Protein AF-A0A5C6NVA7-F1 (afdb_monomer)

Foldseek 3Di:
DDVVVVVVVVCVVCVPDDPVVVVVVVVVVVVDPDPDDPVVVVVVVVVCLVVDDQLQVNLLVLVVVLLVVVVWDWDDDPFWIWTDDLFKIWIWGADPNNQTPFIWIAGHVRDTATDVPLNVCVNVVVSVVNSVQVVVVCVQLPADDDSVLSVQQVLLLVLLLVLLVLLLDDPPDPDDPVVLQCQQAPNLQRDWDRDHPRDATKTFRHWAQDFQDDRPDIDIKMWGKGKDFAPFWAWTANHHQFDPVQDDPVDSHGDGDPPVPTDTDGGRMFIKGFIVVFAKDQLVLQVVLCVLAVDRAPWDSVAAQQLVVLCVVVPPDDDDDDDQWQDDLQEIEHNVQSPDNLRGITGGRIRTHRDSVSSSVNSFSVLLRVLVSLASCLRRDNNPPDDPNPWHWYWGADGSFKIKIWTQDPVDRWIKIWIWGRPTNQDIFIDIDIDPRPDVVLRVVLRVQCSRNSHPVSSVVVVVVVD

Sequence (467 aa):
MNANLILENLHLKFANKTWNETFNLVRTCTEKPMEWSKPLCSALERLQEVLNASSTDLIRHHLQRMARQQGMDFHISEATCCLTADLFRLEVALLPCGGVENVKLTPHAGFPIHCESLLQLLRAENFSEFSAKLTDLLSQYNIPGDKETKLRLFESLQLLAQDLQCMSSLPRVQLDSEAQIQLINDGLMGCLKAANADHPLTIQFYSVPAPGSNASDLFVQGAQVTIGASDAMHKLQLASALIEPAVTEDQRTPVFLPLSEVPHQSLPGCFLLRLQPPMPLILSFITKISSITGVLPDVDLQGEPLPKVLTSGYAKSHKEDEKDAVFSEGFILPGAAWDVPARRAAVVDHIPFTHPSHVPALLEILRHQSAINALLRSCVAKAAAEYPVSDLYELLPESETSFSVTFQRRDADSLAVLLVNITDSRQISCKLFGAGTQDPSLVEMLSSVLTRSMSVPLTLMALHSQR

pLDDT: mean 78.61, std 15.96, range [32.56, 97.38]

Structure (mmCIF, N/CA/C/O backbone):
data_AF-A0A5C6NVA7-F1
#
_entry.id   AF-A0A5C6NVA7-F1
#
loop_
_atom_site.group_PDB
_atom_site.id
_atom_site.type_symbol
_atom_site.label_atom_id
_atom_site.label_alt_id
_atom_site.label_comp_id
_atom_site.label_asym_id
_atom_site.label_entity_id
_atom_site.label_seq_id
_atom_site.pdbx_PDB_ins_code
_atom_site.Cartn_x
_atom_site.Cartn_y
_atom_site.Cartn_z
_atom_site.occupancy
_atom_site.B_iso_or_equiv
_atom_site.auth_seq_id
_atom_site.auth_comp_id
_atom_site.auth_asym_id
_atom_site.auth_atom_id
_atom_site.pdbx_PDB_model_num
ATOM 1 N N . MET A 1 1 ? 38.399 -49.823 -6.389 1.00 47.78 1 MET A N 1
ATOM 2 C CA . MET A 1 1 ? 39.672 -49.089 -6.578 1.00 47.78 1 MET A CA 1
ATOM 3 C C . MET A 1 1 ? 39.727 -47.980 -5.543 1.00 47.78 1 MET A C 1
ATOM 5 O O . MET A 1 1 ? 38.773 -47.223 -5.456 1.00 47.78 1 MET A O 1
ATOM 9 N N . ASN A 1 2 ? 40.765 -47.948 -4.708 1.00 46.34 2 ASN A N 1
ATOM 10 C CA . ASN A 1 2 ? 40.846 -47.045 -3.556 1.00 46.34 2 ASN A CA 1
ATOM 11 C C . ASN A 1 2 ? 41.250 -45.636 -4.034 1.00 46.34 2 ASN A C 1
ATOM 13 O O . ASN A 1 2 ? 42.342 -45.479 -4.576 1.00 46.34 2 ASN A O 1
ATOM 17 N N . ALA A 1 3 ? 40.386 -44.629 -3.876 1.00 47.59 3 ALA A N 1
ATOM 18 C CA . ALA A 1 3 ? 40.608 -43.275 -4.406 1.00 47.59 3 ALA A CA 1
ATOM 19 C C . ALA A 1 3 ? 41.907 -42.626 -3.884 1.00 47.59 3 ALA A C 1
ATOM 21 O O . ALA A 1 3 ? 42.587 -41.918 -4.624 1.00 47.59 3 ALA A O 1
ATOM 22 N N . ASN A 1 4 ? 42.310 -42.963 -2.656 1.00 58.03 4 ASN A N 1
ATOM 23 C CA . ASN A 1 4 ? 43.550 -42.475 -2.047 1.00 58.03 4 ASN A CA 1
ATOM 24 C C . ASN A 1 4 ? 44.815 -42.987 -2.755 1.00 58.03 4 ASN A C 1
ATOM 26 O O . ASN A 1 4 ? 45.761 -42.228 -2.933 1.00 58.03 4 ASN A O 1
ATOM 30 N N . LEU A 1 5 ? 44.804 -44.226 -3.260 1.00 59.34 5 LEU A N 1
ATOM 31 C CA . LEU A 1 5 ? 45.921 -44.787 -4.035 1.00 59.34 5 LEU A CA 1
ATOM 32 C C . LEU A 1 5 ? 46.068 -44.113 -5.406 1.00 59.34 5 LEU A C 1
ATOM 34 O O . LEU A 1 5 ? 47.167 -44.037 -5.951 1.00 59.34 5 LEU A O 1
ATOM 38 N N . ILE A 1 6 ? 44.965 -43.633 -5.984 1.00 57.22 6 ILE A N 1
ATOM 39 C CA . ILE A 1 6 ? 44.985 -42.897 -7.254 1.00 57.22 6 ILE A CA 1
ATOM 40 C C . ILE A 1 6 ? 45.557 -41.495 -7.024 1.00 57.22 6 ILE A C 1
ATOM 42 O O . ILE A 1 6 ? 46.378 -41.039 -7.818 1.00 57.22 6 ILE A O 1
ATOM 46 N N . LEU A 1 7 ? 45.176 -40.847 -5.919 1.00 53.25 7 LEU A N 1
ATOM 47 C CA . LEU A 1 7 ? 45.691 -39.532 -5.546 1.00 53.25 7 LEU A CA 1
ATOM 48 C C . LEU A 1 7 ? 47.197 -39.571 -5.255 1.00 53.25 7 LEU A C 1
ATOM 50 O O . LEU A 1 7 ? 47.930 -38.757 -5.806 1.00 53.25 7 LEU A O 1
ATOM 54 N N . GLU A 1 8 ? 47.682 -40.541 -4.476 1.00 64.88 8 GLU A N 1
ATOM 55 C CA . GLU A 1 8 ? 49.121 -40.690 -4.199 1.00 64.88 8 GLU A CA 1
ATOM 56 C C . GLU A 1 8 ? 49.936 -40.964 -5.467 1.00 64.88 8 GLU A C 1
ATOM 58 O O . GLU A 1 8 ? 50.988 -40.358 -5.675 1.00 64.88 8 GLU A O 1
ATOM 63 N N . ASN A 1 9 ? 49.427 -41.814 -6.365 1.00 61.16 9 ASN A N 1
ATOM 64 C CA . ASN A 1 9 ? 50.088 -42.076 -7.643 1.00 61.16 9 ASN A CA 1
ATOM 65 C C . ASN A 1 9 ? 50.103 -40.845 -8.559 1.00 61.16 9 ASN A C 1
ATOM 67 O O . ASN A 1 9 ? 51.075 -40.635 -9.284 1.00 61.16 9 ASN A O 1
ATOM 71 N N . LEU A 1 10 ? 49.056 -40.016 -8.529 1.00 55.75 10 LEU A N 1
ATOM 72 C CA . LEU A 1 10 ? 49.042 -38.735 -9.235 1.00 55.75 10 LEU A CA 1
ATOM 73 C C . LEU A 1 10 ? 50.052 -37.765 -8.612 1.00 55.75 10 LEU A C 1
ATOM 75 O O . LEU A 1 10 ? 50.873 -37.210 -9.337 1.00 55.75 10 LEU A O 1
ATOM 79 N N . HIS A 1 11 ? 50.072 -37.621 -7.287 1.00 62.56 11 HIS A N 1
ATOM 80 C CA . HIS A 1 11 ? 51.042 -36.769 -6.597 1.00 62.56 11 HIS A CA 1
ATOM 81 C C . HIS A 1 11 ? 52.486 -37.160 -6.928 1.00 62.56 11 HIS A C 1
ATOM 83 O O . HIS A 1 11 ? 53.274 -36.295 -7.303 1.00 62.56 11 HIS A O 1
ATOM 89 N N . LEU A 1 12 ? 52.818 -38.454 -6.912 1.00 69.25 12 LEU A N 1
ATOM 90 C CA . LEU A 1 12 ? 54.142 -38.948 -7.305 1.00 69.25 12 LEU A CA 1
ATOM 91 C C . LEU A 1 12 ? 54.453 -38.696 -8.788 1.00 69.25 12 LEU A C 1
ATOM 93 O O . LEU A 1 12 ? 55.569 -38.311 -9.131 1.00 69.25 12 LEU A O 1
ATOM 97 N N . LYS A 1 13 ? 53.467 -38.862 -9.678 1.00 65.81 13 LYS A N 1
ATOM 98 C CA . LYS A 1 13 ? 53.629 -38.663 -11.129 1.00 65.81 13 LYS A CA 1
ATOM 99 C C . LYS A 1 13 ? 53.846 -37.197 -11.520 1.00 65.81 13 LYS A C 1
ATOM 101 O O . LYS A 1 13 ? 54.417 -36.929 -12.579 1.00 65.81 13 LYS A O 1
ATOM 106 N N . PHE A 1 14 ? 53.387 -36.258 -10.696 1.00 61.66 14 PHE A N 1
ATOM 107 C CA . PHE A 1 14 ? 53.474 -34.819 -10.955 1.00 61.66 14 PHE A CA 1
ATOM 108 C C . PHE A 1 14 ? 54.453 -34.073 -10.033 1.00 61.66 14 PHE A C 1
ATOM 110 O O . PHE A 1 14 ? 54.711 -32.900 -10.281 1.00 61.66 14 PHE A O 1
ATOM 117 N N . ALA A 1 15 ? 55.062 -34.744 -9.048 1.00 66.31 15 ALA A N 1
ATOM 118 C CA . ALA A 1 15 ? 55.990 -34.141 -8.083 1.00 66.31 15 ALA A CA 1
ATOM 119 C C . ALA A 1 15 ? 57.242 -33.499 -8.712 1.00 66.31 15 ALA A C 1
ATOM 121 O O . ALA A 1 15 ? 57.756 -32.522 -8.178 1.00 66.31 15 ALA A O 1
ATOM 122 N N . ASN A 1 16 ? 57.712 -34.016 -9.853 1.00 62.50 16 ASN A N 1
ATOM 123 C CA . ASN A 1 16 ? 58.945 -33.559 -10.510 1.00 62.50 16 ASN A CA 1
ATOM 124 C C . ASN A 1 16 ? 58.704 -32.711 -11.769 1.00 62.50 16 ASN A C 1
ATOM 126 O O . ASN A 1 16 ? 59.655 -32.430 -12.498 1.00 62.50 16 ASN A O 1
ATOM 130 N N . LYS A 1 17 ? 57.455 -32.330 -12.070 1.00 66.06 17 LYS A N 1
ATOM 131 C CA . LYS A 1 17 ? 57.173 -31.508 -13.254 1.00 66.06 17 LYS A CA 1
ATOM 132 C C . LYS A 1 17 ? 57.401 -30.038 -12.960 1.00 66.06 17 LYS A C 1
ATOM 134 O O . LYS A 1 17 ? 56.947 -29.515 -11.943 1.00 66.06 17 LYS A O 1
ATOM 139 N N . THR A 1 18 ? 58.063 -29.356 -13.886 1.00 64.75 18 THR A N 1
ATOM 140 C CA . THR A 1 18 ? 58.200 -27.902 -13.794 1.00 64.75 18 THR A CA 1
ATOM 141 C C . THR A 1 18 ? 56.847 -27.237 -14.041 1.00 64.75 18 THR A C 1
ATOM 143 O O . THR A 1 18 ? 56.014 -27.743 -14.796 1.00 64.75 18 THR A O 1
ATOM 146 N N . TRP A 1 19 ? 56.610 -26.081 -13.419 1.00 58.75 19 TRP A N 1
ATOM 147 C CA . TRP A 1 19 ? 55.326 -25.377 -13.526 1.00 58.75 19 TRP A CA 1
ATOM 148 C C . TRP A 1 19 ? 54.921 -25.094 -14.985 1.00 58.75 19 TRP A C 1
ATOM 150 O O . TRP A 1 19 ? 53.748 -25.197 -15.333 1.00 58.75 19 TRP A O 1
ATOM 160 N N . ASN A 1 20 ? 55.900 -24.871 -15.868 1.00 60.69 20 ASN A N 1
ATOM 161 C CA . ASN A 1 20 ? 55.691 -24.693 -17.308 1.00 60.69 20 ASN A CA 1
ATOM 162 C C . ASN A 1 20 ? 55.158 -25.948 -18.021 1.00 60.69 20 ASN A C 1
ATOM 164 O O . ASN A 1 20 ? 54.338 -25.838 -18.933 1.00 60.69 20 ASN A O 1
ATOM 168 N N . GLU A 1 21 ? 55.581 -27.146 -17.618 1.00 60.00 21 GLU A N 1
ATOM 169 C CA . GLU A 1 21 ? 55.083 -28.403 -18.191 1.00 60.00 21 GLU A CA 1
ATOM 170 C C . GLU A 1 21 ? 53.658 -28.700 -17.729 1.00 60.00 21 GLU A C 1
ATOM 172 O O . GLU A 1 21 ? 52.840 -29.175 -18.517 1.00 60.00 21 GLU A O 1
ATOM 177 N N . THR A 1 22 ? 53.342 -28.370 -16.475 1.00 59.81 22 THR A N 1
ATOM 178 C CA . THR A 1 22 ? 51.976 -28.428 -15.942 1.00 59.81 22 THR A CA 1
ATOM 179 C C . THR A 1 22 ? 51.067 -27.457 -16.697 1.00 59.81 22 THR A C 1
ATOM 181 O O . THR A 1 22 ? 49.977 -27.841 -17.116 1.00 59.81 22 THR A O 1
ATOM 184 N N . PHE A 1 23 ? 51.548 -26.243 -16.979 1.00 55.28 23 PHE A N 1
ATOM 185 C CA . PHE A 1 23 ? 50.817 -25.235 -17.751 1.00 55.28 23 PHE A CA 1
ATOM 186 C C . PHE A 1 23 ? 50.558 -25.670 -19.203 1.00 55.28 23 PHE A C 1
ATOM 188 O O . PHE A 1 23 ? 49.450 -25.519 -19.715 1.00 55.28 23 PHE A O 1
ATOM 195 N N . ASN A 1 24 ? 51.561 -26.259 -19.865 1.00 59.53 24 ASN A N 1
ATOM 196 C CA . ASN A 1 24 ? 51.410 -26.829 -21.208 1.00 59.53 24 ASN A CA 1
ATOM 197 C C . ASN A 1 24 ? 50.404 -27.989 -21.223 1.00 59.53 24 ASN A C 1
ATOM 199 O O . ASN A 1 24 ? 49.601 -28.091 -22.148 1.00 59.53 24 ASN A O 1
ATOM 203 N N . LEU A 1 25 ? 50.419 -28.848 -20.201 1.00 61.06 25 LEU A N 1
ATOM 204 C CA . LEU A 1 25 ? 49.504 -29.982 -20.100 1.00 61.06 25 LEU A CA 1
ATOM 205 C C . LEU A 1 25 ? 48.051 -29.525 -19.920 1.00 61.06 25 LEU A C 1
ATOM 207 O O . LEU A 1 25 ? 47.173 -30.029 -20.613 1.00 61.06 25 LEU A O 1
ATOM 211 N N . VAL A 1 26 ? 47.814 -28.542 -19.044 1.00 58.31 26 VAL A N 1
ATOM 212 C CA . VAL A 1 26 ? 46.485 -27.943 -18.840 1.00 58.31 26 VAL A CA 1
ATOM 213 C C . VAL A 1 26 ? 45.980 -27.330 -20.144 1.00 58.31 26 VAL A C 1
ATOM 215 O O . VAL A 1 26 ? 44.877 -27.664 -20.565 1.00 58.31 26 VAL A O 1
ATOM 218 N N . ARG A 1 27 ? 46.818 -26.554 -20.847 1.00 58.38 27 ARG A N 1
ATOM 219 C CA . ARG A 1 27 ? 46.472 -25.959 -22.149 1.00 58.38 27 ARG A CA 1
ATOM 220 C C . ARG A 1 27 ? 46.115 -27.010 -23.209 1.00 58.38 27 ARG A C 1
ATOM 222 O O . ARG A 1 27 ? 45.102 -26.895 -23.891 1.00 58.38 27 ARG A O 1
ATOM 229 N N . THR A 1 28 ? 46.909 -28.078 -23.294 1.00 56.03 28 THR A N 1
ATOM 230 C CA . THR A 1 28 ? 46.697 -29.176 -24.257 1.00 56.03 28 THR A CA 1
ATOM 231 C C . THR A 1 28 ? 45.417 -29.965 -23.951 1.00 56.03 28 THR A C 1
ATOM 233 O O . THR A 1 28 ? 44.755 -30.470 -24.857 1.00 56.03 28 THR A O 1
ATOM 236 N N . CYS A 1 29 ? 45.050 -30.081 -22.672 1.00 49.56 29 CYS A N 1
ATOM 237 C CA . CYS A 1 29 ? 43.794 -30.696 -22.253 1.00 49.56 29 CYS A CA 1
ATOM 238 C C . CYS A 1 29 ? 42.587 -29.789 -22.518 1.00 49.56 29 CYS A C 1
ATOM 240 O O . CYS A 1 29 ? 41.531 -30.316 -22.851 1.00 49.56 29 CYS A O 1
ATOM 242 N N . THR A 1 30 ? 42.739 -28.463 -22.422 1.00 50.25 30 THR A N 1
ATOM 243 C CA . THR A 1 30 ? 41.658 -27.498 -22.678 1.00 50.25 30 THR A CA 1
ATOM 244 C C . THR A 1 30 ? 41.345 -27.264 -24.156 1.00 50.25 30 THR A C 1
ATOM 246 O O . THR A 1 30 ? 40.259 -26.799 -24.476 1.00 50.25 30 THR A O 1
ATOM 249 N N . GLU A 1 31 ? 42.263 -27.600 -25.065 1.00 46.69 31 GLU A N 1
ATOM 250 C CA . GLU A 1 31 ? 42.070 -27.444 -26.517 1.00 46.69 31 GLU A CA 1
ATOM 251 C C . GLU A 1 31 ? 41.311 -28.616 -27.174 1.00 46.69 31 GLU A C 1
ATOM 253 O O . GLU A 1 31 ? 40.887 -28.510 -28.325 1.00 46.69 31 GLU A O 1
ATOM 258 N N . LYS A 1 32 ? 41.099 -29.739 -26.469 1.00 48.47 32 LYS A N 1
ATOM 259 C CA . LYS A 1 32 ? 40.285 -30.859 -26.974 1.00 48.47 32 LYS A CA 1
ATOM 260 C C . LYS A 1 32 ? 38.851 -30.764 -26.441 1.00 48.47 32 LYS A C 1
ATOM 262 O O . LYS A 1 32 ? 38.684 -30.682 -25.226 1.00 48.47 32 LYS A O 1
ATOM 267 N N . PRO A 1 33 ? 37.814 -30.862 -27.298 1.00 43.47 33 PRO A N 1
ATOM 268 C CA . PRO A 1 33 ? 36.428 -30.863 -26.853 1.00 43.47 33 PRO A CA 1
ATOM 269 C C . PRO A 1 33 ? 36.127 -32.231 -26.239 1.00 43.47 33 PRO A C 1
ATOM 271 O O . PRO A 1 33 ? 35.751 -33.181 -26.922 1.00 43.47 33 PRO A O 1
ATOM 274 N N . MET A 1 34 ? 36.379 -32.355 -24.944 1.00 50.22 34 MET A N 1
ATOM 275 C CA . MET A 1 34 ? 35.975 -33.506 -24.154 1.00 50.22 34 MET A CA 1
ATOM 276 C C . MET A 1 34 ? 34.780 -33.068 -23.313 1.00 50.22 34 MET A C 1
ATOM 278 O O . MET A 1 34 ? 34.826 -32.003 -22.703 1.00 50.22 34 MET A O 1
ATOM 282 N N . GLU A 1 35 ? 33.702 -33.853 -23.310 1.00 50.56 35 GLU A N 1
ATOM 283 C CA . GLU A 1 35 ? 32.522 -33.580 -22.484 1.00 50.56 35 GLU A CA 1
ATOM 284 C C . GLU A 1 35 ? 32.908 -33.637 -21.002 1.00 50.56 35 GLU A C 1
ATOM 286 O O . GLU A 1 35 ? 32.957 -34.697 -20.375 1.00 50.56 35 GLU A O 1
ATOM 291 N N . TRP A 1 36 ? 33.256 -32.483 -20.442 1.00 52.84 36 TRP A N 1
ATOM 292 C CA . TRP A 1 36 ? 33.545 -32.346 -19.026 1.00 52.84 36 TRP A CA 1
ATOM 293 C C . TRP A 1 36 ? 32.249 -32.280 -18.222 1.00 52.84 36 TRP A C 1
ATOM 295 O O . TRP A 1 36 ? 31.204 -31.818 -18.683 1.00 52.84 36 TRP A O 1
ATOM 305 N N . SER A 1 37 ? 32.318 -32.734 -16.973 1.00 57.94 37 SER A N 1
ATOM 306 C CA . SER A 1 37 ? 31.208 -32.601 -16.039 1.00 57.94 37 SER A CA 1
ATOM 307 C C . SER A 1 37 ? 30.966 -31.119 -15.701 1.00 57.94 37 SER A C 1
ATOM 309 O O . SER A 1 37 ? 31.908 -30.349 -15.511 1.00 57.94 37 SER A O 1
ATOM 311 N N . LYS A 1 38 ? 29.689 -30.724 -15.558 1.00 58.94 38 LYS A N 1
ATOM 312 C CA . LYS A 1 38 ? 29.253 -29.347 -15.224 1.00 58.94 38 LYS A CA 1
ATOM 313 C C . LYS A 1 38 ? 30.052 -28.645 -14.099 1.00 58.94 38 LYS A C 1
ATOM 315 O O . LYS A 1 38 ? 30.342 -27.461 -14.260 1.00 58.94 38 LYS A O 1
ATOM 320 N N . PRO A 1 39 ? 30.438 -29.306 -12.985 1.00 52.47 39 PRO A N 1
ATOM 321 C CA . PRO A 1 39 ? 31.202 -28.637 -11.933 1.00 52.47 39 PRO A CA 1
ATOM 322 C C . PRO A 1 39 ? 32.655 -28.337 -12.327 1.00 52.47 39 PRO A C 1
ATOM 324 O O . PRO A 1 39 ? 33.222 -27.362 -11.843 1.00 52.47 39 PRO A O 1
ATOM 327 N N . LEU A 1 40 ? 33.257 -29.137 -13.214 1.00 51.94 40 LEU A N 1
ATOM 328 C CA . LEU A 1 40 ? 34.623 -28.912 -13.683 1.00 51.94 40 LEU A CA 1
ATOM 329 C C . LEU A 1 40 ? 34.679 -27.761 -14.695 1.00 51.94 40 LEU A C 1
ATOM 331 O O . LEU A 1 40 ? 35.593 -26.946 -14.615 1.00 51.94 40 LEU A O 1
ATOM 335 N N . CYS A 1 41 ? 33.675 -27.642 -15.575 1.00 57.16 41 CYS A N 1
ATOM 336 C CA . CYS A 1 41 ? 33.515 -26.464 -16.436 1.00 57.16 41 CYS A CA 1
ATOM 337 C C . CYS A 1 41 ? 33.412 -25.189 -15.595 1.00 57.16 41 CYS A C 1
ATOM 339 O O . CYS A 1 41 ? 34.191 -24.268 -15.797 1.00 57.16 41 CYS A O 1
ATOM 341 N N . SER A 1 42 ? 32.552 -25.190 -14.571 1.00 54.16 42 SER A N 1
ATOM 342 C CA . SER A 1 42 ? 32.398 -24.047 -13.662 1.00 54.16 42 SER A CA 1
ATOM 343 C C . SER A 1 42 ? 33.689 -23.699 -12.905 1.00 54.16 42 SER A C 1
ATOM 345 O O . SER A 1 42 ? 33.991 -22.526 -12.692 1.00 54.16 42 SER A O 1
ATOM 347 N N . ALA A 1 43 ? 34.478 -24.700 -12.505 1.00 60.19 43 ALA A N 1
ATOM 348 C CA . ALA A 1 43 ? 35.755 -24.478 -11.829 1.00 60.19 43 ALA A CA 1
ATOM 349 C C . ALA A 1 43 ? 36.843 -23.931 -12.772 1.00 60.19 43 ALA A C 1
ATOM 351 O O . ALA A 1 43 ? 37.627 -23.075 -12.363 1.00 60.19 43 ALA A O 1
ATOM 352 N N . LEU A 1 44 ? 36.887 -24.403 -14.022 1.00 54.50 44 LEU A N 1
ATOM 353 C CA . LEU A 1 44 ? 37.820 -23.924 -15.046 1.00 54.50 44 LEU A CA 1
ATOM 354 C C . LEU A 1 44 ? 37.459 -22.519 -15.534 1.00 54.50 44 LEU A C 1
ATOM 356 O O . LEU A 1 44 ? 38.354 -21.694 -15.674 1.00 54.50 44 LEU A O 1
ATOM 360 N N . GLU A 1 45 ? 36.170 -22.223 -15.696 1.00 55.16 45 GLU A N 1
ATOM 361 C CA . GLU A 1 45 ? 35.662 -20.877 -15.984 1.00 55.16 45 GLU A CA 1
ATOM 362 C C . GLU A 1 45 ? 36.081 -19.895 -14.883 1.00 55.16 45 GLU A C 1
ATOM 364 O O . GLU A 1 45 ? 36.669 -18.860 -15.185 1.00 55.16 45 GLU A O 1
ATOM 369 N N . ARG A 1 46 ? 35.919 -20.266 -13.604 1.00 59.69 46 ARG A N 1
ATOM 370 C CA . ARG A 1 46 ? 36.387 -19.458 -12.459 1.00 59.69 46 ARG A CA 1
ATOM 371 C C . ARG A 1 46 ? 37.900 -19.249 -12.435 1.00 59.69 46 ARG A C 1
ATOM 373 O O . ARG A 1 46 ? 38.373 -18.202 -12.008 1.00 59.69 46 ARG A O 1
ATOM 380 N N . LEU A 1 47 ? 38.679 -20.244 -12.851 1.00 54.53 47 LEU A N 1
ATOM 381 C CA . LEU A 1 47 ? 40.138 -20.125 -12.929 1.00 54.53 47 LEU A CA 1
ATOM 382 C C . LEU A 1 47 ? 40.572 -19.239 -14.100 1.00 54.53 47 LEU A C 1
ATOM 384 O O . LEU A 1 47 ? 41.500 -18.449 -13.959 1.00 54.53 47 LEU A O 1
ATOM 388 N N . GLN A 1 48 ? 39.883 -19.337 -15.235 1.00 55.03 48 GLN A N 1
ATOM 389 C CA . GLN A 1 48 ? 40.128 -18.508 -16.411 1.00 55.03 48 GLN A CA 1
ATOM 390 C C . GLN A 1 48 ? 39.698 -17.045 -16.177 1.00 55.03 48 GLN A C 1
ATOM 392 O O . GLN A 1 48 ? 40.388 -16.141 -16.644 1.00 55.03 48 GLN A O 1
ATOM 397 N N . GLU A 1 49 ? 38.645 -16.809 -15.381 1.00 51.81 49 GLU A N 1
ATOM 398 C CA . GLU A 1 49 ? 38.227 -15.492 -14.862 1.00 51.81 49 GLU A CA 1
ATOM 399 C C . GLU A 1 49 ? 39.328 -14.818 -14.024 1.00 51.81 49 GLU A C 1
ATOM 401 O O . GLU A 1 49 ? 39.603 -13.635 -14.207 1.00 51.81 49 GLU A O 1
ATOM 406 N N . VAL A 1 50 ? 39.993 -15.572 -13.141 1.00 53.66 50 VAL A N 1
ATOM 407 C CA . VAL A 1 50 ? 41.070 -15.052 -12.276 1.00 53.66 50 VAL A CA 1
ATOM 408 C C . VAL A 1 50 ? 42.358 -14.769 -13.059 1.00 53.66 50 VAL A C 1
ATOM 410 O O . VAL A 1 50 ? 43.147 -13.917 -12.660 1.00 53.66 50 VAL A O 1
ATOM 413 N N . LEU A 1 51 ? 42.589 -15.484 -14.164 1.00 49.66 51 LEU A N 1
ATOM 414 C CA . LEU A 1 51 ? 43.866 -15.459 -14.881 1.00 49.66 51 LEU A CA 1
ATOM 415 C C . LEU A 1 51 ? 43.931 -14.468 -16.056 1.00 49.66 51 LEU A C 1
ATOM 417 O O . LEU A 1 51 ? 45.038 -14.060 -16.395 1.00 49.66 51 LEU A O 1
ATOM 421 N N . ASN A 1 52 ? 42.805 -14.079 -16.677 1.00 49.62 52 ASN A N 1
ATOM 422 C CA . ASN A 1 52 ? 42.828 -13.370 -17.972 1.00 49.62 52 ASN A CA 1
ATOM 423 C C . ASN A 1 52 ? 42.166 -11.981 -18.042 1.00 49.62 52 ASN A C 1
ATOM 425 O O . ASN A 1 52 ? 42.269 -11.349 -19.092 1.00 49.62 52 ASN A O 1
ATOM 429 N N . ALA A 1 53 ? 41.479 -11.474 -17.020 1.00 46.66 53 ALA A N 1
ATOM 430 C CA . ALA A 1 53 ? 40.677 -10.263 -17.211 1.00 46.66 53 ALA A CA 1
ATOM 431 C C . ALA A 1 53 ? 41.437 -8.970 -16.864 1.00 46.66 53 ALA A C 1
ATOM 433 O O . ALA A 1 53 ? 41.831 -8.741 -15.722 1.00 46.66 53 ALA A O 1
ATOM 434 N N . SER A 1 54 ? 41.546 -8.061 -17.838 1.00 56.72 54 SER A N 1
ATOM 435 C CA . SER A 1 54 ? 41.516 -6.6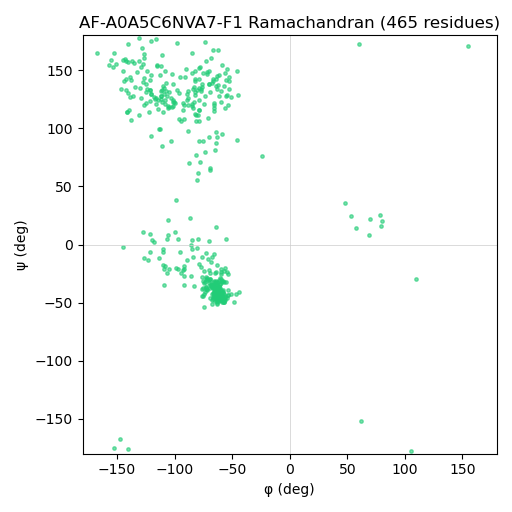32 -17.516 1.00 56.72 54 SER A CA 1
ATOM 436 C C . SER A 1 54 ? 40.207 -6.345 -16.759 1.00 56.72 54 SER A C 1
ATOM 438 O O . SER A 1 54 ? 39.194 -6.992 -17.042 1.00 56.72 54 SER A O 1
ATOM 440 N N . SER A 1 55 ? 40.158 -5.399 -15.812 1.00 62.88 55 SER A N 1
ATOM 441 C CA . SER A 1 55 ? 38.910 -5.173 -15.054 1.00 62.88 55 SER A CA 1
ATOM 442 C C . SER A 1 55 ? 37.723 -4.783 -15.959 1.00 62.88 55 SER A C 1
ATOM 444 O O . SER A 1 55 ? 36.576 -5.063 -15.612 1.00 62.88 55 SER A O 1
ATOM 446 N N . THR A 1 56 ? 37.976 -4.269 -17.178 1.00 68.88 56 THR A N 1
ATOM 447 C CA . THR A 1 56 ? 36.926 -4.064 -18.198 1.00 68.88 56 THR A CA 1
ATOM 448 C C . THR A 1 56 ? 36.259 -5.361 -18.656 1.00 68.88 56 THR A C 1
ATOM 450 O O . THR A 1 56 ? 35.035 -5.403 -18.782 1.00 68.88 56 THR A O 1
ATOM 453 N N . ASP A 1 57 ? 37.028 -6.424 -18.900 1.00 73.62 57 ASP A N 1
ATOM 454 C CA . ASP A 1 57 ? 36.506 -7.687 -19.434 1.00 73.62 57 ASP A CA 1
ATOM 455 C C . ASP A 1 57 ? 35.721 -8.461 -18.376 1.00 73.62 57 ASP A C 1
ATOM 457 O O . ASP A 1 57 ? 34.705 -9.084 -18.690 1.00 73.62 57 ASP A O 1
ATOM 461 N N . LEU A 1 58 ? 36.127 -8.334 -17.108 1.00 77.88 58 LEU A N 1
ATOM 462 C CA . LEU A 1 58 ? 35.388 -8.871 -15.968 1.00 77.88 58 LEU A CA 1
ATOM 463 C C . LEU A 1 58 ? 34.008 -8.208 -15.853 1.00 77.88 58 LEU A C 1
ATOM 465 O O . LEU A 1 58 ? 32.991 -8.903 -15.846 1.00 77.88 58 LEU A O 1
ATOM 469 N N . ILE A 1 59 ? 33.943 -6.870 -15.857 1.00 81.44 59 ILE A N 1
ATOM 470 C CA . ILE A 1 59 ? 32.667 -6.137 -15.785 1.00 81.44 59 ILE A CA 1
ATOM 471 C C . ILE A 1 59 ? 31.774 -6.479 -16.986 1.00 81.44 59 ILE A C 1
ATOM 473 O O . ILE A 1 59 ? 30.588 -6.761 -16.803 1.00 81.44 59 ILE A O 1
ATOM 477 N N . ARG A 1 60 ? 32.327 -6.522 -18.208 1.00 86.19 60 ARG A N 1
ATOM 478 C CA . ARG A 1 60 ? 31.593 -6.936 -19.419 1.00 86.19 60 ARG A CA 1
ATOM 479 C C . ARG A 1 60 ? 30.988 -8.329 -19.268 1.00 86.19 60 ARG A C 1
ATOM 481 O O . ARG A 1 60 ? 29.806 -8.504 -19.560 1.00 86.19 60 ARG A O 1
ATOM 488 N N . HIS A 1 61 ? 31.770 -9.299 -18.795 1.00 84.38 61 HIS A N 1
ATOM 489 C CA . HIS A 1 61 ? 31.309 -10.672 -18.608 1.00 84.38 61 HIS A CA 1
ATOM 490 C C . HIS A 1 61 ? 30.202 -10.764 -17.549 1.00 84.38 61 HIS A C 1
ATOM 492 O O . HIS A 1 61 ? 29.164 -11.382 -17.794 1.00 84.38 61 HIS A O 1
ATOM 498 N N . HIS A 1 62 ? 30.370 -10.093 -16.406 1.00 85.12 62 HIS A N 1
ATOM 499 C CA . HIS A 1 62 ? 29.346 -10.046 -15.363 1.00 85.12 62 HIS A CA 1
ATOM 500 C C . HIS A 1 62 ? 28.046 -9.409 -15.865 1.00 85.12 62 HIS A C 1
ATOM 502 O O . HIS A 1 62 ? 26.976 -9.985 -15.665 1.00 85.12 62 HIS A O 1
ATOM 508 N N . LEU A 1 63 ? 28.124 -8.270 -16.561 1.00 87.19 63 LEU A N 1
ATOM 509 C CA . LEU A 1 63 ? 26.959 -7.608 -17.154 1.00 87.19 63 LEU A CA 1
ATOM 510 C C . LEU A 1 63 ? 26.271 -8.495 -18.199 1.00 87.19 63 LEU A C 1
ATOM 512 O O . LEU A 1 63 ? 25.050 -8.632 -18.166 1.00 87.19 63 LEU A O 1
ATOM 516 N N . GLN A 1 64 ? 27.038 -9.157 -19.072 1.00 88.81 64 GLN A N 1
ATOM 517 C CA . GLN A 1 64 ? 26.496 -10.092 -20.059 1.00 88.81 64 GLN A CA 1
ATOM 518 C C . GLN A 1 64 ? 25.774 -11.265 -19.393 1.00 88.81 64 GLN A C 1
ATOM 520 O O . GLN A 1 64 ? 24.698 -11.672 -19.834 1.00 88.81 64 GLN A O 1
ATOM 525 N N . ARG A 1 65 ? 26.364 -11.818 -18.329 1.00 85.25 65 ARG A N 1
ATOM 526 C CA . ARG A 1 65 ? 25.777 -12.922 -17.570 1.00 85.25 65 ARG A CA 1
ATOM 527 C C . ARG A 1 65 ? 24.470 -12.499 -16.909 1.00 85.25 65 ARG A C 1
ATOM 529 O O . ARG A 1 65 ? 23.490 -13.226 -17.025 1.00 85.25 65 ARG A O 1
ATOM 536 N N . MET A 1 66 ? 24.444 -11.328 -16.273 1.00 86.31 66 MET A N 1
ATOM 537 C CA . MET A 1 66 ? 23.238 -10.785 -15.640 1.00 86.31 66 MET A CA 1
ATOM 538 C C . MET A 1 66 ? 22.141 -10.501 -16.670 1.00 86.31 66 MET A C 1
ATOM 540 O O . MET A 1 66 ? 21.009 -10.927 -16.469 1.00 86.31 66 MET A O 1
ATOM 544 N N . ALA A 1 67 ? 22.478 -9.880 -17.805 1.00 87.50 67 ALA A N 1
ATOM 545 C CA . ALA A 1 67 ? 21.528 -9.636 -18.887 1.00 87.50 67 ALA A CA 1
ATOM 546 C C . ALA A 1 67 ? 20.887 -10.943 -19.379 1.00 87.50 67 ALA A C 1
ATOM 548 O O . ALA A 1 67 ? 19.666 -11.053 -19.421 1.00 87.50 67 ALA A O 1
ATOM 549 N N . ARG A 1 68 ? 21.697 -11.982 -19.637 1.00 86.75 68 ARG A N 1
ATOM 550 C CA . ARG A 1 68 ? 21.199 -13.308 -20.044 1.00 86.75 68 ARG A CA 1
ATOM 551 C C . ARG A 1 68 ? 20.314 -13.966 -18.986 1.00 86.75 68 ARG A C 1
ATOM 553 O O . ARG A 1 68 ? 19.301 -14.557 -19.338 1.00 86.75 68 ARG A O 1
ATOM 560 N N . GLN A 1 69 ? 20.693 -13.884 -17.710 1.00 85.00 69 GLN A N 1
ATOM 561 C CA . GLN A 1 69 ? 19.906 -14.446 -16.605 1.00 85.00 69 GLN A CA 1
ATOM 562 C C . GLN A 1 69 ? 18.536 -13.776 -16.466 1.00 85.00 69 GLN A C 1
ATOM 564 O O . GLN A 1 69 ? 17.575 -14.438 -16.092 1.00 85.00 69 GLN A O 1
ATOM 569 N N . GLN A 1 70 ? 18.458 -12.487 -16.789 1.00 83.38 70 GLN A N 1
ATOM 570 C CA . GLN A 1 70 ? 17.253 -11.666 -16.678 1.00 83.38 70 GLN A CA 1
ATOM 571 C C . GLN A 1 70 ? 16.477 -11.546 -18.003 1.00 83.38 70 GLN A C 1
ATOM 573 O O . GLN A 1 70 ? 15.503 -10.804 -18.077 1.00 83.38 70 GLN A O 1
ATOM 578 N N . GLY A 1 71 ? 16.904 -12.247 -19.062 1.00 83.62 71 GLY A N 1
ATOM 579 C CA . GLY A 1 71 ? 16.249 -12.212 -20.374 1.00 83.62 71 GLY A CA 1
ATOM 580 C C . GLY A 1 71 ? 16.394 -10.887 -21.137 1.00 83.62 71 GLY A C 1
ATOM 581 O O . GLY A 1 71 ? 15.576 -10.603 -22.003 1.00 83.62 71 GLY A O 1
ATOM 582 N N . MET A 1 72 ? 17.407 -10.076 -20.820 1.00 88.88 72 MET A N 1
ATOM 583 C CA . MET A 1 72 ? 17.707 -8.814 -21.503 1.00 88.88 72 MET A CA 1
ATOM 584 C C . MET A 1 72 ? 18.672 -9.018 -22.674 1.00 88.88 72 MET A C 1
ATOM 586 O O . MET A 1 72 ? 19.576 -9.860 -22.622 1.00 88.88 72 MET A O 1
ATOM 590 N N . ASP A 1 73 ? 18.558 -8.155 -23.679 1.00 87.50 73 ASP A N 1
ATOM 591 C CA . ASP A 1 73 ? 19.529 -8.083 -24.765 1.00 87.50 73 ASP A CA 1
ATOM 592 C C . ASP A 1 73 ? 20.799 -7.363 -24.303 1.00 87.50 73 ASP A C 1
ATOM 594 O O . ASP A 1 73 ? 20.745 -6.341 -23.613 1.00 87.50 73 ASP A O 1
ATOM 598 N N . PHE A 1 74 ? 21.961 -7.885 -24.699 1.00 89.88 74 PHE A N 1
ATOM 599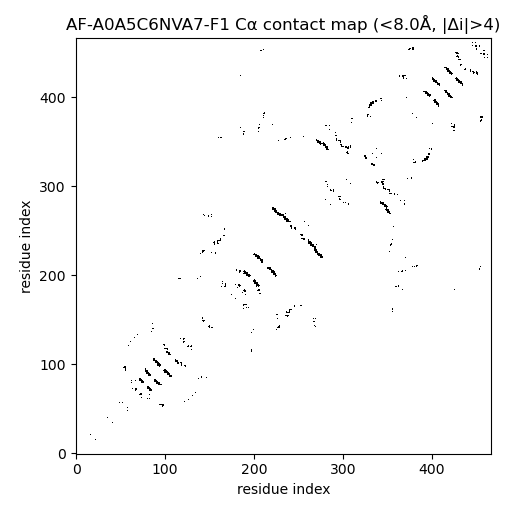 C CA . PHE A 1 74 ? 23.257 -7.321 -24.333 1.00 89.88 74 PHE A CA 1
ATOM 600 C C . PHE A 1 74 ? 24.071 -6.947 -25.566 1.00 89.88 74 PHE A C 1
ATOM 602 O O . PHE A 1 74 ? 24.388 -7.800 -26.398 1.00 89.88 74 PHE A O 1
ATOM 609 N N . HIS A 1 75 ? 24.468 -5.678 -25.643 1.00 89.88 75 HIS A N 1
ATOM 610 C CA . HIS A 1 75 ? 25.310 -5.151 -26.711 1.00 89.88 75 HIS A CA 1
ATOM 611 C C . HIS A 1 75 ? 26.596 -4.562 -26.136 1.00 89.88 75 HIS A C 1
ATOM 613 O O . HIS A 1 75 ? 26.565 -3.785 -25.183 1.00 89.88 75 HIS A O 1
ATOM 619 N N . ILE A 1 76 ? 27.731 -4.917 -26.736 1.00 85.62 76 ILE A N 1
ATOM 620 C CA . ILE A 1 76 ? 29.055 -4.415 -26.357 1.00 85.62 76 ILE A CA 1
ATOM 621 C C . ILE A 1 76 ? 29.563 -3.520 -27.484 1.00 85.62 76 ILE A C 1
ATOM 623 O O . ILE A 1 76 ? 29.512 -3.898 -28.652 1.00 85.62 76 ILE A O 1
ATOM 627 N N . SER A 1 77 ? 30.064 -2.346 -27.126 1.00 83.62 77 SER A N 1
ATOM 628 C CA . SER A 1 77 ? 30.877 -1.466 -27.970 1.00 83.62 77 SER A CA 1
ATOM 629 C C . SER A 1 77 ? 32.244 -1.251 -27.309 1.00 83.62 77 SER A C 1
ATOM 631 O O . SER A 1 77 ? 32.471 -1.717 -26.192 1.00 83.62 77 SER A O 1
ATOM 633 N N . GLU A 1 78 ? 33.171 -0.554 -27.976 1.00 75.06 78 GLU A N 1
ATOM 634 C CA . GLU A 1 78 ? 34.560 -0.415 -27.495 1.00 75.06 78 GLU A CA 1
ATOM 635 C C . GLU A 1 78 ? 34.651 0.118 -26.050 1.00 75.06 78 GLU A C 1
ATOM 637 O O . GLU A 1 78 ? 35.369 -0.452 -25.225 1.00 75.06 78 GLU A O 1
ATOM 642 N N . ALA A 1 79 ? 33.857 1.140 -25.714 1.00 80.25 79 ALA A N 1
ATOM 643 C CA . ALA A 1 79 ? 33.848 1.776 -24.391 1.00 80.25 79 ALA A CA 1
ATOM 644 C C . ALA A 1 79 ? 32.507 1.668 -23.639 1.00 80.25 79 ALA A C 1
ATOM 646 O O . ALA A 1 79 ? 32.375 2.221 -22.549 1.00 80.25 79 ALA A O 1
ATOM 647 N N . THR A 1 80 ? 31.4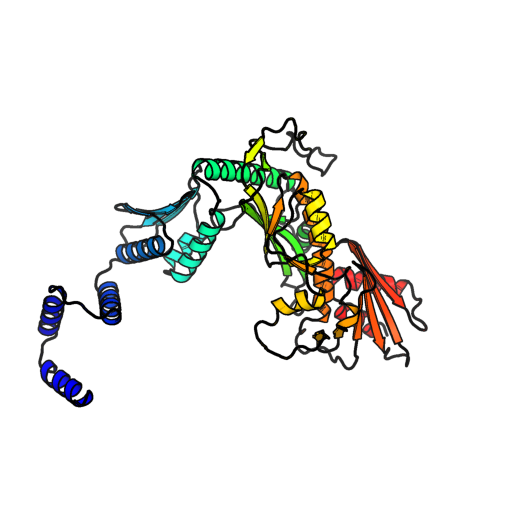95 0.986 -24.188 1.00 86.56 80 THR A N 1
ATOM 648 C CA . THR A 1 80 ? 30.150 0.950 -23.588 1.00 86.56 80 THR A CA 1
ATOM 649 C C . THR A 1 80 ? 29.507 -0.434 -23.632 1.00 86.56 80 THR A C 1
ATOM 651 O O . THR A 1 80 ? 29.645 -1.182 -24.600 1.00 86.56 80 THR A O 1
ATOM 654 N N . CYS A 1 81 ? 28.762 -0.764 -22.579 1.00 89.06 81 CYS A N 1
ATOM 655 C CA . CYS A 1 81 ? 27.933 -1.963 -22.473 1.00 89.06 81 CYS A CA 1
ATOM 656 C C . CYS A 1 81 ? 26.471 -1.541 -22.343 1.00 89.06 81 CYS A C 1
ATOM 658 O O . CYS A 1 81 ? 26.137 -0.777 -21.443 1.00 89.06 81 CYS A O 1
ATOM 660 N N . CYS A 1 82 ? 25.596 -2.045 -23.208 1.00 89.31 82 CYS A N 1
ATOM 661 C CA . CYS A 1 82 ? 24.175 -1.716 -23.191 1.00 89.31 82 CYS A CA 1
ATOM 662 C C . CYS A 1 82 ? 23.350 -2.954 -22.836 1.00 89.31 82 CYS A C 1
ATOM 664 O O . CYS A 1 82 ? 23.447 -3.972 -23.522 1.00 89.31 82 CYS A O 1
ATOM 666 N N . LEU A 1 83 ? 22.520 -2.852 -21.799 1.00 91.81 83 LEU A N 1
ATOM 667 C CA . LEU A 1 83 ? 21.492 -3.831 -21.457 1.00 91.81 83 LEU A CA 1
ATOM 668 C C . LEU A 1 83 ? 20.150 -3.260 -21.918 1.00 91.81 83 LEU A C 1
ATOM 670 O O . LEU A 1 83 ? 19.748 -2.189 -21.464 1.00 91.81 83 LEU A O 1
ATOM 674 N N . THR A 1 84 ? 19.470 -3.943 -22.831 1.00 88.06 84 THR A N 1
ATOM 675 C CA . THR A 1 84 ? 18.194 -3.481 -23.392 1.00 88.06 84 THR A CA 1
ATOM 676 C C . THR A 1 84 ? 17.064 -4.389 -22.921 1.00 88.06 84 THR A C 1
ATOM 678 O O . THR A 1 84 ? 17.147 -5.609 -23.045 1.00 88.06 84 THR A O 1
ATOM 681 N N . ALA A 1 85 ? 16.023 -3.773 -22.370 1.00 87.31 85 ALA A N 1
ATOM 682 C CA . ALA A 1 85 ? 14.734 -4.384 -22.076 1.00 87.31 85 ALA A CA 1
ATOM 683 C C . ALA A 1 85 ? 13.640 -3.704 -22.917 1.00 87.31 85 ALA A C 1
ATOM 685 O O . ALA A 1 85 ? 13.899 -2.732 -23.628 1.00 87.31 85 ALA A O 1
ATOM 686 N N . ASP A 1 86 ? 12.407 -4.194 -22.810 1.00 82.44 86 ASP A N 1
ATOM 687 C CA . ASP A 1 86 ? 11.272 -3.746 -23.627 1.00 82.44 86 ASP A CA 1
ATOM 688 C C . ASP A 1 86 ? 11.039 -2.227 -23.603 1.00 82.44 86 ASP A C 1
ATOM 690 O O . ASP A 1 86 ? 10.773 -1.619 -24.641 1.00 82.44 86 ASP A O 1
ATOM 694 N N . LEU A 1 87 ? 11.124 -1.615 -22.418 1.00 84.50 87 LEU A N 1
ATOM 695 C CA . LEU A 1 87 ? 10.758 -0.212 -22.191 1.00 84.50 87 LEU A CA 1
ATOM 696 C C . LEU A 1 87 ? 11.907 0.660 -21.681 1.00 84.50 87 LEU A C 1
ATOM 698 O O . LEU A 1 87 ? 11.693 1.838 -21.405 1.00 84.50 87 LEU A O 1
ATOM 702 N N . PHE A 1 88 ? 13.123 0.124 -21.563 1.00 87.00 88 PHE A N 1
ATOM 703 C CA . PHE A 1 88 ? 14.293 0.921 -21.205 1.00 87.00 88 PHE A CA 1
ATOM 704 C C . PHE A 1 88 ? 15.598 0.298 -21.702 1.00 87.00 88 PHE A C 1
ATOM 706 O O . PHE A 1 88 ? 15.709 -0.910 -21.919 1.00 87.00 88 PHE A O 1
ATOM 713 N N . ARG A 1 89 ? 16.624 1.140 -21.819 1.00 88.94 89 ARG A N 1
ATOM 714 C CA . ARG A 1 89 ? 18.011 0.741 -22.057 1.00 88.94 89 ARG A CA 1
ATOM 715 C C . ARG A 1 89 ? 18.894 1.260 -20.932 1.00 88.94 89 ARG A C 1
ATOM 717 O O . ARG A 1 89 ? 18.818 2.433 -20.586 1.00 88.94 89 ARG A O 1
ATOM 724 N N . LEU A 1 90 ? 19.757 0.403 -20.405 1.00 89.50 90 LEU A N 1
ATOM 725 C CA . LEU A 1 90 ? 20.804 0.762 -19.458 1.00 89.50 90 LEU A CA 1
ATOM 726 C C . LEU A 1 90 ? 22.157 0.771 -20.178 1.00 89.50 90 LEU A C 1
ATOM 728 O O . LEU A 1 90 ? 22.595 -0.260 -20.681 1.00 89.50 90 LEU A O 1
ATOM 732 N N . GLU A 1 91 ? 22.821 1.919 -20.226 1.00 90.88 91 GLU A N 1
ATOM 733 C CA . GLU A 1 91 ? 24.126 2.114 -20.857 1.00 90.88 91 GLU A CA 1
ATOM 734 C C . GLU A 1 91 ? 25.203 2.312 -19.784 1.00 90.88 91 GLU A C 1
ATOM 736 O O . GLU A 1 91 ? 25.135 3.237 -18.977 1.00 90.88 91 GLU A O 1
ATOM 741 N N . VAL A 1 92 ? 26.212 1.446 -19.778 1.00 90.75 92 VAL A N 1
ATOM 742 C CA . VAL A 1 92 ? 27.347 1.474 -18.850 1.00 90.75 92 VAL A CA 1
ATOM 743 C C . VAL A 1 92 ? 28.595 1.880 -19.626 1.00 90.75 92 VAL A C 1
ATOM 745 O O . VAL A 1 92 ? 29.050 1.137 -20.494 1.00 90.75 92 VAL A O 1
ATOM 748 N N . ALA A 1 93 ? 29.148 3.051 -19.322 1.00 89.12 93 ALA A N 1
ATOM 749 C CA . ALA A 1 93 ? 30.396 3.536 -19.902 1.00 89.12 93 ALA A CA 1
ATOM 750 C C . ALA A 1 93 ? 31.593 3.066 -19.065 1.00 89.12 93 ALA A C 1
ATOM 752 O O . ALA A 1 93 ? 31.607 3.222 -17.841 1.00 89.12 93 ALA A O 1
ATOM 753 N N . LEU A 1 94 ? 32.592 2.482 -19.724 1.00 86.94 94 LEU A N 1
ATOM 754 C CA . LEU A 1 94 ? 33.798 1.932 -19.111 1.00 86.94 94 LEU A CA 1
ATOM 755 C C . LEU A 1 94 ? 35.011 2.795 -19.466 1.00 86.94 94 LEU A C 1
ATOM 757 O O . LEU A 1 94 ? 35.207 3.167 -20.622 1.00 86.94 94 LEU A O 1
ATOM 761 N N . LEU A 1 95 ? 35.860 3.060 -18.476 1.00 82.94 95 LEU A N 1
ATOM 762 C CA . LEU A 1 95 ? 37.143 3.722 -18.685 1.00 82.94 95 LEU A CA 1
ATOM 763 C C . LEU A 1 95 ? 38.172 2.732 -19.259 1.00 82.94 95 LEU A C 1
ATOM 765 O O . LEU A 1 95 ? 38.131 1.547 -18.921 1.00 82.94 95 LEU A O 1
ATOM 769 N N . PRO A 1 96 ? 39.179 3.201 -20.020 1.00 70.50 96 PRO A N 1
ATOM 770 C CA . PRO A 1 96 ? 40.276 2.356 -20.506 1.00 70.50 96 PRO A CA 1
ATOM 771 C C . PRO A 1 96 ? 41.090 1.681 -19.390 1.00 70.50 96 PRO A C 1
ATOM 773 O O . PRO A 1 96 ? 41.701 0.641 -19.611 1.00 70.50 96 PRO A O 1
ATOM 776 N N . CYS A 1 97 ? 41.089 2.256 -18.181 1.00 65.44 97 CYS A N 1
ATOM 777 C CA . CYS A 1 97 ? 41.708 1.677 -16.983 1.00 65.44 97 CYS A CA 1
ATOM 778 C C . CYS A 1 97 ? 40.840 0.612 -16.288 1.00 65.44 97 CYS A C 1
ATOM 780 O O . CYS A 1 97 ? 41.266 0.033 -15.295 1.00 65.44 97 CYS A O 1
ATOM 782 N N . GLY A 1 98 ? 39.628 0.379 -16.798 1.00 65.56 98 GLY A N 1
ATOM 783 C CA . GLY A 1 98 ? 38.689 -0.634 -16.344 1.00 65.56 98 GLY A CA 1
ATOM 784 C C . GLY A 1 98 ? 37.867 -0.324 -15.103 1.00 65.56 98 GLY A C 1
ATOM 785 O O . GLY A 1 98 ? 37.289 -1.234 -14.516 1.00 65.56 98 GLY A O 1
ATOM 786 N N . GLY A 1 99 ? 37.748 0.955 -14.754 1.00 76.25 99 GLY A N 1
ATOM 787 C CA . GLY A 1 99 ? 36.667 1.445 -13.898 1.00 76.25 99 GLY A CA 1
ATOM 788 C C . GLY A 1 99 ? 35.392 1.763 -14.688 1.00 76.25 99 GLY A C 1
ATOM 789 O O . GLY A 1 99 ? 35.423 1.917 -15.910 1.00 76.25 99 GLY A O 1
ATOM 790 N N . VAL A 1 100 ? 34.269 1.915 -13.982 1.00 84.31 100 VAL A N 1
ATOM 791 C CA . VAL A 1 100 ? 33.007 2.397 -14.570 1.00 84.31 100 VAL A CA 1
ATOM 792 C C . VAL A 1 100 ? 32.950 3.923 -14.505 1.00 84.31 100 VAL A C 1
ATOM 794 O O . VAL A 1 100 ? 33.004 4.521 -13.423 1.00 84.31 100 VAL A O 1
ATOM 797 N N . GLU A 1 101 ? 32.838 4.554 -15.672 1.00 85.31 101 GLU A N 1
ATOM 798 C CA . GLU A 1 101 ? 32.730 6.005 -15.814 1.00 85.31 101 GLU A CA 1
ATOM 799 C C . GLU A 1 101 ? 31.338 6.478 -15.400 1.00 85.31 101 GLU A C 1
ATOM 801 O O . GLU A 1 101 ? 31.212 7.346 -14.536 1.00 85.31 101 GLU A O 1
ATOM 806 N N . ASN A 1 102 ? 30.296 5.890 -15.997 1.00 86.88 102 ASN A N 1
ATOM 807 C CA . ASN A 1 102 ? 28.916 6.324 -15.820 1.00 86.88 102 ASN A CA 1
ATOM 808 C C . ASN A 1 102 ? 27.919 5.200 -16.136 1.00 86.88 102 ASN A C 1
ATOM 810 O O . ASN A 1 102 ? 28.210 4.317 -16.942 1.00 86.88 102 ASN A O 1
ATOM 814 N N . VAL A 1 103 ? 26.730 5.276 -15.541 1.00 88.62 103 VAL A N 1
ATOM 815 C CA . VAL A 1 103 ? 25.579 4.422 -15.846 1.00 88.62 103 VAL A CA 1
ATOM 816 C C . VAL A 1 103 ? 24.391 5.319 -16.184 1.00 88.62 103 VAL A C 1
ATOM 818 O O . VAL A 1 103 ? 23.989 6.158 -15.377 1.00 88.62 103 VAL A O 1
ATOM 821 N N . LYS A 1 104 ? 23.830 5.148 -17.382 1.00 89.31 104 LYS A N 1
ATOM 822 C CA . LYS A 1 104 ? 22.685 5.914 -17.881 1.00 89.31 104 LYS A CA 1
ATOM 823 C C . LYS A 1 104 ? 21.502 4.993 -18.139 1.00 89.31 104 LYS A C 1
ATOM 825 O O . LYS A 1 104 ? 21.629 4.022 -18.877 1.00 89.31 104 LYS A O 1
ATOM 830 N N . LEU A 1 105 ? 20.350 5.318 -17.572 1.00 86.88 105 LEU A N 1
ATOM 831 C CA . LEU A 1 105 ? 19.075 4.681 -17.866 1.00 86.88 105 LEU A CA 1
ATOM 832 C C . LEU A 1 105 ? 18.285 5.554 -18.835 1.00 86.88 105 LEU A C 1
ATOM 834 O O . LEU A 1 105 ? 17.958 6.694 -18.523 1.00 86.88 105 LEU A O 1
ATOM 838 N N . THR A 1 106 ? 17.933 5.003 -19.985 1.00 85.25 106 THR A N 1
ATOM 839 C CA . THR A 1 106 ? 17.105 5.661 -20.993 1.00 85.25 106 THR A CA 1
ATOM 840 C C . THR A 1 106 ? 15.776 4.914 -21.085 1.00 85.25 106 THR A C 1
ATOM 842 O O . THR A 1 106 ? 15.724 3.859 -21.726 1.00 85.25 106 THR A O 1
ATOM 845 N N . PRO A 1 107 ? 14.700 5.413 -20.447 1.00 82.44 107 PRO A N 1
ATOM 846 C CA . PRO A 1 107 ? 13.351 4.915 -20.691 1.00 82.44 107 PRO A CA 1
ATOM 847 C C . PRO A 1 107 ? 12.979 5.083 -22.168 1.00 82.44 107 PRO A C 1
ATOM 849 O O . PRO A 1 107 ? 13.510 5.958 -22.857 1.00 82.44 107 PRO A O 1
ATOM 852 N N . HIS A 1 108 ? 12.063 4.262 -22.671 1.00 74.88 108 HIS A N 1
ATOM 853 C CA . HIS A 1 108 ? 11.626 4.335 -24.060 1.00 74.88 108 HIS A CA 1
ATOM 854 C C . HIS A 1 108 ? 11.115 5.746 -24.394 1.00 74.88 108 HIS A C 1
ATOM 856 O O . HIS A 1 108 ? 10.264 6.282 -23.689 1.00 74.88 108 HIS A O 1
ATOM 862 N N . ALA A 1 109 ? 11.649 6.336 -25.471 1.00 64.44 109 ALA A N 1
ATOM 863 C CA . ALA A 1 109 ? 11.382 7.715 -25.908 1.00 64.44 109 ALA A CA 1
ATOM 864 C C . ALA A 1 109 ? 11.692 8.818 -24.865 1.00 64.44 109 ALA A C 1
ATOM 866 O O . ALA A 1 109 ? 11.289 9.965 -25.045 1.00 64.44 109 ALA A O 1
ATOM 867 N N . GLY A 1 110 ? 12.425 8.492 -23.796 1.00 68.94 110 GLY A N 1
ATOM 868 C CA . GLY A 1 110 ? 12.862 9.427 -22.765 1.00 68.94 110 GLY A CA 1
ATOM 869 C C . GLY A 1 110 ? 14.294 9.927 -22.963 1.00 68.94 110 GLY A C 1
ATOM 870 O O . GLY A 1 110 ? 15.042 9.455 -23.821 1.00 68.94 110 GLY A O 1
ATOM 871 N N . PHE A 1 111 ? 14.689 10.882 -22.123 1.00 73.69 111 PHE A N 1
ATOM 872 C CA . PHE A 1 111 ? 16.078 11.328 -22.035 1.00 73.69 111 PHE A CA 1
ATOM 873 C C . PHE A 1 111 ? 16.898 10.384 -21.142 1.00 73.69 111 PHE A C 1
ATOM 875 O O . PHE A 1 111 ? 16.349 9.835 -20.185 1.00 73.69 111 PHE A O 1
ATOM 882 N N . PRO A 1 112 ? 18.207 10.212 -21.407 1.00 79.88 112 PRO A N 1
ATOM 883 C CA . PRO A 1 112 ? 19.087 9.443 -20.534 1.00 79.88 112 PRO A CA 1
ATOM 884 C C . PRO A 1 112 ? 19.174 10.071 -19.137 1.00 79.88 112 PRO A C 1
ATOM 886 O O . PRO A 1 112 ? 19.500 11.250 -18.994 1.00 79.88 112 PRO A O 1
ATOM 889 N N . ILE A 1 113 ? 18.924 9.265 -18.110 1.00 84.44 113 ILE A N 1
ATOM 890 C CA . ILE A 1 113 ? 18.985 9.633 -16.694 1.00 84.44 113 ILE A CA 1
ATOM 891 C C . ILE A 1 113 ? 20.218 8.973 -16.082 1.00 84.44 113 ILE A C 1
ATOM 893 O O . ILE A 1 113 ? 20.445 7.780 -16.265 1.00 84.44 113 ILE A O 1
ATOM 897 N N . HIS A 1 114 ? 21.020 9.730 -15.341 1.00 84.94 114 HIS A N 1
ATOM 898 C CA . HIS A 1 114 ? 22.169 9.176 -14.626 1.00 84.94 114 HIS A CA 1
ATOM 899 C C . HIS A 1 114 ? 21.723 8.364 -13.401 1.00 84.94 114 HIS A C 1
ATOM 901 O O . HIS A 1 114 ? 20.984 8.873 -12.558 1.00 84.94 114 HIS A O 1
ATOM 907 N N . CYS A 1 115 ? 22.195 7.120 -13.296 1.00 83.75 115 CYS A N 1
ATOM 908 C CA . CYS A 1 115 ? 21.920 6.219 -12.174 1.00 83.75 115 CYS A CA 1
ATOM 909 C C . CYS A 1 115 ? 23.137 6.145 -11.250 1.00 83.75 115 CYS A C 1
ATOM 911 O O . CYS A 1 115 ? 24.001 5.280 -11.419 1.00 83.75 115 CYS A O 1
ATOM 913 N N . GLU A 1 116 ? 23.209 7.035 -10.261 1.00 85.19 116 GLU A N 1
ATOM 914 C CA . GLU A 1 116 ? 24.331 7.037 -9.316 1.00 85.19 116 GLU A CA 1
ATOM 915 C C . GLU A 1 116 ? 24.359 5.780 -8.446 1.00 85.19 116 GLU A C 1
ATOM 917 O O . GLU A 1 116 ? 25.434 5.241 -8.182 1.00 85.19 116 GLU A O 1
ATOM 922 N N . SER A 1 117 ? 23.200 5.240 -8.053 1.00 85.25 117 SER A N 1
ATOM 923 C CA . SER A 1 117 ? 23.202 4.050 -7.201 1.00 85.25 117 SER A CA 1
ATOM 924 C C . SER A 1 117 ? 23.750 2.815 -7.926 1.00 85.25 117 SER A C 1
ATOM 926 O O . SER A 1 117 ? 24.573 2.088 -7.374 1.00 85.25 117 SER A O 1
ATOM 928 N N . LEU A 1 118 ? 23.377 2.611 -9.194 1.00 86.75 118 LEU A N 1
ATOM 929 C CA . LEU A 1 118 ? 23.917 1.527 -10.021 1.00 86.75 118 LEU A CA 1
ATOM 930 C C . LEU A 1 118 ? 25.403 1.740 -10.343 1.00 86.75 118 LEU A C 1
ATOM 932 O O . LEU A 1 118 ? 26.172 0.777 -10.356 1.00 86.75 118 LEU A O 1
ATOM 936 N N . LEU A 1 119 ? 25.822 2.992 -10.555 1.00 87.69 119 LEU A N 1
ATOM 937 C CA . LEU A 1 119 ? 27.225 3.346 -10.769 1.00 87.69 119 LEU A CA 1
ATOM 938 C C . LEU A 1 119 ? 28.089 3.003 -9.550 1.00 87.69 119 LEU A C 1
ATOM 940 O O . LEU A 1 119 ? 29.149 2.394 -9.703 1.00 87.69 119 LEU A O 1
ATOM 944 N N . GLN A 1 120 ? 27.634 3.352 -8.345 1.00 88.12 120 GLN A N 1
ATOM 945 C CA . GLN A 1 120 ? 28.341 3.044 -7.101 1.00 88.12 120 GLN A CA 1
ATOM 946 C C . GLN A 1 120 ? 28.482 1.537 -6.876 1.00 88.12 120 GLN A C 1
ATOM 948 O O . GLN A 1 120 ? 29.566 1.084 -6.517 1.00 88.12 120 GLN A O 1
ATOM 953 N N . LEU A 1 121 ? 27.436 0.752 -7.154 1.00 87.38 121 LEU A N 1
ATOM 954 C CA . LEU A 1 121 ? 27.488 -0.706 -7.011 1.00 87.38 121 LEU A CA 1
ATOM 955 C C . LEU A 1 121 ? 28.485 -1.356 -7.970 1.00 87.38 121 LEU A C 1
ATOM 957 O O . LEU A 1 121 ? 29.230 -2.243 -7.559 1.00 87.38 121 LEU A O 1
ATOM 961 N N . LEU A 1 122 ? 28.547 -0.892 -9.222 1.00 86.88 122 LEU A N 1
ATOM 962 C CA . LEU A 1 122 ? 29.535 -1.396 -10.176 1.00 86.88 122 LEU A CA 1
ATOM 963 C C . LEU A 1 122 ? 30.963 -0.965 -9.819 1.00 86.88 122 LEU A C 1
ATOM 965 O O . LEU A 1 122 ? 31.883 -1.763 -9.960 1.00 86.88 122 LEU A O 1
ATOM 969 N N . ARG A 1 123 ? 31.160 0.265 -9.322 1.00 86.69 123 ARG A N 1
ATOM 970 C CA . ARG A 1 123 ? 32.472 0.733 -8.832 1.00 86.69 123 ARG A CA 1
ATOM 971 C C . ARG A 1 123 ? 32.943 -0.019 -7.587 1.00 86.69 123 ARG A C 1
ATOM 973 O O . ARG A 1 123 ? 34.143 -0.177 -7.406 1.00 86.69 123 ARG A O 1
ATOM 980 N N . ALA A 1 124 ? 32.012 -0.468 -6.751 1.00 85.50 124 ALA A N 1
ATOM 981 C CA . ALA A 1 124 ? 32.283 -1.293 -5.578 1.00 85.50 124 ALA A CA 1
ATOM 982 C C . ALA A 1 124 ? 32.379 -2.799 -5.898 1.00 85.50 124 ALA A C 1
ATOM 984 O O . ALA A 1 124 ? 32.487 -3.598 -4.972 1.00 85.50 124 ALA A O 1
ATOM 985 N N . GLU A 1 125 ? 32.285 -3.193 -7.176 1.00 83.62 125 GLU A N 1
ATOM 986 C CA . GLU A 1 125 ? 32.252 -4.593 -7.633 1.00 83.62 125 GLU A CA 1
ATOM 987 C C . GLU A 1 125 ? 31.162 -5.447 -6.945 1.00 83.62 125 GLU A C 1
ATOM 989 O O . GLU A 1 125 ? 31.225 -6.678 -6.894 1.00 83.62 125 GLU A O 1
ATOM 994 N N . ASN A 1 126 ? 30.099 -4.804 -6.447 1.00 86.44 126 ASN A N 1
ATOM 995 C CA . ASN A 1 126 ? 28.982 -5.462 -5.778 1.00 86.44 126 ASN A CA 1
ATOM 996 C C . ASN A 1 126 ? 27.919 -5.899 -6.800 1.00 86.44 126 ASN A C 1
ATOM 998 O O . ASN A 1 126 ? 26.812 -5.360 -6.884 1.00 86.44 126 ASN A O 1
ATOM 1002 N N . PHE A 1 127 ? 28.268 -6.907 -7.601 1.00 85.44 127 PHE A N 1
ATOM 1003 C CA . PHE A 1 127 ? 27.393 -7.433 -8.654 1.00 85.44 127 PHE A CA 1
ATOM 1004 C C . PHE A 1 127 ? 26.114 -8.092 -8.117 1.00 85.44 127 PHE A C 1
ATOM 1006 O O . PHE A 1 127 ? 25.115 -8.153 -8.830 1.00 85.44 127 PHE A O 1
ATOM 1013 N N . SER A 1 128 ? 26.124 -8.580 -6.871 1.00 85.00 128 SER A N 1
ATOM 1014 C CA . SER A 1 128 ? 24.950 -9.209 -6.255 1.00 85.00 128 SER A CA 1
ATOM 1015 C C . SER A 1 128 ? 23.843 -8.188 -6.010 1.00 85.00 128 SER A C 1
ATOM 1017 O O . SER A 1 128 ? 22.705 -8.389 -6.433 1.00 85.00 128 SER A O 1
ATOM 1019 N N . GLU A 1 129 ? 24.176 -7.072 -5.361 1.00 86.56 129 GLU A N 1
ATOM 1020 C CA . GLU A 1 129 ? 23.217 -5.998 -5.106 1.00 86.56 129 GLU A CA 1
ATOM 1021 C C . GLU A 1 129 ? 22.834 -5.276 -6.403 1.00 86.56 129 GLU A C 1
ATOM 1023 O O . GLU A 1 129 ? 21.667 -4.942 -6.598 1.00 86.56 129 GLU A O 1
ATOM 1028 N N . PHE A 1 130 ? 23.776 -5.125 -7.343 1.00 88.88 130 PHE A N 1
ATOM 1029 C CA . PHE A 1 130 ? 23.467 -4.605 -8.676 1.00 88.88 130 PHE A CA 1
ATOM 1030 C C . PHE A 1 130 ? 22.423 -5.471 -9.392 1.00 88.88 130 PHE A C 1
ATOM 1032 O O . PHE A 1 130 ? 21.460 -4.941 -9.941 1.00 88.88 130 PHE A O 1
ATOM 1039 N N . SER A 1 131 ? 22.573 -6.800 -9.358 1.00 86.38 131 SER A N 1
ATOM 1040 C CA . SER A 1 131 ? 21.598 -7.720 -9.953 1.00 86.38 131 SER A CA 1
ATOM 1041 C C . SER A 1 131 ? 20.229 -7.619 -9.279 1.00 86.38 131 SER A C 1
ATOM 1043 O O . SER A 1 131 ? 19.211 -7.705 -9.967 1.00 86.38 131 SER A O 1
ATOM 1045 N N . ALA A 1 132 ? 20.181 -7.435 -7.955 1.00 87.00 132 ALA A N 1
ATOM 1046 C CA . ALA A 1 132 ? 18.927 -7.229 -7.234 1.00 87.00 132 ALA A CA 1
ATOM 1047 C C . ALA A 1 132 ? 18.240 -5.931 -7.688 1.00 87.00 132 ALA A C 1
ATOM 1049 O O . ALA A 1 132 ? 17.102 -5.976 -8.147 1.00 87.00 132 ALA A O 1
ATOM 1050 N N . LYS A 1 133 ? 18.970 -4.807 -7.714 1.00 86.19 133 LYS A N 1
ATOM 1051 C CA . LYS A 1 133 ? 18.437 -3.525 -8.201 1.00 86.19 133 LYS A CA 1
ATOM 1052 C C . LYS A 1 133 ? 18.011 -3.562 -9.667 1.00 86.19 133 LYS A C 1
ATOM 1054 O O . LYS A 1 133 ? 17.015 -2.945 -10.030 1.00 86.19 133 LYS A O 1
ATOM 1059 N N . LEU A 1 134 ? 18.741 -4.282 -10.518 1.00 87.25 134 LEU A N 1
ATOM 1060 C CA . LEU A 1 134 ? 18.356 -4.474 -11.916 1.00 87.25 134 LEU A CA 1
ATOM 1061 C C . LEU A 1 134 ? 17.052 -5.276 -12.029 1.00 87.25 134 LEU A C 1
ATOM 1063 O O . LEU A 1 134 ? 16.218 -4.963 -12.874 1.00 87.25 134 LEU A O 1
ATOM 1067 N N . THR A 1 135 ? 16.857 -6.272 -11.161 1.00 86.75 135 THR A N 1
ATOM 1068 C CA . THR A 1 135 ? 15.599 -7.034 -11.073 1.00 86.75 135 THR A CA 1
ATOM 1069 C C . THR A 1 135 ? 14.448 -6.128 -10.635 1.00 86.75 135 THR A C 1
ATOM 1071 O O . THR A 1 135 ? 13.380 -6.149 -11.247 1.00 86.75 135 THR A O 1
ATOM 1074 N N . ASP A 1 136 ? 14.677 -5.275 -9.633 1.00 84.38 136 ASP A N 1
ATOM 1075 C CA . ASP A 1 136 ? 13.687 -4.292 -9.187 1.00 84.38 136 ASP A CA 1
ATOM 1076 C C . ASP A 1 136 ? 13.331 -3.324 -10.318 1.00 84.38 136 ASP A C 1
ATOM 1078 O O . ASP A 1 136 ? 12.151 -3.065 -10.557 1.00 84.38 136 ASP A O 1
ATOM 1082 N N . LEU A 1 137 ? 14.327 -2.843 -11.066 1.00 84.44 137 LEU A N 1
ATOM 1083 C CA . LEU A 1 137 ? 14.124 -1.980 -12.226 1.00 84.44 137 LEU A CA 1
ATOM 1084 C C . LEU A 1 137 ? 13.310 -2.687 -13.318 1.00 84.44 137 LEU A C 1
ATOM 1086 O O . LEU A 1 137 ? 12.338 -2.125 -13.812 1.00 84.44 137 LEU A O 1
ATOM 1090 N N . LEU A 1 138 ? 13.633 -3.937 -13.656 1.00 85.56 138 LEU A N 1
ATOM 1091 C CA . LEU A 1 138 ? 12.846 -4.730 -14.606 1.00 85.56 138 LEU A CA 1
ATOM 1092 C C . LEU A 1 138 ? 11.390 -4.874 -14.154 1.00 85.56 138 LEU A C 1
ATOM 1094 O O . LEU A 1 138 ? 10.484 -4.716 -14.968 1.00 85.56 138 LEU A O 1
ATOM 1098 N N . SER A 1 139 ? 11.157 -5.092 -12.857 1.00 83.69 139 SER A N 1
ATOM 1099 C CA . SER A 1 139 ? 9.801 -5.177 -12.309 1.00 83.69 139 SER A CA 1
ATOM 1100 C C . SER A 1 139 ? 9.018 -3.863 -12.445 1.00 83.69 139 SER A C 1
ATOM 1102 O O . SER A 1 139 ? 7.814 -3.900 -12.681 1.00 83.69 139 SER A O 1
ATOM 1104 N N . GLN A 1 140 ? 9.689 -2.704 -12.364 1.00 79.00 140 GLN A N 1
ATOM 1105 C CA . GLN A 1 140 ? 9.059 -1.384 -12.517 1.00 79.00 140 GLN A CA 1
ATOM 1106 C C . GLN A 1 140 ? 8.565 -1.127 -13.944 1.00 79.00 140 GLN A C 1
ATOM 1108 O O . GLN A 1 140 ? 7.545 -0.467 -14.131 1.00 79.00 140 GLN A O 1
ATOM 1113 N N . TYR A 1 141 ? 9.278 -1.650 -14.942 1.00 80.06 141 TYR A N 1
ATOM 1114 C CA . TYR A 1 141 ? 8.944 -1.504 -16.360 1.00 80.06 141 TYR A CA 1
ATOM 1115 C C . TYR A 1 141 ? 8.238 -2.740 -16.937 1.00 80.06 141 TYR A C 1
ATOM 1117 O O . TYR A 1 141 ? 8.064 -2.837 -18.153 1.00 80.06 141 TYR A O 1
ATOM 1125 N N . ASN A 1 142 ? 7.810 -3.683 -16.093 1.00 83.00 142 ASN A N 1
ATOM 1126 C CA . ASN A 1 142 ? 7.083 -4.874 -16.524 1.00 83.00 142 ASN A CA 1
ATOM 1127 C C . ASN A 1 142 ? 5.608 -4.547 -16.810 1.00 83.00 142 ASN A C 1
ATOM 1129 O O . ASN A 1 142 ? 4.706 -4.912 -16.057 1.00 83.00 142 ASN A O 1
ATOM 1133 N N . ILE A 1 143 ? 5.372 -3.814 -17.896 1.00 84.62 143 ILE A N 1
ATOM 1134 C CA . ILE A 1 143 ? 4.031 -3.438 -18.343 1.00 84.62 143 ILE A CA 1
ATOM 1135 C C . ILE A 1 143 ? 3.438 -4.589 -19.168 1.00 84.62 143 ILE A C 1
ATOM 1137 O O . ILE A 1 143 ? 4.116 -5.121 -20.047 1.00 84.62 143 ILE A O 1
ATOM 1141 N N . PRO A 1 144 ? 2.185 -4.995 -18.931 1.00 81.50 144 PRO A N 1
ATOM 1142 C CA . PRO A 1 144 ? 1.534 -6.053 -19.700 1.00 81.50 144 PRO A CA 1
ATOM 1143 C C . PRO A 1 144 ? 1.156 -5.598 -21.118 1.00 81.50 144 PRO A C 1
ATOM 1145 O O . PRO A 1 144 ? 0.954 -4.414 -21.381 1.00 81.50 144 PRO A O 1
ATOM 1148 N N . GLY A 1 145 ? 0.991 -6.564 -22.024 1.00 84.50 145 GLY A N 1
ATOM 1149 C CA . GLY A 1 145 ? 0.475 -6.335 -23.377 1.00 84.50 145 GLY A CA 1
ATOM 1150 C C . GLY A 1 145 ? 1.529 -6.399 -24.482 1.00 84.50 145 GLY A C 1
ATOM 1151 O O . GLY A 1 145 ? 2.704 -6.703 -24.254 1.00 84.50 145 GLY A O 1
ATOM 1152 N N . ASP A 1 146 ? 1.080 -6.151 -25.711 1.00 86.94 146 ASP A N 1
ATOM 1153 C CA . ASP A 1 146 ? 1.953 -6.042 -26.877 1.00 86.94 146 ASP A CA 1
ATOM 1154 C C . ASP A 1 146 ? 2.742 -4.721 -26.872 1.00 86.94 146 ASP A C 1
ATOM 1156 O O . ASP A 1 146 ? 2.560 -3.860 -26.010 1.00 86.94 146 ASP A O 1
ATOM 1160 N N . LYS A 1 147 ? 3.666 -4.558 -27.825 1.00 85.88 147 LYS A N 1
ATOM 1161 C CA . LYS A 1 147 ? 4.564 -3.394 -27.857 1.00 85.88 147 LYS A CA 1
ATOM 1162 C C . LYS A 1 147 ? 3.799 -2.068 -27.913 1.00 85.88 147 LYS A C 1
ATOM 1164 O O . LYS A 1 147 ? 4.189 -1.126 -27.234 1.00 85.88 147 LYS A O 1
ATOM 1169 N N . GLU A 1 148 ? 2.731 -1.984 -28.702 1.00 87.94 148 GLU A N 1
ATOM 1170 C CA . GLU A 1 148 ? 1.943 -0.755 -28.829 1.00 87.94 148 GLU A CA 1
ATOM 1171 C C . GLU A 1 148 ? 1.177 -0.443 -27.537 1.00 87.94 148 GLU A C 1
ATOM 1173 O O . GLU A 1 148 ? 1.253 0.679 -27.032 1.00 87.94 148 GLU A O 1
ATOM 1178 N N . THR A 1 149 ? 0.520 -1.445 -26.946 1.00 88.75 149 THR A N 1
ATOM 1179 C CA . THR A 1 149 ? -0.201 -1.296 -25.676 1.00 88.75 149 THR A CA 1
ATOM 1180 C C . THR A 1 149 ? 0.742 -0.886 -24.549 1.00 88.75 149 THR A C 1
ATOM 1182 O O . THR A 1 149 ? 0.432 0.044 -23.806 1.00 88.75 149 THR A O 1
ATOM 1185 N N . LYS A 1 150 ? 1.923 -1.513 -24.457 1.00 89.44 150 LYS A N 1
ATOM 1186 C CA . LYS A 1 150 ? 2.960 -1.175 -23.469 1.00 89.44 150 LYS A CA 1
ATOM 1187 C C . LYS A 1 150 ? 3.366 0.296 -23.539 1.00 89.44 150 LYS A C 1
ATOM 1189 O O . LYS A 1 150 ? 3.475 0.945 -22.502 1.00 89.44 150 LYS A O 1
ATOM 1194 N N . LEU A 1 151 ? 3.556 0.830 -24.748 1.00 87.50 151 LEU A N 1
ATOM 1195 C CA . LEU A 1 151 ? 3.923 2.234 -24.946 1.00 87.50 151 LEU A CA 1
ATOM 1196 C C . LEU A 1 151 ? 2.811 3.184 -24.503 1.00 87.50 151 LEU A C 1
ATOM 1198 O O . LEU A 1 151 ? 3.085 4.131 -23.772 1.00 87.50 151 LEU A O 1
ATOM 1202 N N . ARG A 1 152 ? 1.557 2.899 -24.866 1.00 89.12 152 ARG A N 1
ATOM 1203 C CA . ARG A 1 152 ? 0.403 3.714 -24.451 1.00 89.12 152 ARG A CA 1
ATOM 1204 C C . ARG A 1 152 ? 0.185 3.705 -22.942 1.00 89.12 152 ARG A C 1
ATOM 1206 O O . ARG A 1 152 ? -0.053 4.749 -22.341 1.00 89.12 152 ARG A O 1
ATOM 1213 N N . LEU A 1 153 ? 0.307 2.533 -22.326 1.00 90.81 153 LEU A N 1
ATOM 1214 C CA . LEU A 1 153 ? 0.246 2.359 -20.876 1.00 90.81 153 LEU A CA 1
ATOM 1215 C C . LEU A 1 153 ? 1.366 3.140 -20.169 1.00 90.81 153 LEU A C 1
ATOM 1217 O O . LEU A 1 153 ? 1.114 3.803 -19.163 1.00 90.81 153 LEU A O 1
ATOM 1221 N N . PHE A 1 154 ? 2.581 3.124 -20.723 1.00 88.69 154 PHE A N 1
ATOM 1222 C CA . PHE A 1 154 ? 3.708 3.887 -20.193 1.00 88.69 154 PHE A CA 1
ATOM 1223 C C . PHE A 1 154 ? 3.518 5.407 -20.324 1.00 88.69 154 PHE A C 1
ATOM 1225 O O . PHE A 1 154 ? 3.730 6.125 -19.348 1.00 88.69 154 PHE A O 1
ATOM 1232 N N . GLU A 1 155 ? 3.069 5.899 -21.484 1.00 89.00 155 GLU A N 1
ATOM 1233 C CA . GLU A 1 155 ? 2.732 7.318 -21.706 1.00 89.00 155 GLU A CA 1
ATOM 1234 C C . GLU A 1 155 ? 1.683 7.799 -20.690 1.00 89.00 155 GLU A C 1
ATOM 1236 O O . GLU A 1 155 ? 1.848 8.839 -20.051 1.00 89.00 155 GLU A O 1
ATOM 1241 N N . SER A 1 156 ? 0.634 7.001 -20.477 1.00 91.25 156 SER A N 1
ATOM 1242 C CA . SER A 1 156 ? -0.418 7.311 -19.508 1.00 91.25 156 SER A CA 1
ATOM 1243 C C . SER A 1 156 ? 0.108 7.361 -18.067 1.00 91.25 156 SER A C 1
ATOM 1245 O O . SER A 1 156 ? -0.236 8.270 -17.311 1.00 91.25 156 SER A O 1
ATOM 1247 N N . LEU A 1 157 ? 1.003 6.438 -17.692 1.00 90.94 157 LEU A N 1
ATOM 1248 C CA . LEU A 1 157 ? 1.654 6.430 -16.378 1.00 90.94 157 LEU A CA 1
ATOM 1249 C C . LEU A 1 157 ? 2.542 7.667 -16.160 1.00 90.94 157 LEU A C 1
ATOM 1251 O O . LEU A 1 157 ? 2.575 8.207 -15.053 1.00 90.94 157 LEU A O 1
ATOM 1255 N N . GLN A 1 158 ? 3.244 8.142 -17.194 1.00 88.25 158 GLN A N 1
ATOM 1256 C CA . GLN A 1 158 ? 4.043 9.369 -17.114 1.00 88.25 158 GLN A CA 1
ATOM 1257 C C . GLN A 1 158 ? 3.172 10.608 -16.890 1.00 88.25 158 GLN A C 1
ATOM 1259 O O . GLN A 1 158 ? 3.513 11.450 -16.059 1.00 88.25 158 GLN A O 1
ATOM 1264 N N . LEU A 1 159 ? 2.037 10.703 -17.588 1.00 89.50 159 LEU A N 1
ATOM 1265 C CA . LEU A 1 159 ? 1.071 11.783 -17.382 1.00 89.50 159 LEU A CA 1
ATOM 1266 C C . LEU A 1 159 ? 0.482 11.735 -15.972 1.00 89.50 159 LEU A C 1
ATOM 1268 O O . LEU A 1 159 ? 0.415 12.760 -15.300 1.00 89.50 159 LEU A O 1
ATOM 1272 N N . LEU A 1 160 ? 0.129 10.540 -15.489 1.00 91.31 160 LEU A N 1
ATOM 1273 C CA . LEU A 1 160 ? -0.348 10.368 -14.121 1.00 91.31 160 LEU A CA 1
ATOM 1274 C C . LEU A 1 160 ? 0.704 10.849 -13.116 1.00 91.31 160 LEU A C 1
ATOM 1276 O O . LEU A 1 160 ? 0.379 11.551 -12.165 1.00 91.31 160 LEU A O 1
ATOM 1280 N N . ALA A 1 161 ? 1.973 10.491 -13.321 1.00 89.38 161 ALA A N 1
ATOM 1281 C CA . ALA A 1 161 ? 3.055 10.923 -12.448 1.00 89.38 161 ALA A CA 1
ATOM 1282 C C . ALA A 1 161 ? 3.172 12.453 -12.378 1.00 89.38 161 ALA A C 1
ATOM 1284 O O . ALA A 1 161 ? 3.400 12.989 -11.294 1.00 89.38 161 ALA A O 1
ATOM 1285 N N . GLN A 1 162 ? 2.994 13.147 -13.505 1.00 87.19 162 GLN A N 1
ATOM 1286 C CA . GLN A 1 162 ? 2.981 14.611 -13.562 1.00 87.19 162 GLN A CA 1
ATOM 1287 C C . GLN A 1 162 ? 1.775 15.187 -12.815 1.00 87.19 162 GLN A C 1
ATOM 1289 O O . GLN A 1 162 ? 1.952 16.059 -11.967 1.00 87.19 162 GLN A O 1
ATOM 1294 N N . ASP A 1 163 ? 0.577 14.644 -13.041 1.00 88.56 163 ASP A N 1
ATOM 1295 C CA . ASP A 1 163 ? -0.636 15.101 -12.360 1.00 88.56 163 ASP A CA 1
ATOM 1296 C C . ASP A 1 163 ? -0.523 14.928 -10.841 1.00 88.56 163 ASP A C 1
ATOM 1298 O O . ASP A 1 163 ? -0.795 15.856 -10.080 1.00 88.56 163 ASP A O 1
ATOM 1302 N N . LEU A 1 164 ? -0.028 13.778 -10.374 1.00 88.94 164 LEU A N 1
ATOM 1303 C CA . LEU A 1 164 ? 0.201 13.538 -8.947 1.00 88.94 164 LEU A CA 1
ATOM 1304 C C . LEU A 1 164 ? 1.251 14.498 -8.366 1.00 88.94 164 LEU A C 1
ATOM 1306 O O . LEU A 1 164 ? 1.100 14.952 -7.230 1.00 88.94 164 LEU A O 1
ATOM 1310 N N . GLN A 1 165 ? 2.293 14.840 -9.130 1.00 86.12 165 GLN A N 1
ATOM 1311 C CA . GLN A 1 165 ? 3.283 15.839 -8.718 1.00 86.12 165 GLN A CA 1
ATOM 1312 C C . GLN A 1 165 ? 2.662 17.229 -8.583 1.00 86.12 165 GLN A C 1
ATOM 1314 O O . GLN A 1 165 ? 2.887 17.885 -7.564 1.00 86.12 165 GLN A O 1
ATOM 1319 N N . CYS A 1 166 ? 1.835 17.647 -9.538 1.00 83.44 166 CYS A N 1
ATOM 1320 C CA . CYS A 1 166 ? 1.081 18.895 -9.456 1.00 83.44 166 CYS A CA 1
ATOM 1321 C C . CYS A 1 166 ? 0.132 18.904 -8.249 1.00 83.44 166 CYS A C 1
ATOM 1323 O O . CYS A 1 166 ? 0.124 19.863 -7.485 1.00 83.44 166 CYS A O 1
ATOM 1325 N N . MET A 1 167 ? -0.592 17.808 -8.002 1.00 82.25 167 MET A N 1
ATOM 1326 C CA . MET A 1 167 ? -1.478 17.658 -6.838 1.00 82.25 167 MET A CA 1
ATOM 1327 C C . MET A 1 167 ? -0.726 17.672 -5.499 1.00 82.25 167 MET A C 1
ATOM 1329 O O . MET A 1 167 ? -1.312 17.971 -4.460 1.00 82.25 167 MET A O 1
ATOM 1333 N N . SER A 1 168 ? 0.566 17.338 -5.504 1.00 79.62 168 SER A N 1
ATOM 1334 C CA . SER A 1 168 ? 1.409 17.315 -4.307 1.00 79.62 168 SER A CA 1
ATOM 1335 C C . SER A 1 168 ? 2.034 18.668 -3.945 1.00 79.62 168 SER A C 1
ATOM 1337 O O . SER A 1 168 ? 2.767 18.727 -2.959 1.00 79.62 168 SER A O 1
ATOM 1339 N N . SER A 1 169 ? 1.795 19.738 -4.722 1.00 65.00 169 SER A N 1
ATOM 1340 C CA . SER A 1 169 ? 2.553 20.993 -4.648 1.00 65.00 169 SER A CA 1
ATOM 1341 C C . SER A 1 169 ? 2.404 21.731 -3.307 1.00 65.00 169 SER A C 1
ATOM 1343 O O . SER A 1 169 ? 1.598 22.647 -3.146 1.00 65.00 169 SER A O 1
ATOM 1345 N N . LEU A 1 170 ? 3.256 21.364 -2.355 1.00 52.12 170 LEU A N 1
ATOM 1346 C CA . LEU A 1 170 ? 3.737 22.222 -1.283 1.00 52.12 170 LEU A CA 1
ATOM 1347 C C . LEU A 1 170 ? 5.158 22.690 -1.640 1.00 52.12 170 LEU A C 1
ATOM 1349 O O . LEU A 1 170 ? 5.914 21.934 -2.264 1.00 52.12 170 LEU A O 1
ATOM 1353 N N . PRO A 1 171 ? 5.556 23.918 -1.262 1.00 46.41 171 PRO A N 1
ATOM 1354 C CA . PRO A 1 171 ? 6.931 24.372 -1.422 1.00 46.41 171 PRO A CA 1
ATOM 1355 C C . PRO A 1 171 ? 7.885 23.379 -0.748 1.00 46.41 171 PRO A C 1
ATOM 1357 O O . PRO A 1 171 ? 7.691 23.034 0.418 1.00 46.41 171 PRO A O 1
ATOM 1360 N N . ARG A 1 172 ? 8.919 22.927 -1.474 1.00 46.97 172 ARG A N 1
ATOM 1361 C CA . ARG A 1 172 ? 9.998 22.068 -0.952 1.00 46.97 172 ARG A CA 1
ATOM 1362 C C . ARG A 1 172 ? 10.884 22.853 0.021 1.00 46.97 172 ARG A C 1
ATOM 1364 O O . ARG A 1 172 ? 12.042 23.138 -0.267 1.00 46.97 172 ARG A O 1
ATOM 1371 N N . VAL A 1 173 ? 10.329 23.249 1.157 1.00 44.78 173 VAL A N 1
ATOM 1372 C CA . VAL A 1 173 ? 11.115 23.662 2.317 1.00 44.78 173 VAL A CA 1
ATOM 1373 C C . VAL A 1 173 ? 11.674 22.381 2.939 1.00 44.78 173 VAL A C 1
ATOM 1375 O O . VAL A 1 173 ? 11.055 21.322 2.844 1.00 44.78 173 VAL A O 1
ATOM 1378 N N . GLN A 1 174 ? 12.866 22.433 3.527 1.00 53.19 174 GLN A N 1
ATOM 1379 C CA . GLN A 1 174 ? 13.318 21.351 4.400 1.00 53.19 174 GLN A CA 1
ATOM 1380 C C . GLN A 1 174 ? 12.365 21.320 5.599 1.00 53.19 174 GLN A C 1
ATOM 1382 O O . GLN A 1 174 ? 12.485 22.150 6.497 1.00 53.19 174 GLN A O 1
ATOM 1387 N N . LEU A 1 175 ? 11.359 20.442 5.556 1.00 60.78 175 LEU A N 1
ATOM 1388 C CA . LEU A 1 175 ? 10.481 20.216 6.696 1.00 60.78 175 LEU A CA 1
ATOM 1389 C C . LEU A 1 175 ? 11.310 19.556 7.800 1.00 60.78 175 LEU A C 1
ATOM 1391 O O . LEU A 1 175 ? 12.134 18.678 7.532 1.00 60.78 175 LEU A O 1
ATOM 1395 N N . ASP A 1 176 ? 11.091 19.991 9.035 1.00 71.44 176 ASP A N 1
ATOM 1396 C CA . ASP A 1 176 ? 11.533 19.229 10.194 1.00 71.44 176 ASP A CA 1
ATOM 1397 C C . ASP A 1 176 ? 10.820 17.859 10.240 1.00 71.44 176 ASP A C 1
ATOM 1399 O O . ASP A 1 176 ? 9.861 17.591 9.504 1.00 71.44 176 ASP A O 1
ATOM 1403 N N . SER A 1 177 ? 11.310 16.951 11.088 1.00 70.69 177 SER A N 1
ATOM 1404 C CA . SER A 1 177 ? 10.767 15.590 11.179 1.00 70.69 177 SER A CA 1
ATOM 1405 C C . SER A 1 177 ? 9.277 15.565 11.546 1.00 70.69 177 SER A C 1
ATOM 1407 O O . SER A 1 177 ? 8.552 14.676 11.106 1.00 70.69 177 SER A O 1
ATOM 1409 N N . GLU A 1 178 ? 8.804 16.535 12.331 1.00 74.81 178 GLU A N 1
ATOM 1410 C CA . GLU A 1 178 ? 7.412 16.604 12.784 1.00 74.81 178 GLU A CA 1
ATOM 1411 C C . GLU A 1 178 ? 6.480 17.081 11.666 1.00 74.81 178 GLU A C 1
ATOM 1413 O O . GLU A 1 178 ? 5.457 16.447 11.393 1.00 74.81 178 GLU A O 1
ATOM 1418 N N . ALA A 1 179 ? 6.874 18.119 10.932 1.00 76.94 179 ALA A N 1
ATOM 1419 C CA . ALA A 1 179 ? 6.146 18.594 9.770 1.00 76.94 179 ALA A CA 1
ATOM 1420 C C . ALA A 1 179 ? 6.145 17.539 8.650 1.00 76.94 179 ALA A C 1
ATOM 1422 O O . ALA A 1 179 ? 5.155 17.419 7.929 1.00 76.94 179 ALA A O 1
ATOM 1423 N N . GLN A 1 180 ? 7.199 16.723 8.509 1.00 81.62 180 GLN A N 1
ATOM 1424 C CA . GLN A 1 180 ? 7.194 15.596 7.570 1.00 81.62 180 GLN A CA 1
ATOM 1425 C C . GLN A 1 180 ? 6.153 14.529 7.948 1.00 81.62 180 GLN A C 1
ATOM 1427 O O . GLN A 1 180 ? 5.460 14.019 7.065 1.00 81.62 180 GLN A O 1
ATOM 1432 N N . ILE A 1 181 ? 6.009 14.199 9.236 1.00 83.50 181 ILE A N 1
ATOM 1433 C CA . ILE A 1 181 ? 4.979 13.257 9.707 1.00 83.50 181 ILE A CA 1
ATOM 1434 C C . ILE A 1 181 ? 3.581 13.832 9.457 1.00 83.50 181 ILE A C 1
ATOM 1436 O O . ILE A 1 181 ? 2.721 13.125 8.930 1.00 83.50 181 ILE A O 1
ATOM 1440 N N . GLN A 1 182 ? 3.372 15.118 9.754 1.00 84.44 182 GLN A N 1
ATOM 1441 C CA . GLN A 1 182 ? 2.116 15.811 9.449 1.00 84.44 182 GLN A CA 1
ATOM 1442 C C . GLN A 1 182 ? 1.830 15.809 7.943 1.00 84.44 182 GLN A C 1
ATOM 1444 O O . GLN A 1 182 ? 0.721 15.504 7.523 1.00 84.44 182 GLN A O 1
ATOM 1449 N N . LEU A 1 183 ? 2.829 16.056 7.093 1.00 87.19 183 LEU A N 1
ATOM 1450 C CA . LEU A 1 183 ? 2.659 15.986 5.641 1.00 87.19 183 LEU A CA 1
ATOM 1451 C C . LEU A 1 183 ? 2.225 14.587 5.183 1.00 87.19 183 LEU A C 1
ATOM 1453 O O . LEU A 1 183 ? 1.320 14.463 4.358 1.00 87.19 183 LEU A O 1
ATOM 1457 N N . ILE A 1 184 ? 2.855 13.540 5.717 1.00 90.69 184 ILE A N 1
ATOM 1458 C CA . ILE A 1 184 ? 2.526 12.150 5.388 1.00 90.69 184 ILE A CA 1
ATOM 1459 C C . ILE A 1 184 ? 1.090 11.815 5.816 1.00 90.69 184 ILE A C 1
ATOM 1461 O O . ILE A 1 184 ? 0.333 11.281 5.003 1.00 90.69 184 ILE A O 1
ATOM 1465 N N . ASN A 1 185 ? 0.709 12.149 7.051 1.00 89.44 185 ASN A N 1
ATOM 1466 C CA . ASN A 1 185 ? -0.564 11.739 7.651 1.00 89.44 185 ASN A CA 1
ATOM 1467 C C . ASN A 1 185 ? -1.746 12.636 7.258 1.00 89.44 185 ASN A C 1
ATOM 1469 O O . ASN A 1 185 ? -2.850 12.131 7.067 1.00 89.44 185 ASN A O 1
ATOM 1473 N N . ASP A 1 186 ? -1.520 13.941 7.104 1.00 85.50 186 ASP A N 1
ATOM 1474 C CA . ASP A 1 186 ? -2.582 14.933 6.915 1.00 85.50 186 ASP A CA 1
ATOM 1475 C C . ASP A 1 186 ? -2.645 15.518 5.505 1.00 85.50 186 ASP A C 1
ATOM 1477 O O . ASP A 1 186 ? -3.693 16.040 5.102 1.00 85.50 186 ASP A O 1
ATOM 1481 N N . GLY A 1 187 ? -1.544 15.439 4.752 1.00 86.94 187 GLY A N 1
ATOM 1482 C CA . GLY A 1 187 ? -1.454 15.978 3.400 1.00 86.94 187 GLY A CA 1
ATOM 1483 C C . GLY A 1 187 ? -2.401 15.269 2.435 1.00 86.94 187 GLY A C 1
ATOM 1484 O O . GLY A 1 187 ? -2.546 14.048 2.480 1.00 86.94 187 GLY A O 1
ATOM 1485 N N . LEU A 1 188 ? -3.003 16.019 1.508 1.00 86.12 188 LEU A N 1
ATOM 1486 C CA . LEU A 1 188 ? -3.949 15.485 0.517 1.00 86.12 188 LEU A CA 1
ATOM 1487 C C . LEU A 1 188 ? -3.388 14.265 -0.234 1.00 86.12 188 LEU A C 1
ATOM 1489 O O . LEU A 1 188 ? -4.079 13.268 -0.409 1.00 86.12 188 LEU A O 1
ATOM 1493 N N . MET A 1 189 ? -2.114 14.350 -0.622 1.00 86.50 189 MET A N 1
ATOM 1494 C CA . MET A 1 189 ? -1.384 13.309 -1.350 1.00 86.50 189 MET A CA 1
ATOM 1495 C C . MET A 1 189 ? -0.355 12.575 -0.489 1.00 86.50 189 MET A C 1
ATOM 1497 O O . MET A 1 189 ? 0.410 11.773 -1.012 1.00 86.50 189 MET A O 1
ATOM 1501 N N . GLY A 1 190 ? -0.291 12.867 0.812 1.00 88.00 190 GLY A N 1
ATOM 1502 C CA . GLY A 1 190 ? 0.840 12.464 1.644 1.00 88.00 190 GLY A CA 1
ATOM 1503 C C . GLY A 1 190 ? 2.156 13.088 1.159 1.00 88.00 190 GLY A C 1
ATOM 1504 O O . GLY A 1 190 ? 2.168 14.160 0.550 1.00 88.00 190 GLY A O 1
ATOM 1505 N N . CYS A 1 191 ? 3.274 12.406 1.408 1.00 88.94 191 CYS A N 1
ATOM 1506 C CA . CYS A 1 191 ? 4.585 12.798 0.896 1.00 88.94 191 CYS A CA 1
ATOM 1507 C C . CYS A 1 191 ? 4.905 12.030 -0.394 1.00 88.94 191 CYS A C 1
ATOM 1509 O O . CYS A 1 191 ? 5.179 10.826 -0.369 1.00 88.94 191 CYS A O 1
ATOM 1511 N N . LEU A 1 192 ? 4.874 12.738 -1.526 1.00 89.50 192 LEU A N 1
ATOM 1512 C CA . LEU A 1 192 ? 5.220 12.185 -2.831 1.00 89.50 192 LEU A CA 1
ATOM 1513 C C . LEU A 1 192 ? 6.736 12.234 -3.055 1.00 89.50 192 LEU A C 1
ATOM 1515 O O . LEU A 1 192 ? 7.343 13.302 -3.154 1.00 89.50 192 LEU A O 1
ATOM 1519 N N . LYS A 1 193 ? 7.347 11.063 -3.212 1.00 86.69 193 LYS A N 1
ATOM 1520 C CA . LYS A 1 193 ? 8.729 10.914 -3.665 1.00 86.69 193 LYS A CA 1
ATOM 1521 C C . LYS A 1 193 ? 8.726 10.761 -5.178 1.00 86.69 193 LYS A C 1
ATOM 1523 O O . LYS A 1 193 ? 8.293 9.733 -5.699 1.00 86.69 193 LYS A O 1
ATOM 1528 N N . ALA A 1 194 ? 9.175 11.811 -5.866 1.00 77.75 194 ALA A N 1
ATOM 1529 C CA . ALA A 1 194 ? 9.274 11.830 -7.321 1.00 77.75 194 ALA A CA 1
ATOM 1530 C C . ALA A 1 194 ? 10.109 10.648 -7.831 1.00 77.75 194 ALA A C 1
ATOM 1532 O O . ALA A 1 194 ? 11.125 10.300 -7.226 1.00 77.75 194 ALA A O 1
ATOM 1533 N N . ALA A 1 195 ? 9.683 10.071 -8.956 1.00 74.56 195 ALA A N 1
ATOM 1534 C CA . ALA A 1 195 ? 10.446 9.026 -9.618 1.00 74.56 195 ALA A CA 1
ATOM 1535 C C . ALA A 1 195 ? 11.829 9.559 -10.010 1.00 74.56 195 ALA A C 1
ATOM 1537 O O . ALA A 1 195 ? 11.952 10.638 -10.595 1.00 74.56 195 ALA A O 1
ATOM 1538 N N . ASN A 1 196 ? 12.866 8.793 -9.697 1.00 68.44 196 ASN A N 1
ATOM 1539 C CA . ASN A 1 196 ? 14.209 9.001 -10.213 1.00 68.44 196 ASN A CA 1
ATOM 1540 C C . ASN A 1 196 ? 14.755 7.674 -10.754 1.00 68.44 196 ASN A C 1
ATOM 1542 O O . ASN A 1 196 ? 14.087 6.646 -10.698 1.00 68.44 196 ASN A O 1
ATOM 1546 N N . ALA A 1 197 ? 15.968 7.706 -11.300 1.00 60.75 197 ALA A N 1
ATOM 1547 C CA . ALA A 1 197 ? 16.614 6.539 -11.898 1.00 60.75 197 ALA A CA 1
ATOM 1548 C C . ALA A 1 197 ? 16.708 5.321 -10.954 1.00 60.75 197 ALA A C 1
ATOM 1550 O O . ALA A 1 197 ? 16.820 4.193 -11.423 1.00 60.75 197 ALA A O 1
ATOM 1551 N N . ASP A 1 198 ? 16.671 5.563 -9.641 1.00 60.69 198 ASP A N 1
ATOM 1552 C CA . ASP A 1 198 ? 16.904 4.567 -8.600 1.00 60.69 198 ASP A CA 1
ATOM 1553 C C . ASP A 1 198 ? 15.632 4.213 -7.807 1.00 60.69 198 ASP A C 1
ATOM 1555 O O . ASP A 1 198 ? 15.602 3.186 -7.132 1.00 60.69 198 ASP A O 1
ATOM 1559 N N . HIS A 1 199 ? 14.589 5.048 -7.865 1.00 68.81 199 HIS A N 1
ATOM 1560 C CA . HIS A 1 199 ? 13.375 4.910 -7.066 1.00 68.81 199 HIS A CA 1
ATOM 1561 C C . HIS A 1 199 ? 12.128 5.217 -7.902 1.00 68.81 199 HIS A C 1
ATOM 1563 O O . HIS A 1 199 ? 12.018 6.309 -8.469 1.00 68.81 199 HIS A O 1
ATOM 1569 N N . PRO A 1 200 ? 11.149 4.303 -7.932 1.00 79.75 200 PRO A N 1
ATOM 1570 C CA . PRO A 1 200 ? 9.876 4.543 -8.592 1.00 79.75 200 PRO A CA 1
ATOM 1571 C C . PRO A 1 200 ? 9.056 5.606 -7.850 1.00 79.75 200 PRO A C 1
ATOM 1573 O O . PRO A 1 200 ? 9.264 5.865 -6.660 1.00 79.75 200 PRO A O 1
ATOM 1576 N N . LEU A 1 201 ? 8.078 6.196 -8.546 1.00 88.94 201 LEU A N 1
ATOM 1577 C CA . LEU A 1 201 ? 7.150 7.156 -7.949 1.00 88.94 201 LEU A CA 1
ATOM 1578 C C . LEU A 1 201 ? 6.455 6.518 -6.741 1.00 88.94 201 LEU A C 1
ATOM 1580 O O . LEU A 1 201 ? 5.745 5.523 -6.887 1.00 88.94 201 LEU A O 1
ATOM 1584 N N . THR A 1 202 ? 6.666 7.087 -5.557 1.00 92.06 202 THR A N 1
ATOM 1585 C CA . THR A 1 202 ? 6.188 6.501 -4.299 1.00 92.06 202 THR A CA 1
ATOM 1586 C C . THR A 1 202 ? 5.454 7.540 -3.470 1.00 92.06 202 THR A C 1
ATOM 1588 O O . THR A 1 202 ? 5.936 8.655 -3.285 1.00 92.06 202 THR A O 1
ATOM 1591 N N . ILE A 1 203 ? 4.301 7.160 -2.934 1.00 94.50 203 ILE A N 1
ATOM 1592 C CA . ILE A 1 203 ? 3.476 7.965 -2.041 1.00 94.50 203 ILE A CA 1
ATOM 1593 C C . ILE A 1 203 ? 3.632 7.421 -0.625 1.00 94.50 203 ILE A C 1
ATOM 1595 O O . ILE A 1 203 ? 3.257 6.283 -0.364 1.00 94.50 203 ILE A O 1
ATOM 1599 N N . GLN A 1 204 ? 4.159 8.216 0.301 1.00 94.25 204 GLN A N 1
ATOM 1600 C CA . GLN A 1 204 ? 4.116 7.898 1.729 1.00 94.25 204 GLN A CA 1
ATOM 1601 C C . GLN A 1 204 ? 2.868 8.535 2.327 1.00 94.25 204 GLN A C 1
ATOM 1603 O O . GLN A 1 204 ? 2.719 9.755 2.264 1.00 94.25 204 GLN A O 1
ATOM 1608 N N . PHE A 1 205 ? 1.979 7.726 2.897 1.00 94.56 205 PHE A N 1
ATOM 1609 C CA . PHE A 1 205 ? 0.656 8.202 3.312 1.00 94.56 205 PHE A CA 1
ATOM 1610 C C . PHE A 1 205 ? 0.339 7.971 4.784 1.00 94.56 205 PHE A C 1
ATOM 1612 O O . PHE A 1 205 ? -0.622 8.550 5.274 1.00 94.56 205 PHE A O 1
ATOM 1619 N N . TYR A 1 206 ? 1.104 7.149 5.498 1.00 94.56 206 TYR A N 1
ATOM 1620 C CA . TYR A 1 206 ? 0.911 6.982 6.932 1.00 94.56 206 TYR A CA 1
ATOM 1621 C C . TYR A 1 206 ? 2.243 6.737 7.636 1.00 94.56 206 TYR A C 1
ATOM 1623 O O . TYR A 1 206 ? 3.050 5.934 7.173 1.00 94.56 206 TYR A O 1
ATOM 1631 N N . SER A 1 207 ? 2.484 7.432 8.743 1.00 91.19 207 SER A N 1
ATOM 1632 C CA . SER A 1 207 ? 3.708 7.344 9.531 1.00 91.19 207 SER A CA 1
ATOM 1633 C C . SER A 1 207 ? 3.404 7.435 11.019 1.00 91.19 207 SER A C 1
ATOM 1635 O O . SER A 1 207 ? 2.699 8.342 11.463 1.00 91.19 207 SER A O 1
ATOM 1637 N N . VAL A 1 208 ? 3.994 6.528 11.794 1.00 84.62 208 VAL A N 1
ATOM 1638 C CA . VAL A 1 208 ? 3.947 6.526 13.263 1.00 84.62 208 VAL A CA 1
ATOM 1639 C C . VAL A 1 208 ? 5.324 6.202 13.842 1.00 84.62 208 VAL A C 1
ATOM 1641 O O . VAL A 1 208 ? 6.134 5.572 13.152 1.00 84.62 208 VAL A O 1
ATOM 1644 N N . PRO A 1 209 ? 5.605 6.589 15.099 1.00 69.81 209 PRO A N 1
ATOM 1645 C CA . PRO A 1 209 ? 6.778 6.097 15.816 1.00 69.81 209 PRO A CA 1
ATOM 1646 C C . PRO A 1 209 ? 6.820 4.564 15.786 1.00 69.81 209 PRO A C 1
ATOM 1648 O O . PRO A 1 209 ? 5.793 3.911 15.994 1.00 69.81 209 PRO A O 1
ATOM 1651 N N . ALA A 1 210 ? 7.978 3.974 15.487 1.00 61.38 210 ALA A N 1
ATOM 1652 C CA . ALA A 1 210 ? 8.104 2.524 15.427 1.00 61.38 210 ALA A CA 1
ATOM 1653 C C . ALA A 1 210 ? 7.863 1.899 16.819 1.00 61.38 210 ALA A C 1
ATOM 1655 O O . ALA A 1 210 ? 8.378 2.402 17.822 1.00 61.38 210 ALA A O 1
ATOM 1656 N N . PRO A 1 211 ? 7.101 0.793 16.910 1.00 51.38 211 PRO A N 1
ATOM 1657 C CA . PRO A 1 211 ? 6.843 0.135 18.184 1.00 51.38 211 PRO A CA 1
ATOM 1658 C C . PRO A 1 211 ? 8.143 -0.445 18.765 1.00 51.38 211 PRO A C 1
ATOM 1660 O O . PRO A 1 211 ? 8.766 -1.306 18.149 1.00 51.38 211 PRO A O 1
ATOM 1663 N N . GLY A 1 212 ? 8.536 0.010 19.960 1.00 50.69 212 GLY A N 1
ATOM 1664 C CA . GLY A 1 212 ? 9.661 -0.552 20.720 1.00 50.69 212 GLY A CA 1
ATOM 1665 C C . GLY A 1 212 ? 11.069 -0.118 20.283 1.00 50.69 212 GLY A C 1
ATOM 1666 O O . GLY A 1 212 ? 12.027 -0.775 20.682 1.00 50.69 212 GLY A O 1
ATOM 1667 N N . SER A 1 213 ? 11.217 0.952 19.491 1.00 45.97 213 SER A N 1
ATOM 1668 C CA . SER A 1 213 ? 12.525 1.552 19.167 1.00 45.97 213 SER A CA 1
ATOM 1669 C C . SER A 1 213 ? 12.692 2.932 19.815 1.00 45.97 213 SER A C 1
ATOM 1671 O O . SER A 1 213 ? 11.719 3.563 20.235 1.00 45.97 213 SER A O 1
ATOM 1673 N N . ASN A 1 214 ? 13.937 3.414 19.885 1.00 42.34 214 ASN A N 1
ATOM 1674 C CA . ASN A 1 214 ? 14.231 4.805 20.228 1.00 42.34 214 ASN A CA 1
ATOM 1675 C C . ASN A 1 214 ? 13.455 5.737 19.281 1.00 42.34 214 ASN A C 1
ATOM 1677 O O . ASN A 1 214 ? 13.224 5.387 18.126 1.00 42.34 214 ASN A O 1
ATOM 1681 N N . ALA A 1 215 ? 13.099 6.937 19.749 1.00 48.12 215 ALA A N 1
ATOM 1682 C CA . ALA A 1 215 ? 12.217 7.912 19.085 1.00 48.12 215 ALA A CA 1
ATOM 1683 C C . ALA A 1 215 ? 12.603 8.361 17.646 1.00 48.12 215 ALA A C 1
ATOM 1685 O O . ALA A 1 215 ? 11.951 9.241 17.090 1.00 48.12 215 ALA A O 1
ATOM 1686 N N . SER A 1 216 ? 13.646 7.781 17.048 1.00 48.47 216 SER A N 1
ATOM 1687 C CA . SER A 1 216 ? 14.175 8.088 15.717 1.00 48.47 216 SER A CA 1
ATOM 1688 C C . SER A 1 216 ? 13.714 7.126 14.612 1.00 48.47 216 SER A C 1
ATOM 1690 O O . SER A 1 216 ? 13.781 7.507 13.445 1.00 48.47 216 SER A O 1
ATOM 1692 N N . ASP A 1 217 ? 13.248 5.912 14.936 1.00 62.59 217 ASP A N 1
ATOM 1693 C CA . ASP A 1 217 ? 12.752 4.971 13.921 1.00 62.59 217 ASP A CA 1
ATOM 1694 C C . ASP A 1 217 ? 11.253 5.181 13.679 1.00 62.59 217 ASP A C 1
ATOM 1696 O O . ASP A 1 217 ? 10.436 5.122 14.600 1.00 62.59 217 ASP A O 1
ATOM 1700 N N . LEU A 1 218 ? 10.880 5.416 12.421 1.00 72.00 218 LEU A N 1
ATOM 1701 C CA . LEU A 1 218 ? 9.496 5.621 11.994 1.00 72.00 218 LEU A CA 1
ATOM 1702 C C . LEU A 1 218 ? 9.015 4.416 11.188 1.00 72.00 218 LEU A C 1
ATOM 1704 O O . LEU A 1 218 ? 9.656 4.010 10.216 1.00 72.00 218 LEU A O 1
ATOM 1708 N N . PHE A 1 219 ? 7.849 3.877 11.545 1.00 82.00 219 PHE A N 1
ATOM 1709 C CA . PHE A 1 219 ? 7.125 2.983 10.651 1.00 82.00 219 PHE A CA 1
ATOM 1710 C C . PHE A 1 219 ? 6.399 3.836 9.613 1.00 82.00 219 PHE A C 1
ATOM 1712 O O . PHE A 1 219 ? 5.493 4.592 9.966 1.00 82.00 219 PHE A O 1
ATOM 1719 N N . VAL A 1 220 ? 6.782 3.701 8.343 1.00 88.31 220 VAL A N 1
ATOM 1720 C CA . VAL A 1 220 ? 6.167 4.433 7.233 1.00 88.31 220 VAL A CA 1
ATOM 1721 C C . VAL A 1 220 ? 5.492 3.457 6.282 1.00 88.31 220 VAL A C 1
ATOM 1723 O O . VAL A 1 220 ? 6.144 2.595 5.698 1.00 88.31 220 VAL A O 1
ATOM 1726 N N . GLN A 1 221 ? 4.192 3.639 6.094 1.00 93.00 221 GLN A N 1
ATOM 1727 C CA . GLN A 1 221 ? 3.415 2.965 5.071 1.00 93.00 221 GLN A CA 1
ATOM 1728 C C . GLN A 1 221 ? 3.461 3.791 3.781 1.00 93.00 221 GLN A C 1
ATOM 1730 O O . GLN A 1 221 ? 3.144 4.990 3.767 1.00 93.00 221 GLN A O 1
ATOM 1735 N N . GLY A 1 222 ? 3.862 3.141 2.690 1.00 94.19 222 GLY A N 1
ATOM 1736 C CA . GLY A 1 222 ? 3.917 3.749 1.369 1.00 94.19 222 GLY A CA 1
ATOM 1737 C C . GLY A 1 222 ? 3.192 2.937 0.304 1.00 94.19 222 GLY A C 1
ATOM 1738 O O . GLY A 1 222 ? 2.806 1.789 0.518 1.00 94.19 222 GLY A O 1
ATOM 1739 N N . ALA A 1 223 ? 3.011 3.554 -0.857 1.00 94.94 223 ALA A N 1
ATOM 1740 C CA . ALA A 1 223 ? 2.517 2.915 -2.061 1.00 94.94 223 ALA A CA 1
ATOM 1741 C C . ALA A 1 223 ? 3.344 3.356 -3.268 1.00 94.94 223 ALA A C 1
ATOM 1743 O O . ALA A 1 223 ? 3.506 4.551 -3.519 1.00 94.94 223 ALA A O 1
ATOM 1744 N N . GLN A 1 224 ? 3.843 2.396 -4.033 1.00 93.12 224 GLN A N 1
ATOM 1745 C CA . GLN A 1 224 ? 4.470 2.651 -5.320 1.00 93.12 224 GLN A CA 1
ATOM 1746 C C . GLN A 1 224 ? 3.388 2.778 -6.397 1.00 93.12 224 GLN A C 1
ATOM 1748 O O . GLN A 1 224 ? 2.509 1.921 -6.503 1.00 93.12 224 GLN A O 1
ATOM 1753 N N . VAL A 1 225 ? 3.464 3.822 -7.220 1.00 93.12 225 VAL A N 1
ATOM 1754 C CA . VAL A 1 225 ? 2.558 4.016 -8.357 1.00 93.12 225 VAL A CA 1
ATOM 1755 C C . VAL A 1 225 ? 3.105 3.246 -9.555 1.00 93.12 225 VAL A C 1
ATOM 1757 O O . VAL A 1 225 ? 4.221 3.498 -10.012 1.00 93.12 225 VAL A O 1
ATOM 1760 N N . THR A 1 226 ? 2.329 2.286 -10.046 1.00 92.00 226 THR A N 1
ATOM 1761 C CA . THR A 1 226 ? 2.695 1.402 -11.164 1.00 92.00 226 THR A CA 1
ATOM 1762 C C . THR A 1 226 ? 1.493 1.166 -12.075 1.00 92.00 226 THR A C 1
ATOM 1764 O O . THR A 1 226 ? 0.433 1.765 -11.878 1.00 92.00 226 THR A O 1
ATOM 1767 N N . ILE A 1 227 ? 1.647 0.312 -13.085 1.00 91.38 227 ILE A N 1
ATOM 1768 C CA . ILE A 1 227 ? 0.557 -0.091 -13.970 1.00 91.38 227 ILE A CA 1
ATOM 1769 C C . ILE A 1 227 ? 0.476 -1.615 -14.035 1.00 91.38 227 ILE A C 1
ATOM 1771 O O . ILE A 1 227 ? 1.502 -2.294 -14.046 1.00 91.38 227 ILE A O 1
ATOM 1775 N N . GLY A 1 228 ? -0.744 -2.144 -14.036 1.00 88.50 228 GLY A N 1
ATOM 1776 C CA . GLY A 1 228 ? -1.026 -3.575 -14.005 1.00 88.50 228 GLY A CA 1
ATOM 1777 C C . GLY A 1 228 ? -1.953 -4.016 -15.125 1.00 88.50 228 GLY A C 1
ATOM 1778 O O . GLY A 1 228 ? -2.628 -3.198 -15.756 1.00 88.50 228 GLY A O 1
ATOM 1779 N N . ALA A 1 229 ? -1.982 -5.327 -15.359 1.00 87.31 229 ALA A N 1
ATOM 1780 C CA . ALA A 1 229 ? -2.876 -5.930 -16.341 1.00 87.31 229 ALA A CA 1
ATOM 1781 C C . ALA A 1 229 ? -4.306 -5.886 -15.821 1.00 87.31 229 ALA A C 1
ATOM 1783 O O . ALA A 1 229 ? -4.535 -5.963 -14.614 1.00 87.31 229 ALA A O 1
ATOM 1784 N N . SER A 1 230 ? -5.268 -5.773 -16.729 1.00 86.81 230 SER A N 1
ATOM 1785 C CA . SER A 1 230 ? -6.668 -5.947 -16.377 1.00 86.81 230 SER A CA 1
ATOM 1786 C C . SER A 1 230 ? -7.384 -6.753 -17.446 1.00 86.81 230 SER A C 1
ATOM 1788 O O . SER A 1 230 ? -7.159 -6.551 -18.637 1.00 86.81 230 SER A O 1
ATOM 1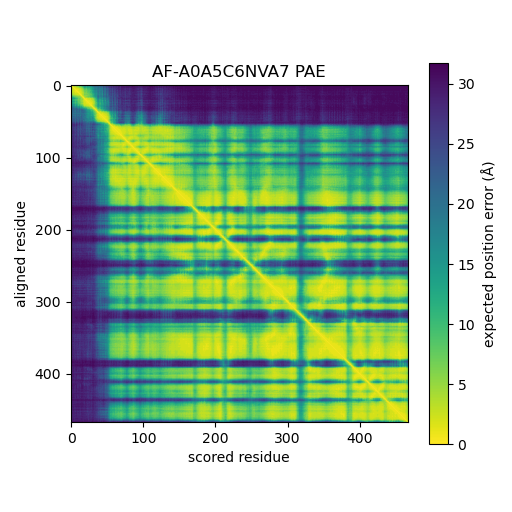790 N N . ASP A 1 231 ? -8.286 -7.626 -17.004 1.00 82.88 231 ASP A N 1
ATOM 1791 C CA . ASP A 1 231 ? -9.176 -8.387 -17.884 1.00 82.88 231 ASP A CA 1
ATOM 1792 C C . ASP A 1 231 ? -10.254 -7.500 -18.535 1.00 82.88 231 ASP A C 1
ATOM 1794 O O . ASP A 1 231 ? -10.934 -7.914 -19.474 1.00 82.88 231 ASP A O 1
ATOM 1798 N N . ALA A 1 232 ? -10.413 -6.266 -18.044 1.00 86.19 232 ALA A N 1
ATOM 1799 C CA . ALA A 1 232 ? -11.332 -5.268 -18.571 1.00 86.19 232 ALA A CA 1
ATOM 1800 C C . ALA A 1 232 ? -10.584 -4.091 -19.216 1.00 86.19 232 ALA A C 1
ATOM 1802 O O . ALA A 1 232 ? -9.460 -3.750 -18.847 1.00 86.19 232 ALA A O 1
ATOM 1803 N N . MET A 1 233 ? -11.251 -3.437 -20.168 1.00 89.25 233 MET A N 1
ATOM 1804 C CA . MET A 1 233 ? -10.754 -2.211 -20.787 1.00 89.25 233 MET A CA 1
ATOM 1805 C C . MET A 1 233 ? -11.104 -1.007 -19.914 1.00 89.25 233 MET A C 1
ATOM 1807 O O . MET A 1 233 ? -12.284 -0.742 -19.672 1.00 89.25 233 MET A O 1
ATOM 1811 N N . HIS A 1 234 ? -10.094 -0.243 -19.502 1.00 90.12 234 HIS A N 1
ATOM 1812 C CA . HIS A 1 234 ? -10.266 0.954 -18.678 1.00 90.12 234 HIS A CA 1
ATOM 1813 C C . HIS A 1 234 ? -9.907 2.212 -19.447 1.00 90.12 234 HIS A C 1
ATOM 1815 O O . HIS A 1 234 ? -8.991 2.218 -20.268 1.00 90.12 234 HIS A O 1
ATOM 1821 N N . LYS A 1 235 ? -10.627 3.298 -19.163 1.00 89.56 235 LYS A N 1
ATOM 1822 C CA . LYS A 1 235 ? -10.336 4.617 -19.726 1.00 89.56 235 LYS A CA 1
ATOM 1823 C C . LYS A 1 235 ? -9.172 5.243 -18.967 1.00 89.56 235 LYS A C 1
ATOM 1825 O O . LYS A 1 235 ? -9.361 5.689 -17.840 1.00 89.56 235 LYS A O 1
ATOM 1830 N N . LEU A 1 236 ? -8.001 5.279 -19.593 1.00 90.69 236 LEU A N 1
ATOM 1831 C CA . LEU A 1 236 ? -6.796 5.899 -19.046 1.00 90.69 236 LEU A CA 1
ATOM 1832 C C . LEU A 1 236 ? -6.471 7.196 -19.788 1.00 90.69 236 LEU A C 1
ATOM 1834 O O . LEU A 1 236 ? -6.782 7.342 -20.973 1.00 90.69 236 LEU A O 1
ATOM 1838 N N . GLN A 1 237 ? -5.865 8.144 -19.080 1.00 88.50 237 GLN A N 1
ATOM 1839 C CA . GLN A 1 237 ? -5.598 9.484 -19.595 1.00 88.50 237 GLN A CA 1
ATOM 1840 C C . GLN A 1 237 ? -4.516 9.490 -20.687 1.00 88.50 237 GLN A C 1
ATOM 1842 O O . GLN A 1 237 ? -3.495 8.810 -20.568 1.00 88.50 237 GLN A O 1
ATOM 1847 N N . LEU A 1 238 ? -4.741 10.276 -21.740 1.00 86.12 238 LEU A N 1
ATOM 1848 C CA . LEU A 1 238 ? -3.786 10.569 -22.819 1.00 86.12 238 LEU A CA 1
ATOM 1849 C C . LEU A 1 238 ? -3.275 12.020 -22.784 1.00 86.12 238 LEU A C 1
ATOM 1851 O O . LEU A 1 238 ? -2.396 12.384 -23.561 1.00 86.12 238 LEU A O 1
ATOM 1855 N N . ALA A 1 239 ? -3.828 12.846 -21.899 1.00 85.12 239 ALA A N 1
ATOM 1856 C CA . ALA A 1 239 ? -3.329 14.170 -21.551 1.00 85.12 239 ALA A CA 1
ATOM 1857 C C . ALA A 1 239 ? -3.479 14.379 -20.035 1.00 85.12 239 ALA A C 1
ATOM 1859 O O . ALA A 1 239 ? -4.073 13.536 -19.361 1.00 85.12 239 ALA A O 1
ATOM 1860 N N . SER A 1 240 ? -2.941 15.478 -19.501 1.00 84.00 240 SER A N 1
ATOM 1861 C CA . SER A 1 240 ? -3.147 15.839 -18.092 1.00 84.00 240 SER A CA 1
ATOM 1862 C C . SER A 1 240 ? -4.642 15.964 -17.779 1.00 84.00 240 SER A C 1
ATOM 1864 O O . SER A 1 240 ? -5.405 16.539 -18.560 1.00 84.00 240 SER A O 1
ATOM 1866 N N . ALA A 1 241 ? -5.058 15.416 -16.636 1.00 81.88 241 ALA A N 1
ATOM 1867 C CA . ALA A 1 241 ? -6.432 15.520 -16.152 1.00 81.88 241 ALA A CA 1
ATOM 1868 C C . ALA A 1 241 ? -6.701 16.819 -15.363 1.00 81.88 241 ALA A C 1
ATOM 1870 O O . ALA A 1 241 ? -7.833 17.051 -14.933 1.00 81.88 241 ALA A O 1
ATOM 1871 N N . LEU A 1 242 ? -5.681 17.655 -15.143 1.00 80.56 242 LEU A N 1
ATOM 1872 C CA . LEU A 1 242 ? -5.759 18.876 -14.339 1.00 80.56 242 LEU A CA 1
ATOM 1873 C C . LEU A 1 242 ? -6.008 20.116 -15.211 1.00 80.56 242 LEU A C 1
ATOM 1875 O O . LEU A 1 242 ? -5.479 20.231 -16.314 1.00 80.56 242 LEU A O 1
ATOM 1879 N N . ILE A 1 243 ? -6.790 21.072 -14.698 1.00 71.44 243 ILE A N 1
ATOM 1880 C CA . ILE A 1 243 ? -6.940 22.403 -15.309 1.00 71.44 243 ILE A CA 1
ATOM 1881 C C . ILE A 1 243 ? -5.763 23.278 -14.872 1.00 71.44 243 ILE A C 1
ATOM 1883 O O . ILE A 1 243 ? -5.514 23.401 -13.678 1.00 71.44 243 ILE A O 1
ATOM 1887 N N . GLU A 1 244 ? -5.057 23.927 -15.801 1.00 62.50 244 GLU A N 1
ATOM 1888 C CA . GLU A 1 244 ? -4.048 24.933 -15.444 1.00 62.50 244 GLU A CA 1
ATOM 1889 C C . GLU A 1 244 ? -4.695 26.299 -15.117 1.00 62.50 244 GLU A C 1
ATOM 1891 O O . GLU A 1 244 ? -5.508 26.786 -15.908 1.00 62.50 244 GLU A O 1
ATOM 1896 N N . PRO A 1 245 ? -4.317 26.971 -14.007 1.00 57.38 245 PRO A N 1
ATOM 1897 C CA . PRO A 1 245 ? -3.413 26.509 -12.952 1.00 57.38 245 PRO A CA 1
ATOM 1898 C C . PRO A 1 245 ? -4.105 25.516 -12.000 1.00 57.38 245 PRO A C 1
ATOM 1900 O O . PRO A 1 245 ? -5.197 25.778 -11.503 1.00 57.38 245 PRO A O 1
ATOM 1903 N N . ALA A 1 246 ? -3.428 24.401 -11.699 1.00 53.12 246 ALA A N 1
ATOM 1904 C CA . ALA A 1 246 ? -3.982 23.268 -10.941 1.00 53.12 246 ALA A CA 1
ATOM 1905 C C . ALA A 1 246 ? -4.324 23.573 -9.468 1.00 53.12 246 ALA A C 1
ATOM 1907 O O . ALA A 1 246 ? -4.917 22.731 -8.791 1.00 53.12 246 ALA A O 1
ATOM 1908 N N . VAL A 1 247 ? -3.947 24.756 -8.969 1.00 52.75 247 VAL A N 1
ATOM 1909 C CA . VAL A 1 247 ? -4.154 25.212 -7.591 1.00 52.75 247 VAL A CA 1
ATOM 1910 C C . VAL A 1 247 ? -4.504 26.702 -7.622 1.00 52.75 247 VAL A C 1
ATOM 1912 O O . VAL A 1 247 ? -3.675 27.530 -7.998 1.00 52.75 247 VAL A O 1
ATOM 1915 N N . THR A 1 248 ? -5.726 27.063 -7.239 1.00 50.22 248 THR A N 1
ATOM 1916 C CA . THR A 1 248 ? -6.091 28.451 -6.916 1.00 50.22 248 THR A CA 1
ATOM 1917 C C . THR A 1 248 ? -5.665 28.762 -5.478 1.00 50.22 248 THR A C 1
ATOM 1919 O O . THR A 1 248 ? -5.771 27.898 -4.609 1.00 50.22 248 THR A O 1
ATOM 1922 N N . GLU A 1 249 ? -5.189 29.986 -5.205 1.00 49.84 249 GLU A N 1
ATOM 1923 C CA . GLU A 1 249 ? -4.669 30.388 -3.876 1.00 49.84 249 GLU A CA 1
ATOM 1924 C C . GLU A 1 249 ? -5.649 30.122 -2.715 1.00 49.84 249 GLU A C 1
ATOM 1926 O O . GLU A 1 249 ? -5.215 29.873 -1.592 1.00 49.84 249 GLU A O 1
ATOM 1931 N N . ASP A 1 250 ? -6.955 30.082 -2.997 1.00 48.41 250 ASP A N 1
ATOM 1932 C CA . ASP A 1 250 ? -8.014 29.890 -2.002 1.00 48.41 250 ASP A CA 1
ATOM 1933 C C . ASP A 1 250 ? -8.496 28.432 -1.840 1.00 48.41 250 ASP A C 1
ATOM 1935 O O . ASP A 1 250 ? -9.292 28.145 -0.943 1.00 48.41 250 ASP A O 1
ATOM 1939 N N . GLN A 1 251 ? -8.037 27.480 -2.668 1.00 47.53 251 GLN A N 1
ATOM 1940 C CA . GLN A 1 251 ? -8.485 26.080 -2.615 1.00 47.53 251 GLN A CA 1
ATOM 1941 C C . GLN A 1 251 ? -7.312 25.102 -2.785 1.00 47.53 251 GLN A C 1
ATOM 1943 O O . GLN A 1 251 ? -6.818 24.864 -3.881 1.00 47.53 251 GLN A O 1
ATOM 1948 N N . ARG A 1 252 ? -6.918 24.434 -1.691 1.00 56.12 252 ARG A N 1
ATOM 1949 C CA . ARG A 1 252 ? -5.965 23.295 -1.664 1.00 56.12 252 ARG A CA 1
ATOM 1950 C C . ARG A 1 252 ? -6.457 22.037 -2.411 1.00 56.12 252 ARG A C 1
ATOM 1952 O O . ARG A 1 252 ? -5.941 20.946 -2.180 1.00 56.12 252 ARG A O 1
ATOM 1959 N N . THR A 1 253 ? -7.481 22.148 -3.250 1.00 60.44 253 THR A N 1
ATOM 1960 C CA . THR A 1 253 ? -8.104 21.028 -3.957 1.00 60.44 253 THR A CA 1
ATOM 1961 C C . THR A 1 253 ? -7.799 21.124 -5.449 1.00 60.44 253 THR A C 1
ATOM 1963 O O . THR A 1 253 ? -8.156 22.133 -6.056 1.00 60.44 253 THR A O 1
ATOM 1966 N N . PRO A 1 254 ? -7.181 20.096 -6.054 1.00 67.38 254 PRO A N 1
ATOM 1967 C CA . PRO A 1 254 ? -6.923 20.084 -7.485 1.00 67.38 254 PRO A CA 1
ATOM 1968 C C . PRO A 1 254 ? -8.239 20.098 -8.262 1.00 67.38 254 PRO A C 1
ATOM 1970 O O . PRO A 1 254 ? -9.164 19.343 -7.948 1.00 67.38 254 PRO A O 1
ATOM 1973 N N . VAL A 1 255 ? -8.319 20.953 -9.281 1.00 72.00 255 VAL A N 1
ATOM 1974 C CA . VAL A 1 255 ? -9.480 21.026 -10.172 1.00 72.00 255 VAL A CA 1
ATOM 1975 C C . VAL A 1 255 ? -9.228 20.129 -11.379 1.00 72.00 255 VAL A C 1
ATOM 1977 O O . VAL A 1 255 ? -8.311 20.365 -12.167 1.00 72.00 255 VAL A O 1
ATOM 1980 N N . PHE A 1 256 ? -10.049 19.090 -11.513 1.00 76.69 256 PHE A N 1
ATOM 1981 C CA . PHE A 1 256 ? -9.984 18.157 -12.633 1.00 76.69 256 PHE A CA 1
ATOM 1982 C C . PHE A 1 256 ? -10.883 18.612 -13.778 1.00 76.69 256 PHE A C 1
ATOM 1984 O O . PHE A 1 256 ? -11.992 19.107 -13.553 1.00 76.69 256 PHE A O 1
ATOM 1991 N N . LEU A 1 257 ? -10.428 18.379 -15.006 1.00 71.44 257 LEU A N 1
ATOM 1992 C CA . LEU A 1 257 ? -11.296 18.438 -16.174 1.00 71.44 257 LEU A CA 1
ATOM 1993 C C . LEU A 1 257 ? -12.382 17.353 -16.063 1.00 71.44 257 LEU A C 1
ATOM 1995 O O . LEU A 1 257 ? -12.111 16.250 -15.572 1.00 71.44 257 LEU A O 1
ATOM 1999 N N . PRO A 1 258 ? -13.613 17.615 -16.532 1.00 69.19 258 PRO A N 1
ATOM 2000 C CA . PRO A 1 258 ? -14.621 16.574 -16.666 1.00 69.19 258 PRO A CA 1
ATOM 2001 C C . PRO A 1 258 ? -14.077 15.387 -17.474 1.00 69.19 258 PRO A C 1
ATOM 2003 O O . PRO A 1 258 ? -13.420 15.571 -18.497 1.00 69.19 258 PRO A O 1
ATOM 2006 N N . LEU A 1 259 ? -14.415 14.155 -17.076 1.00 62.38 259 LEU A N 1
ATOM 2007 C CA . LEU A 1 259 ? -13.988 12.926 -17.774 1.00 62.38 259 LEU A CA 1
ATOM 2008 C C . LEU A 1 259 ? -14.382 12.891 -19.268 1.00 62.38 259 LEU A C 1
ATOM 2010 O O . LEU A 1 259 ? -13.812 12.123 -20.041 1.00 62.38 259 LEU A O 1
ATOM 2014 N N . SER A 1 260 ? -15.369 13.695 -19.681 1.00 62.66 260 SER A N 1
ATOM 2015 C CA . SER A 1 260 ? -15.772 13.873 -21.083 1.00 62.66 260 SER A CA 1
ATOM 2016 C C . SER A 1 260 ? -14.802 14.724 -21.905 1.00 62.66 260 SER A C 1
ATOM 2018 O O . SER A 1 260 ? -14.805 14.617 -23.128 1.00 62.66 260 SER A O 1
ATOM 2020 N N . GLU A 1 261 ? -14.009 15.570 -21.252 1.00 65.38 261 GLU A N 1
ATOM 2021 C CA . GLU A 1 261 ? -13.129 16.564 -21.876 1.00 65.38 261 GLU A CA 1
ATOM 2022 C C . GLU A 1 261 ? -11.653 16.153 -21.830 1.00 65.38 261 GLU A C 1
ATOM 2024 O O . GLU A 1 261 ? -10.874 16.616 -22.660 1.00 65.38 261 GLU A O 1
ATOM 2029 N N . VAL A 1 262 ? -11.270 15.243 -20.925 1.00 72.62 262 VAL A N 1
ATOM 2030 C CA . VAL A 1 262 ? -9.920 14.662 -20.895 1.00 72.62 262 VAL A CA 1
ATOM 2031 C C . VAL A 1 262 ? -9.771 13.650 -22.037 1.00 72.62 262 VAL A C 1
ATOM 2033 O O . VAL A 1 262 ? -10.508 12.653 -22.072 1.00 72.62 262 VAL A O 1
ATOM 2036 N N . PRO A 1 263 ? -8.804 13.842 -22.956 1.00 79.25 263 PRO A N 1
ATOM 2037 C CA . PRO A 1 263 ? -8.423 12.816 -23.915 1.00 79.25 263 PRO A CA 1
ATOM 2038 C C . PRO A 1 263 ? -8.086 11.518 -23.178 1.00 79.25 263 PRO A C 1
ATOM 2040 O O . PRO A 1 263 ? -7.187 11.489 -22.340 1.00 79.25 263 PRO A O 1
ATOM 2043 N N . HIS A 1 264 ? -8.808 10.442 -23.479 1.00 84.94 264 HIS A N 1
ATOM 2044 C CA . HIS A 1 264 ? -8.625 9.138 -22.849 1.00 84.94 264 HIS A CA 1
ATOM 2045 C C . HIS A 1 264 ? -8.629 8.022 -23.889 1.00 84.94 264 HIS A C 1
ATOM 2047 O O . HIS A 1 264 ? -9.230 8.146 -24.958 1.00 84.94 264 HIS A O 1
ATOM 2053 N N . GLN A 1 265 ? -7.999 6.902 -23.551 1.00 87.38 265 GLN A N 1
ATOM 2054 C CA . GLN A 1 265 ? -8.004 5.688 -24.358 1.00 87.38 265 GLN A CA 1
ATOM 2055 C C . GLN A 1 265 ? -8.461 4.502 -23.522 1.00 87.38 265 GLN A C 1
ATOM 2057 O O . GLN A 1 265 ? -8.148 4.406 -22.341 1.00 87.38 265 GLN A O 1
ATOM 2062 N N . SER A 1 266 ? -9.213 3.594 -24.145 1.00 90.56 266 SER A N 1
ATOM 2063 C CA . SER A 1 266 ? -9.568 2.314 -23.531 1.00 90.56 266 SER A CA 1
ATOM 2064 C C . SER A 1 266 ? -8.405 1.336 -23.701 1.00 90.56 266 SER A C 1
ATOM 2066 O O . SER A 1 266 ? -8.112 0.942 -24.830 1.00 90.56 266 SER A O 1
ATOM 2068 N N . LEU A 1 267 ? -7.732 0.985 -22.604 1.00 89.88 267 LEU A N 1
ATOM 2069 C CA . LEU A 1 267 ? -6.553 0.112 -22.577 1.00 89.88 267 LEU A CA 1
ATOM 2070 C C . LEU A 1 267 ? -6.785 -1.092 -21.637 1.00 89.88 267 LEU A C 1
ATOM 2072 O O . LEU A 1 267 ? -7.497 -0.943 -20.641 1.00 89.88 267 LEU A O 1
ATOM 2076 N N . PRO A 1 268 ? -6.188 -2.270 -21.911 1.00 90.31 268 PRO A N 1
ATOM 2077 C CA . PRO A 1 268 ? -6.328 -3.485 -21.095 1.00 90.31 268 PRO A CA 1
ATOM 2078 C C . PRO A 1 268 ? -5.402 -3.450 -19.864 1.00 90.31 268 PRO A C 1
ATOM 2080 O O . PRO A 1 268 ? -4.543 -4.310 -19.660 1.00 90.31 268 PRO A O 1
ATOM 2083 N N . GLY A 1 269 ? -5.525 -2.396 -19.061 1.00 91.06 269 GLY A N 1
ATOM 2084 C CA . GLY A 1 269 ? -4.698 -2.165 -17.883 1.00 91.06 269 GLY A CA 1
ATOM 2085 C C . GLY A 1 269 ? -5.262 -1.063 -16.997 1.00 91.06 269 GLY A C 1
ATOM 2086 O O . GLY A 1 269 ? -6.133 -0.300 -17.408 1.00 91.06 269 GLY A O 1
ATOM 2087 N N . CYS A 1 270 ? -4.773 -0.988 -15.765 1.00 93.25 270 CYS A N 1
ATOM 2088 C CA . CYS A 1 270 ? -5.136 0.060 -14.814 1.00 93.25 270 CYS A CA 1
ATOM 2089 C C . CYS A 1 270 ? -3.924 0.460 -13.973 1.00 93.25 270 CYS A C 1
ATOM 2091 O O . CYS A 1 270 ? -2.943 -0.284 -13.878 1.00 93.25 270 CYS A O 1
ATOM 2093 N N . PHE A 1 271 ? -3.974 1.646 -13.376 1.00 94.75 271 PHE A N 1
ATOM 2094 C CA . PHE A 1 271 ? -2.942 2.076 -12.446 1.00 94.75 271 PHE A CA 1
ATOM 2095 C C . PHE A 1 271 ? -3.064 1.300 -11.140 1.00 94.75 271 PHE A C 1
ATOM 2097 O O . PHE A 1 271 ? -4.165 0.970 -10.703 1.00 94.75 271 PHE A O 1
ATOM 2104 N N . LEU A 1 272 ? -1.933 1.029 -10.501 1.00 95.00 272 LEU A N 1
ATOM 2105 C CA . LEU A 1 272 ? -1.864 0.292 -9.250 1.00 95.00 272 LEU A CA 1
ATOM 2106 C C . LEU A 1 272 ? -1.115 1.109 -8.198 1.00 95.00 272 LEU A C 1
ATOM 2108 O O . LEU A 1 272 ? 0.000 1.576 -8.440 1.00 95.00 272 LEU A O 1
ATOM 2112 N N . LEU A 1 273 ? -1.704 1.226 -7.008 1.00 95.75 273 LEU A N 1
ATOM 2113 C CA . LEU A 1 273 ? -0.992 1.587 -5.784 1.00 95.75 273 LEU A CA 1
ATOM 2114 C C . LEU A 1 273 ? -0.473 0.300 -5.144 1.00 95.75 273 LEU A C 1
ATOM 2116 O O . LEU A 1 273 ? -1.222 -0.390 -4.454 1.00 95.75 273 LEU A O 1
ATOM 2120 N N . ARG A 1 274 ? 0.796 -0.032 -5.380 1.00 94.25 274 ARG A N 1
ATOM 2121 C CA . ARG A 1 274 ? 1.449 -1.201 -4.785 1.00 94.25 274 ARG A CA 1
ATOM 2122 C C . ARG A 1 274 ? 1.912 -0.872 -3.368 1.00 94.25 274 ARG A C 1
ATOM 2124 O O . ARG A 1 274 ? 2.870 -0.121 -3.189 1.00 94.25 274 ARG A O 1
ATOM 2131 N N . LEU A 1 275 ? 1.208 -1.400 -2.375 1.00 94.75 275 LEU A N 1
ATOM 2132 C CA . LEU A 1 275 ? 1.407 -1.134 -0.956 1.00 94.75 275 LEU A CA 1
ATOM 2133 C C . LEU A 1 275 ? 2.720 -1.747 -0.464 1.00 94.75 275 LEU A C 1
ATOM 2135 O O . LEU A 1 275 ? 3.017 -2.916 -0.697 1.00 94.75 275 LEU A O 1
ATOM 2139 N N . GLN A 1 276 ? 3.510 -0.941 0.238 1.00 90.56 276 GLN A N 1
ATOM 2140 C CA . GLN A 1 276 ? 4.809 -1.330 0.770 1.00 90.56 276 GLN A CA 1
ATOM 2141 C C . GLN A 1 276 ? 4.896 -0.939 2.254 1.00 90.56 276 GLN A C 1
ATOM 2143 O O . GLN A 1 276 ? 4.946 0.258 2.562 1.00 90.56 276 GLN A O 1
ATOM 2148 N N . PRO A 1 277 ? 4.920 -1.925 3.177 1.00 90.94 277 PRO A N 1
ATOM 2149 C CA . PRO A 1 277 ? 4.660 -3.360 2.953 1.00 90.94 277 PRO A CA 1
ATOM 2150 C C . PRO A 1 277 ? 3.191 -3.650 2.562 1.00 90.94 277 PRO A C 1
ATOM 2152 O O . PRO A 1 277 ? 2.338 -2.779 2.753 1.00 90.94 277 PRO A O 1
ATOM 2155 N N . PRO A 1 278 ? 2.857 -4.869 2.085 1.00 92.62 278 PRO A N 1
ATOM 2156 C CA . PRO A 1 278 ? 1.469 -5.294 1.908 1.00 92.62 278 PRO A CA 1
ATOM 2157 C C . PRO A 1 278 ? 0.655 -5.104 3.187 1.00 92.62 278 PRO A C 1
ATOM 2159 O O . PRO A 1 278 ? 1.155 -5.277 4.304 1.00 92.62 278 PRO A O 1
ATOM 2162 N N . MET A 1 279 ? -0.610 -4.731 3.031 1.00 92.44 279 MET A N 1
ATOM 2163 C CA . MET A 1 279 ? -1.393 -4.175 4.125 1.00 92.44 279 MET A CA 1
ATOM 2164 C C . MET A 1 279 ? -2.642 -5.011 4.420 1.00 92.44 279 MET A C 1
ATOM 2166 O O . MET A 1 279 ? -3.421 -5.272 3.508 1.00 92.44 279 MET A O 1
ATOM 2170 N N . PRO A 1 280 ? -2.894 -5.388 5.686 1.00 94.19 280 PRO A N 1
ATOM 2171 C CA . PRO A 1 280 ? -4.180 -5.941 6.097 1.00 94.19 280 PRO A CA 1
ATOM 2172 C C . PRO A 1 280 ? -5.285 -4.885 5.981 1.00 94.19 280 PRO A C 1
ATOM 2174 O O . PRO A 1 280 ? -5.190 -3.829 6.612 1.00 94.19 280 PRO A O 1
ATOM 2177 N N . LEU A 1 281 ? -6.322 -5.170 5.197 1.00 95.44 281 LEU A N 1
ATOM 2178 C CA . LEU A 1 281 ? -7.499 -4.320 5.015 1.00 95.44 281 LEU A CA 1
ATOM 2179 C C . LEU A 1 281 ? -8.775 -5.086 5.351 1.00 95.44 281 LEU A C 1
ATOM 2181 O O . LEU A 1 281 ? -8.960 -6.217 4.903 1.00 95.44 281 LEU A O 1
ATOM 2185 N N . ILE A 1 282 ? -9.666 -4.457 6.119 1.00 95.31 282 ILE A N 1
ATOM 2186 C CA . ILE A 1 282 ? -10.996 -4.997 6.417 1.00 95.31 282 ILE A CA 1
ATOM 2187 C C . ILE A 1 282 ? -11.821 -5.031 5.119 1.00 95.31 282 ILE A C 1
ATOM 2189 O O . ILE A 1 282 ? -11.759 -4.107 4.305 1.00 95.31 282 ILE A O 1
ATOM 2193 N N . LEU A 1 283 ? -12.618 -6.085 4.915 1.00 94.81 283 LEU A N 1
ATOM 2194 C CA . LEU A 1 283 ? -13.347 -6.318 3.656 1.00 94.81 283 LEU A CA 1
ATOM 2195 C C . LEU A 1 283 ? -14.315 -5.179 3.277 1.00 94.81 283 LEU A C 1
ATOM 2197 O O . LEU A 1 283 ? -14.500 -4.864 2.099 1.00 94.81 283 LEU A O 1
ATOM 2201 N N . SER A 1 284 ? -14.914 -4.507 4.257 1.00 94.56 284 SER A N 1
ATOM 2202 C CA . SER A 1 284 ? -15.750 -3.321 4.033 1.00 94.56 284 SER A CA 1
ATOM 2203 C C . SER A 1 284 ? -14.959 -2.145 3.451 1.00 94.56 284 SER A C 1
ATOM 2205 O O . SER A 1 284 ? -15.480 -1.412 2.612 1.00 94.56 284 SER A O 1
ATOM 2207 N N . PHE A 1 285 ? -13.689 -1.974 3.827 1.00 95.81 285 PHE A N 1
ATOM 2208 C CA . PHE A 1 285 ? -12.811 -0.946 3.260 1.00 95.81 285 PHE A CA 1
ATOM 2209 C C . PHE A 1 285 ? -12.393 -1.308 1.836 1.00 95.81 285 PHE A C 1
ATOM 2211 O O . PHE A 1 285 ? -12.365 -0.432 0.976 1.00 95.81 285 PHE A O 1
ATOM 2218 N N . ILE A 1 286 ? -12.170 -2.594 1.556 1.00 95.12 286 ILE A N 1
ATOM 2219 C CA . ILE A 1 286 ? -11.952 -3.100 0.190 1.00 95.12 286 ILE A CA 1
ATOM 2220 C C . ILE A 1 286 ? -13.177 -2.801 -0.687 1.00 95.12 286 ILE A C 1
ATOM 2222 O O . ILE A 1 286 ? -13.043 -2.327 -1.813 1.00 95.12 286 ILE A O 1
ATOM 2226 N N . THR A 1 287 ? -14.381 -2.979 -0.139 1.00 94.69 287 THR A N 1
ATOM 2227 C CA . THR A 1 287 ? -15.637 -2.642 -0.828 1.00 94.69 287 THR A CA 1
ATOM 2228 C C . THR A 1 287 ? -15.754 -1.134 -1.088 1.00 94.69 287 THR A C 1
ATOM 2230 O O . THR A 1 287 ? -16.103 -0.726 -2.196 1.00 94.69 287 THR A O 1
ATOM 2233 N N . LYS A 1 288 ? -15.403 -0.285 -0.107 1.00 95.56 288 LYS A N 1
ATOM 2234 C CA . LYS A 1 288 ? -15.348 1.181 -0.280 1.00 95.56 288 LYS A CA 1
ATOM 2235 C C . LYS A 1 288 ? -14.342 1.581 -1.364 1.00 95.56 288 LYS A C 1
ATOM 2237 O O . LYS A 1 288 ? -14.684 2.377 -2.234 1.00 95.56 288 LYS A O 1
ATOM 2242 N N . ILE A 1 289 ? -13.149 0.985 -1.369 1.00 96.19 289 ILE A N 1
ATOM 2243 C CA . ILE A 1 289 ? -12.132 1.182 -2.414 1.00 96.19 289 ILE A CA 1
ATOM 2244 C C . ILE A 1 289 ? -12.707 0.828 -3.790 1.00 96.19 289 ILE A C 1
ATOM 2246 O O . ILE A 1 289 ? -12.656 1.656 -4.695 1.00 96.19 289 ILE A O 1
ATOM 2250 N N . SER A 1 290 ? -13.340 -0.341 -3.927 1.00 93.88 290 SER A N 1
ATOM 2251 C CA . SER A 1 290 ? -13.961 -0.765 -5.187 1.00 93.88 290 SER A CA 1
ATOM 2252 C C . SER A 1 290 ? -15.068 0.185 -5.654 1.00 93.88 290 SER A C 1
ATOM 2254 O O . SER A 1 290 ? -15.223 0.380 -6.857 1.00 93.88 290 SER A O 1
ATOM 2256 N N . SER A 1 291 ? -15.819 0.797 -4.732 1.00 95.44 291 SER A N 1
ATOM 2257 C CA . SER A 1 291 ? -16.847 1.788 -5.076 1.00 95.44 291 SER A CA 1
ATOM 2258 C C . SER A 1 291 ? -16.266 3.108 -5.595 1.00 95.44 291 SER A C 1
ATOM 2260 O O . SER A 1 291 ? -16.884 3.750 -6.439 1.00 95.44 291 SER A O 1
ATOM 2262 N N . ILE A 1 292 ? -15.071 3.491 -5.127 1.00 94.75 292 ILE A N 1
ATOM 2263 C CA . ILE A 1 292 ? -14.363 4.697 -5.578 1.00 94.75 292 ILE A CA 1
ATOM 2264 C C . ILE A 1 292 ? -13.751 4.467 -6.959 1.00 94.75 292 ILE A C 1
ATOM 2266 O O . ILE A 1 292 ? -13.822 5.336 -7.820 1.00 94.75 292 ILE A O 1
ATOM 2270 N N . THR A 1 293 ? -13.121 3.312 -7.167 1.00 92.75 293 THR A N 1
ATOM 2271 C CA . THR A 1 293 ? -12.297 3.065 -8.358 1.00 92.75 293 THR A CA 1
ATOM 2272 C C . THR A 1 293 ? -13.075 2.431 -9.502 1.00 92.75 293 THR A C 1
ATOM 2274 O O . THR A 1 293 ? -12.630 2.503 -10.646 1.00 92.75 293 THR A O 1
ATOM 2277 N N . GLY A 1 294 ? -14.205 1.784 -9.202 1.00 88.69 294 GLY A N 1
ATOM 2278 C CA . GLY A 1 294 ? -14.929 0.933 -10.144 1.00 88.69 294 GLY A CA 1
ATOM 2279 C C . GLY A 1 294 ? -14.188 -0.364 -10.491 1.00 88.69 294 GLY A C 1
ATOM 2280 O O . GLY A 1 294 ? -14.626 -1.083 -11.386 1.00 88.69 294 GLY A O 1
ATOM 2281 N N . VAL A 1 295 ? -13.078 -0.670 -9.805 1.00 88.44 295 VAL A N 1
ATOM 2282 C CA . VAL A 1 295 ? -12.242 -1.854 -10.044 1.00 88.44 295 VAL A CA 1
ATOM 2283 C C . VAL A 1 295 ? -12.013 -2.580 -8.723 1.00 88.44 295 VAL A C 1
ATOM 2285 O O . VAL A 1 295 ? -11.570 -1.982 -7.741 1.00 88.44 295 VAL A O 1
ATOM 2288 N N . LEU A 1 296 ? -12.321 -3.874 -8.694 1.00 86.50 296 LEU A N 1
ATOM 2289 C CA . LEU A 1 296 ? -12.118 -4.702 -7.511 1.00 86.50 296 LEU A CA 1
ATOM 2290 C C . LEU A 1 296 ? -10.623 -5.057 -7.371 1.00 86.50 296 LEU A C 1
ATOM 2292 O O . LEU A 1 296 ? -10.026 -5.489 -8.359 1.00 86.50 296 LEU A O 1
ATOM 2296 N N . PRO A 1 297 ? -10.009 -4.897 -6.184 1.00 86.62 297 PRO A N 1
ATOM 2297 C CA . PRO A 1 297 ? -8.675 -5.436 -5.918 1.00 86.62 297 PRO A CA 1
ATOM 2298 C C . PRO A 1 297 ? -8.649 -6.967 -6.046 1.00 86.62 297 PRO A C 1
ATOM 2300 O O . PRO A 1 297 ? -9.623 -7.627 -5.688 1.00 86.62 297 PRO A O 1
ATOM 2303 N N . ASP A 1 298 ? -7.534 -7.531 -6.510 1.00 84.75 298 ASP A N 1
ATOM 2304 C CA . ASP A 1 298 ? -7.348 -8.985 -6.608 1.00 84.75 298 ASP A CA 1
ATOM 2305 C C . ASP A 1 298 ? -7.012 -9.574 -5.228 1.00 84.75 298 ASP A C 1
ATOM 2307 O O . ASP A 1 298 ? -5.858 -9.589 -4.792 1.00 84.75 298 ASP A O 1
ATOM 2311 N N . VAL A 1 299 ? -8.050 -9.954 -4.480 1.00 83.50 299 VAL A N 1
ATOM 2312 C CA . VAL A 1 299 ? -7.949 -10.427 -3.092 1.00 83.50 299 VAL A CA 1
ATOM 2313 C C . VAL A 1 299 ? -8.971 -11.523 -2.805 1.00 83.50 299 VAL A C 1
ATOM 2315 O O . VAL A 1 299 ? -10.084 -11.514 -3.336 1.00 83.50 299 VAL A O 1
ATOM 2318 N N . ASP A 1 300 ? -8.628 -12.444 -1.900 1.00 81.31 300 ASP A N 1
ATOM 2319 C CA . ASP A 1 300 ? -9.588 -13.426 -1.395 1.00 81.31 300 ASP A CA 1
ATOM 2320 C C . ASP A 1 300 ? -10.625 -12.747 -0.488 1.00 81.31 300 ASP A C 1
ATOM 2322 O O . ASP A 1 300 ? -10.337 -12.333 0.639 1.00 81.31 300 ASP A O 1
ATOM 2326 N N . LEU A 1 301 ? -11.856 -12.648 -0.992 1.00 80.50 301 LEU A N 1
ATOM 2327 C CA . LEU A 1 301 ? -12.989 -12.043 -0.294 1.00 80.50 301 LEU A CA 1
ATOM 2328 C C . LEU A 1 301 ? -13.539 -12.906 0.848 1.00 80.50 301 LEU A C 1
ATOM 2330 O O . LEU A 1 301 ? -14.403 -12.431 1.585 1.00 80.50 301 LEU A O 1
ATOM 2334 N N . GLN A 1 302 ? -13.072 -14.148 1.021 1.00 82.81 302 GLN A N 1
ATOM 2335 C CA . GLN A 1 302 ? -13.372 -14.895 2.241 1.00 82.81 302 GLN A CA 1
ATOM 2336 C C . GLN A 1 302 ? -12.732 -14.199 3.441 1.00 82.81 302 GLN A C 1
ATOM 2338 O O . GLN A 1 302 ? -13.424 -13.930 4.420 1.00 82.81 302 GLN A O 1
ATOM 2343 N N . GLY A 1 303 ? -11.451 -13.838 3.339 1.00 86.31 303 GLY A N 1
ATOM 2344 C CA . GLY A 1 303 ? -10.701 -13.158 4.391 1.00 86.31 303 GLY A CA 1
ATOM 2345 C C . GLY A 1 303 ? -10.597 -13.942 5.708 1.00 86.31 303 GLY A C 1
ATOM 2346 O O . GLY A 1 303 ? -11.245 -14.965 5.942 1.00 86.31 303 GLY A O 1
ATOM 2347 N N . GLU A 1 304 ? -9.797 -13.418 6.627 1.00 90.50 304 GLU A N 1
ATOM 2348 C CA . GLU A 1 304 ? -9.602 -13.964 7.972 1.00 90.50 304 GLU A CA 1
ATOM 2349 C C . GLU A 1 304 ? -9.849 -12.884 9.035 1.00 90.50 304 GLU A C 1
ATOM 2351 O O . GLU A 1 304 ? -9.807 -11.692 8.718 1.00 90.50 304 GLU A O 1
ATOM 2356 N N . PRO A 1 305 ? -10.108 -13.252 10.302 1.00 91.25 305 PRO A N 1
ATOM 2357 C CA . PRO A 1 305 ? -10.185 -12.286 11.393 1.00 91.25 305 PRO A CA 1
ATOM 2358 C C . PRO A 1 305 ? -8.951 -11.375 11.426 1.00 91.25 305 PRO A C 1
ATOM 2360 O O . PRO A 1 305 ? -7.818 -11.859 11.475 1.00 91.25 305 PRO A O 1
ATOM 2363 N N . LEU A 1 306 ? -9.161 -10.055 11.440 1.00 91.50 306 LEU A N 1
ATOM 2364 C CA . LEU A 1 306 ? -8.100 -9.044 11.344 1.00 91.50 306 LEU A CA 1
ATOM 2365 C C . LEU A 1 306 ? -6.889 -9.302 12.268 1.00 91.50 306 LEU A C 1
ATOM 2367 O O . LEU A 1 306 ? -5.763 -9.180 11.784 1.00 91.50 306 LEU A O 1
ATOM 2371 N N . PRO A 1 307 ? -7.050 -9.705 13.546 1.00 89.06 307 PRO A N 1
ATOM 2372 C CA . PRO A 1 307 ? -5.906 -10.041 14.392 1.00 89.06 307 PRO A CA 1
ATOM 2373 C C . PRO A 1 307 ? -5.006 -11.152 13.844 1.00 89.06 307 PRO A C 1
ATOM 2375 O O . PRO A 1 307 ? -3.788 -11.035 13.948 1.00 89.06 307 PRO A O 1
ATOM 2378 N N . LYS A 1 308 ? -5.582 -12.201 13.235 1.00 87.25 308 LYS A N 1
ATOM 2379 C CA . LYS A 1 308 ? -4.823 -13.309 12.629 1.00 87.25 308 LYS A CA 1
ATOM 2380 C C . LYS A 1 308 ? -4.017 -12.819 11.422 1.00 87.25 308 LYS A C 1
ATOM 2382 O O . LYS A 1 308 ? -2.838 -13.137 11.278 1.00 87.25 308 LYS A O 1
ATOM 2387 N N . VAL A 1 309 ? -4.619 -11.950 10.608 1.00 89.00 309 VAL A N 1
ATOM 2388 C CA . VAL A 1 309 ? -3.952 -11.332 9.451 1.00 89.00 309 VAL A CA 1
ATOM 2389 C C . VAL A 1 309 ? -2.803 -10.412 9.885 1.00 89.00 309 VAL A C 1
ATOM 2391 O O . VAL A 1 309 ? -1.765 -10.350 9.229 1.00 89.00 309 VAL A O 1
ATOM 2394 N N . LEU A 1 310 ? -2.956 -9.702 11.008 1.00 87.19 310 LEU A N 1
ATOM 2395 C CA . LEU A 1 310 ? -1.920 -8.812 11.540 1.00 87.19 310 LEU A CA 1
ATOM 2396 C C . LEU A 1 310 ? -0.698 -9.567 12.080 1.00 87.19 310 LEU A C 1
ATOM 2398 O O . LEU A 1 310 ? 0.403 -9.016 12.024 1.00 87.19 310 LEU A O 1
ATOM 2402 N N . THR A 1 311 ? -0.865 -10.795 12.579 1.00 77.75 311 THR A N 1
ATOM 2403 C CA . THR A 1 311 ? 0.224 -11.605 13.152 1.00 77.75 311 THR A CA 1
ATOM 2404 C C . THR A 1 311 ? 0.915 -12.525 12.157 1.00 77.75 311 THR A C 1
ATOM 2406 O O . THR A 1 311 ? 2.108 -12.793 12.326 1.00 77.75 311 THR A O 1
ATOM 2409 N N . SER A 1 312 ? 0.234 -12.962 11.091 1.00 66.75 312 SER A N 1
ATOM 2410 C CA . SER A 1 312 ? 0.821 -13.872 10.093 1.00 66.75 312 SER A CA 1
ATOM 2411 C C . SER A 1 312 ? 2.060 -13.284 9.395 1.00 66.75 312 SER A C 1
ATOM 2413 O O . SER A 1 312 ? 2.995 -14.014 9.067 1.00 66.75 312 SER A O 1
ATOM 2415 N N . GLY A 1 313 ? 2.135 -11.953 9.263 1.00 53.62 313 GLY A N 1
ATOM 2416 C CA . GLY A 1 313 ? 3.307 -11.244 8.733 1.00 53.62 313 GLY A CA 1
ATOM 2417 C C . GLY A 1 313 ? 4.542 -11.259 9.648 1.00 53.62 313 GLY A C 1
ATOM 2418 O O . GLY A 1 313 ? 5.659 -11.108 9.158 1.00 53.62 313 GLY A O 1
ATOM 2419 N N . TYR A 1 314 ? 4.361 -11.479 10.955 1.00 42.69 314 TYR A N 1
ATOM 2420 C CA . TYR A 1 314 ? 5.437 -11.526 11.956 1.00 42.69 314 TYR A CA 1
ATOM 2421 C C . TYR A 1 314 ? 5.898 -12.961 12.273 1.00 42.69 314 TYR A C 1
ATOM 2423 O O . TYR A 1 314 ? 7.021 -13.163 12.732 1.00 42.69 314 TYR A O 1
ATOM 2431 N N . ALA A 1 315 ? 5.066 -13.971 11.998 1.00 38.09 315 ALA A N 1
ATOM 2432 C CA . ALA A 1 315 ? 5.259 -15.353 12.443 1.00 38.09 315 ALA A CA 1
ATOM 2433 C C . ALA A 1 315 ? 5.868 -16.295 11.382 1.00 38.09 315 ALA A C 1
ATOM 2435 O O . ALA A 1 315 ? 5.523 -17.473 11.322 1.00 38.09 315 ALA A O 1
ATOM 2436 N N . LYS A 1 316 ? 6.827 -15.840 10.562 1.00 34.56 316 LYS A N 1
ATOM 2437 C CA . LYS A 1 316 ? 7.586 -16.763 9.685 1.00 34.56 316 LYS A CA 1
ATOM 2438 C C . LYS A 1 316 ? 8.559 -17.693 10.437 1.00 34.56 316 LYS A C 1
ATOM 2440 O O . LYS A 1 316 ? 9.263 -18.457 9.781 1.00 34.56 316 LYS A O 1
ATOM 2445 N N . SER A 1 317 ? 8.616 -17.669 11.773 1.00 32.56 317 SER A N 1
ATOM 2446 C CA . SER A 1 317 ? 9.591 -18.456 12.546 1.00 32.56 317 SER A CA 1
ATOM 2447 C C . SER A 1 317 ? 9.043 -19.577 13.432 1.00 32.56 317 SER A C 1
ATOM 2449 O O . SER A 1 317 ? 9.851 -20.403 13.842 1.00 32.56 317 SER A O 1
ATOM 2451 N N . HIS A 1 318 ? 7.737 -19.708 13.691 1.00 34.38 318 HIS A N 1
ATOM 2452 C CA . HIS A 1 318 ? 7.252 -20.806 14.542 1.00 34.38 318 HIS A CA 1
ATOM 2453 C C . HIS A 1 318 ? 5.939 -21.408 14.041 1.00 34.38 318 HIS A C 1
ATOM 2455 O O . HIS A 1 318 ? 4.894 -20.768 14.043 1.00 34.38 318 HIS A O 1
ATOM 2461 N N . LYS A 1 319 ? 6.017 -22.679 13.624 1.00 33.03 319 LYS A N 1
ATOM 2462 C CA . LYS A 1 319 ? 4.870 -23.585 13.573 1.00 33.03 319 LYS A CA 1
ATOM 2463 C C . LYS A 1 319 ? 4.496 -23.913 15.017 1.00 33.03 319 LYS A C 1
ATOM 2465 O O . LYS A 1 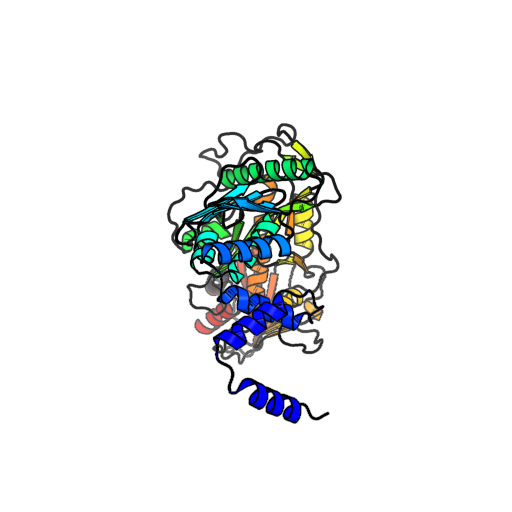319 ? 5.078 -24.829 15.590 1.00 33.03 319 LYS A O 1
ATOM 2470 N N . GLU A 1 320 ? 3.580 -23.160 15.602 1.00 36.66 320 GLU A N 1
ATOM 2471 C CA . GLU A 1 320 ? 2.878 -23.592 16.809 1.00 36.66 320 GLU A CA 1
ATOM 2472 C C . GLU A 1 320 ? 1.378 -23.615 16.530 1.00 36.66 320 GLU A C 1
ATOM 2474 O O . GLU A 1 320 ? 0.867 -22.808 15.755 1.00 36.66 320 GLU A O 1
ATOM 2479 N N . ASP A 1 321 ? 0.745 -24.638 17.096 1.00 37.72 321 ASP A N 1
ATOM 2480 C CA . ASP A 1 321 ? -0.593 -25.145 16.810 1.00 37.72 321 ASP A CA 1
ATOM 2481 C C . ASP A 1 321 ? -1.690 -24.080 16.692 1.00 37.72 321 ASP A C 1
ATOM 2483 O O . ASP A 1 321 ? -1.686 -23.069 17.397 1.00 37.72 321 ASP A O 1
ATOM 2487 N N . GLU A 1 322 ? -2.684 -24.390 15.849 1.00 41.53 322 GLU A N 1
ATOM 2488 C CA . GLU A 1 322 ? -4.019 -23.784 15.826 1.0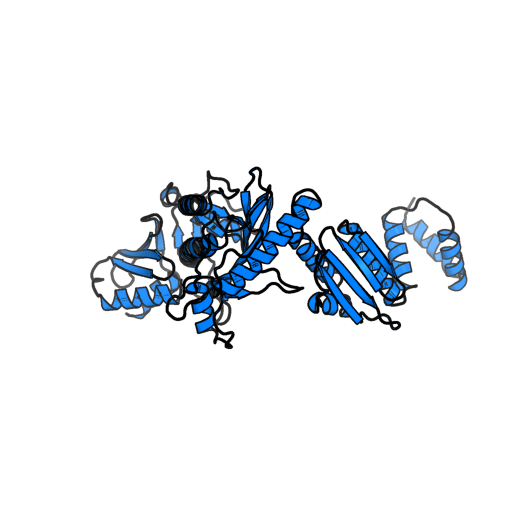0 41.53 322 GLU A CA 1
ATOM 2489 C C . GLU A 1 322 ? -4.600 -23.692 17.247 1.00 41.53 322 GLU A C 1
ATOM 2491 O O . GLU A 1 322 ? -5.278 -24.592 17.740 1.00 41.53 322 GLU A O 1
ATOM 2496 N N . LYS A 1 323 ? -4.343 -22.580 17.931 1.00 45.69 323 LYS A N 1
ATOM 2497 C CA . LYS A 1 323 ? -5.151 -22.130 19.059 1.00 45.69 323 LYS A CA 1
ATOM 2498 C C . LYS A 1 323 ? -5.960 -20.940 18.583 1.00 45.69 323 LYS A C 1
ATOM 2500 O O . LYS A 1 323 ? -5.416 -19.988 18.034 1.00 45.69 323 LYS A O 1
ATOM 2505 N N . ASP A 1 324 ? -7.270 -21.004 18.802 1.00 52.50 324 ASP A N 1
ATOM 2506 C CA . ASP A 1 324 ? -8.230 -20.021 18.297 1.00 52.50 324 ASP A CA 1
ATOM 2507 C C . ASP A 1 324 ? -7.940 -18.579 18.742 1.00 52.50 324 ASP A C 1
ATOM 2509 O O . ASP A 1 324 ? -8.340 -17.643 18.056 1.00 52.50 324 ASP A O 1
ATOM 2513 N N . ALA A 1 325 ? -7.213 -18.371 19.843 1.00 53.97 325 ALA A N 1
ATOM 2514 C CA . ALA A 1 325 ? -6.858 -17.051 20.354 1.00 53.97 325 ALA A CA 1
ATOM 2515 C C . ALA A 1 325 ? -5.416 -16.644 20.005 1.00 53.97 325 ALA A C 1
ATOM 2517 O O . ALA A 1 325 ? -4.474 -17.428 20.135 1.00 53.97 325 ALA A O 1
ATOM 2518 N N . VAL A 1 326 ? -5.247 -15.376 19.617 1.00 57.97 326 VAL A N 1
ATOM 2519 C CA . VAL A 1 326 ? -3.928 -14.759 19.435 1.00 57.97 326 VAL A CA 1
ATOM 2520 C C . VAL A 1 326 ? -3.436 -14.305 20.809 1.00 57.97 326 VAL A C 1
ATOM 2522 O O . VAL A 1 326 ? -4.016 -13.397 21.407 1.00 57.97 326 VAL A O 1
ATOM 2525 N N . PHE A 1 327 ? -2.387 -14.958 21.315 1.00 53.66 32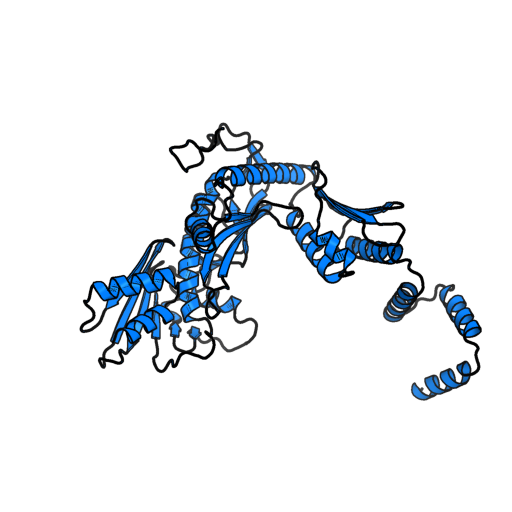7 PHE A N 1
ATOM 2526 C CA . PHE A 1 327 ? -1.762 -14.630 22.596 1.00 53.66 327 PHE A CA 1
ATOM 2527 C C . PHE A 1 327 ? -0.485 -13.816 22.377 1.00 53.66 327 PHE A C 1
ATOM 2529 O O . PHE A 1 327 ? 0.444 -14.262 21.704 1.00 53.66 327 PHE A O 1
ATOM 2536 N N . SER A 1 328 ? -0.442 -12.633 22.982 1.00 59.94 328 SER A N 1
ATOM 2537 C CA . SER A 1 328 ? 0.757 -11.813 23.167 1.00 59.94 328 SER A CA 1
ATOM 2538 C C . SER A 1 328 ? 1.040 -11.713 24.670 1.00 59.94 328 SER A C 1
ATOM 2540 O O . SER A 1 328 ? 0.118 -11.884 25.468 1.00 59.94 328 SER A O 1
ATOM 2542 N N . GLU A 1 329 ? 2.288 -11.480 25.085 1.00 62.50 329 GLU A N 1
ATOM 2543 C CA . GLU A 1 329 ? 2.656 -11.335 26.505 1.00 62.50 329 GLU A CA 1
ATOM 2544 C C . GLU A 1 329 ? 1.864 -10.172 27.141 1.00 62.50 329 GLU A C 1
ATOM 2546 O O . GLU A 1 329 ? 2.228 -9.007 27.012 1.00 62.50 329 GLU A O 1
ATOM 2551 N N . GLY A 1 330 ? 0.732 -10.491 27.784 1.00 73.06 330 GLY A N 1
ATOM 2552 C CA . GLY A 1 330 ? -0.164 -9.533 28.438 1.00 73.06 330 GLY A CA 1
ATOM 2553 C C . GLY A 1 330 ? -1.519 -9.305 27.768 1.00 73.06 330 GLY A C 1
ATOM 2554 O O . GLY A 1 330 ? -2.485 -9.034 28.473 1.00 73.06 330 GLY A O 1
ATOM 2555 N N . PHE A 1 331 ? -1.628 -9.449 26.444 1.00 83.50 331 PHE A N 1
ATOM 2556 C CA . PHE A 1 331 ? -2.869 -9.190 25.704 1.00 83.50 331 PHE A CA 1
ATOM 2557 C C . PHE A 1 331 ? -3.473 -10.471 25.124 1.00 83.50 331 PHE A C 1
ATOM 2559 O O . PHE A 1 331 ? -2.815 -11.221 24.397 1.00 83.50 331 PHE A O 1
ATOM 2566 N N . ILE A 1 332 ? -4.756 -10.688 25.409 1.00 85.00 332 ILE A N 1
ATOM 2567 C CA . ILE A 1 332 ? -5.555 -11.804 24.903 1.00 85.00 332 ILE A CA 1
ATOM 2568 C C . ILE A 1 332 ? -6.555 -11.267 23.882 1.00 85.00 332 ILE A C 1
ATOM 2570 O O . ILE A 1 332 ? -7.351 -10.383 24.192 1.00 85.00 332 ILE A O 1
ATOM 2574 N N . LEU A 1 333 ? -6.535 -11.829 22.671 1.00 87.94 333 LEU A N 1
ATOM 2575 C CA . LEU A 1 333 ? -7.535 -11.576 21.635 1.00 87.94 333 LEU A CA 1
ATOM 2576 C C . LEU A 1 333 ? -8.347 -12.865 21.411 1.00 87.94 333 LEU A C 1
ATOM 2578 O O . LEU A 1 333 ? -7.865 -13.771 20.718 1.00 87.94 333 LEU A O 1
ATOM 2582 N N . PRO A 1 334 ? -9.556 -12.989 21.995 1.00 84.44 334 PRO A N 1
ATOM 2583 C CA . PRO A 1 334 ? -10.357 -14.207 21.894 1.00 84.44 334 PRO A CA 1
ATOM 2584 C C . PRO A 1 334 ? -10.821 -14.463 20.455 1.00 84.44 334 PRO A C 1
ATOM 2586 O O . PRO A 1 334 ? -11.596 -13.683 19.906 1.00 84.44 334 PRO A O 1
ATOM 2589 N N . GLY A 1 335 ? -10.399 -15.576 19.849 1.00 81.12 335 GLY A N 1
ATOM 2590 C CA . GLY A 1 335 ? -10.700 -15.897 18.446 1.00 81.12 335 GLY A CA 1
ATOM 2591 C C . GLY A 1 335 ? -12.164 -15.750 18.059 1.00 81.12 335 GLY A C 1
ATOM 2592 O O . GLY A 1 335 ? -12.482 -15.059 17.095 1.00 81.12 335 GLY A O 1
ATOM 2593 N N . ALA A 1 336 ? -13.052 -16.337 18.863 1.00 83.81 336 ALA A N 1
ATOM 2594 C CA . ALA A 1 336 ? -14.493 -16.322 18.626 1.00 83.81 336 ALA A CA 1
ATOM 2595 C C . ALA A 1 336 ? -15.104 -14.909 18.631 1.00 83.81 336 ALA A C 1
ATOM 2597 O O . ALA A 1 336 ? -16.075 -14.667 17.923 1.00 83.81 336 ALA A O 1
ATOM 2598 N N . ALA A 1 337 ? -14.544 -13.968 19.402 1.00 87.12 337 ALA A N 1
ATOM 2599 C CA . ALA A 1 337 ? -15.033 -12.590 19.433 1.00 87.12 337 ALA A CA 1
ATOM 2600 C C . ALA A 1 337 ? -14.623 -11.807 18.176 1.00 87.12 337 ALA A C 1
ATOM 2602 O O . ALA A 1 337 ? -15.348 -10.923 17.727 1.00 87.12 337 ALA A O 1
ATOM 2603 N N . TRP A 1 338 ? -13.463 -12.135 17.601 1.00 88.12 338 TRP A N 1
ATOM 2604 C CA . TRP A 1 338 ? -12.913 -11.474 16.416 1.00 88.12 338 TRP A CA 1
ATOM 2605 C C . TRP A 1 338 ? -13.352 -12.106 15.093 1.00 88.12 338 TRP A C 1
ATOM 2607 O O . TRP A 1 338 ? -13.209 -11.471 14.046 1.00 88.12 338 TRP A O 1
ATOM 2617 N N . ASP A 1 339 ? -13.925 -13.308 15.132 1.00 88.44 339 ASP A N 1
ATOM 2618 C CA . ASP A 1 339 ? -14.509 -13.989 13.976 1.00 88.44 339 ASP A CA 1
ATOM 2619 C C . ASP A 1 339 ? -15.917 -13.466 13.651 1.00 88.44 339 ASP A C 1
ATOM 2621 O O . ASP A 1 339 ? -16.927 -14.166 13.716 1.00 88.44 339 ASP A O 1
ATOM 2625 N N . VAL A 1 340 ? -15.985 -12.172 13.335 1.00 88.88 340 VAL A N 1
ATOM 2626 C CA . VAL A 1 340 ? -17.213 -11.480 12.935 1.00 88.88 340 VAL A CA 1
ATOM 2627 C C . VAL A 1 340 ? -17.057 -10.882 11.535 1.00 88.88 340 VAL A C 1
ATOM 2629 O O . VAL A 1 340 ? -15.976 -10.389 11.199 1.00 88.88 340 VAL A O 1
ATOM 2632 N N . PRO A 1 341 ? -18.123 -10.831 10.709 1.00 87.12 341 PRO A N 1
ATOM 2633 C CA . PRO A 1 341 ? -18.042 -10.325 9.334 1.00 87.12 341 PRO A CA 1
ATOM 2634 C C . PRO A 1 341 ? -17.428 -8.923 9.217 1.00 87.12 341 PRO A C 1
ATOM 2636 O O . PRO A 1 341 ? -16.617 -8.677 8.329 1.00 87.12 341 PRO A O 1
ATOM 2639 N N . ALA A 1 342 ? -17.748 -8.025 10.155 1.00 89.31 342 ALA A N 1
ATOM 2640 C CA . ALA A 1 342 ? -17.230 -6.653 10.192 1.00 89.31 342 ALA A CA 1
ATOM 2641 C C . ALA A 1 342 ? -15.719 -6.555 10.488 1.00 89.31 342 ALA A C 1
ATOM 2643 O O . ALA A 1 342 ? -15.140 -5.477 10.378 1.00 89.31 342 ALA A O 1
ATOM 2644 N N . ARG A 1 343 ? -15.078 -7.659 10.893 1.00 90.12 343 ARG A N 1
ATOM 2645 C CA . ARG A 1 343 ? -13.649 -7.739 11.225 1.00 90.12 343 ARG A CA 1
ATOM 2646 C C . ARG A 1 343 ? -12.890 -8.747 10.369 1.00 90.12 343 ARG A C 1
ATOM 2648 O O . ARG A 1 343 ? -11.709 -8.976 10.632 1.00 90.12 343 ARG A O 1
ATOM 2655 N N . ARG A 1 344 ? -13.517 -9.302 9.327 1.00 92.88 344 ARG A N 1
ATOM 2656 C CA . ARG A 1 344 ? -12.788 -10.071 8.314 1.00 92.88 344 ARG A CA 1
ATOM 2657 C C . ARG A 1 344 ? -11.932 -9.126 7.480 1.00 92.88 344 ARG A C 1
ATOM 2659 O O . ARG A 1 344 ? -12.362 -8.027 7.122 1.00 92.88 344 ARG A O 1
ATOM 2666 N N . ALA A 1 345 ? -10.713 -9.552 7.198 1.00 93.62 345 ALA A N 1
ATOM 2667 C CA . ALA A 1 345 ? -9.703 -8.780 6.503 1.00 93.62 345 ALA A CA 1
ATOM 2668 C C . ALA A 1 345 ? -8.895 -9.668 5.553 1.00 93.62 345 ALA A C 1
ATOM 2670 O O . ALA A 1 345 ? -8.811 -10.882 5.733 1.00 93.62 345 ALA A O 1
ATOM 2671 N N . ALA A 1 346 ? -8.272 -9.042 4.562 1.00 93.75 346 ALA A N 1
ATOM 2672 C CA . ALA A 1 346 ? -7.340 -9.680 3.642 1.00 93.75 346 ALA A CA 1
ATOM 2673 C C . ALA A 1 346 ? -6.047 -8.862 3.563 1.00 93.75 346 ALA A C 1
ATOM 2675 O O . ALA A 1 346 ? -6.054 -7.647 3.782 1.00 93.75 346 ALA A O 1
ATOM 2676 N N . VAL A 1 347 ? -4.926 -9.520 3.261 1.00 93.69 347 VAL A N 1
ATOM 2677 C CA . VAL A 1 347 ? -3.682 -8.814 2.929 1.00 93.69 347 VAL A CA 1
ATOM 2678 C C . VAL A 1 347 ? -3.776 -8.339 1.488 1.00 93.69 347 VAL A C 1
ATOM 2680 O O . VAL A 1 347 ? -3.988 -9.143 0.585 1.00 93.69 347 VAL A O 1
ATOM 2683 N N . VAL A 1 348 ? -3.592 -7.041 1.276 1.00 93.88 348 VAL A N 1
ATOM 2684 C CA . VAL A 1 348 ? -3.646 -6.414 -0.044 1.00 93.88 348 VAL A CA 1
ATOM 2685 C C . VAL A 1 348 ? -2.253 -5.927 -0.418 1.00 93.88 348 VAL A C 1
ATOM 2687 O O . VAL A 1 348 ? -1.624 -5.180 0.335 1.00 93.88 348 VAL A O 1
ATOM 2690 N N . ASP A 1 349 ? -1.771 -6.360 -1.580 1.00 93.06 349 ASP A N 1
ATOM 2691 C CA . ASP A 1 349 ? -0.493 -5.914 -2.149 1.00 93.06 349 ASP A CA 1
ATOM 2692 C C . ASP A 1 349 ? -0.679 -4.713 -3.083 1.00 93.06 349 ASP A C 1
ATOM 2694 O O . ASP A 1 349 ? 0.160 -3.820 -3.109 1.00 93.06 349 ASP A O 1
ATOM 2698 N N . HIS A 1 350 ? -1.793 -4.642 -3.814 1.00 93.12 350 HIS A N 1
ATOM 2699 C CA . HIS A 1 350 ? -2.037 -3.587 -4.792 1.00 93.12 350 HIS A CA 1
ATOM 2700 C C . HIS A 1 350 ? -3.499 -3.131 -4.815 1.00 93.12 350 HIS A C 1
ATOM 2702 O O . HIS A 1 350 ? -4.424 -3.931 -4.691 1.00 93.12 350 HIS A O 1
ATOM 2708 N N . ILE A 1 351 ? -3.705 -1.825 -4.998 1.00 96.00 351 ILE A N 1
ATOM 2709 C CA . ILE A 1 351 ? -5.030 -1.213 -5.152 1.00 96.00 351 ILE A CA 1
ATOM 2710 C C . ILE A 1 351 ? -5.160 -0.645 -6.568 1.00 96.00 351 ILE A C 1
ATOM 2712 O O . ILE A 1 351 ? -4.413 0.279 -6.907 1.00 96.00 351 ILE A O 1
ATOM 2716 N N . PRO A 1 352 ? -6.087 -1.166 -7.392 1.00 95.25 352 PRO A N 1
ATOM 2717 C CA . PRO A 1 352 ? -6.293 -0.686 -8.747 1.00 95.25 352 PRO A CA 1
ATOM 2718 C C . PRO A 1 352 ? -7.102 0.610 -8.784 1.00 95.25 352 PRO A C 1
ATOM 2720 O O . PRO A 1 352 ? -8.063 0.784 -8.037 1.00 95.25 352 PRO A O 1
ATOM 2723 N N . PHE A 1 353 ? -6.740 1.509 -9.694 1.00 95.69 353 PHE A N 1
ATOM 2724 C CA . PHE A 1 353 ? -7.460 2.745 -9.980 1.00 95.69 353 PHE A CA 1
ATOM 2725 C C . PHE A 1 353 ? -7.226 3.194 -11.429 1.00 95.69 353 PHE A C 1
ATOM 2727 O O . PHE A 1 353 ? -6.335 2.712 -12.123 1.00 95.69 353 PHE A O 1
ATOM 2734 N N . THR A 1 354 ? -8.053 4.118 -11.909 1.00 93.06 354 THR A N 1
ATOM 2735 C CA . THR A 1 354 ? -8.071 4.530 -13.325 1.00 93.06 354 THR A CA 1
ATOM 2736 C C . THR A 1 354 ? -7.922 6.035 -13.526 1.00 93.06 354 THR A C 1
ATOM 2738 O O . THR A 1 354 ? -7.673 6.470 -14.646 1.00 93.06 354 THR A O 1
ATOM 2741 N N . HIS A 1 355 ? -8.031 6.834 -12.459 1.00 91.81 355 HIS A N 1
ATOM 2742 C CA . HIS A 1 355 ? -7.994 8.291 -12.540 1.00 91.81 355 HIS A CA 1
ATOM 2743 C C . HIS A 1 355 ? -7.267 8.920 -11.333 1.00 91.81 355 HIS A C 1
ATOM 2745 O O . HIS A 1 355 ? -7.470 8.454 -10.205 1.00 91.81 355 HIS A O 1
ATOM 2751 N N . PRO A 1 356 ? -6.456 9.985 -11.517 1.00 91.06 356 PRO A N 1
ATOM 2752 C CA . PRO A 1 356 ? -5.712 10.642 -10.432 1.00 91.06 356 PRO A CA 1
ATOM 2753 C C . PRO A 1 356 ? -6.596 11.148 -9.284 1.00 91.06 356 PRO A C 1
ATOM 2755 O O . PRO A 1 356 ? -6.184 11.101 -8.126 1.00 91.06 356 PRO A O 1
ATOM 2758 N N . SER A 1 357 ? -7.833 11.568 -9.571 1.00 90.19 357 SER A N 1
ATOM 2759 C CA . SER A 1 357 ? -8.778 12.039 -8.541 1.00 90.19 357 SER A CA 1
ATOM 2760 C C . SER A 1 357 ? -9.174 10.972 -7.517 1.00 90.19 357 SER A C 1
ATOM 2762 O O . SER A 1 357 ? -9.659 11.319 -6.441 1.00 90.19 357 SER A O 1
ATOM 2764 N N . HIS A 1 358 ? -8.964 9.685 -7.813 1.00 93.69 358 HIS A N 1
ATOM 2765 C CA . HIS A 1 358 ? -9.245 8.612 -6.861 1.00 93.69 358 HIS A CA 1
ATOM 2766 C C . HIS A 1 358 ? -8.224 8.595 -5.719 1.00 93.69 358 HIS A C 1
ATOM 2768 O O . HIS A 1 358 ? -8.566 8.216 -4.601 1.00 93.69 358 HIS A O 1
ATOM 2774 N N . VAL A 1 359 ? -6.980 9.015 -5.981 1.00 94.50 359 VAL A N 1
ATOM 2775 C CA . VAL A 1 359 ? -5.858 8.821 -5.053 1.00 94.50 359 VAL A CA 1
ATOM 2776 C C . VAL A 1 359 ? -6.114 9.456 -3.681 1.00 94.50 359 VAL A C 1
ATOM 2778 O O . VAL A 1 359 ? -5.995 8.720 -2.705 1.00 94.50 359 VAL A O 1
ATOM 2781 N N . PRO A 1 360 ? -6.550 10.727 -3.543 1.00 92.62 360 PRO A N 1
ATOM 2782 C CA . PRO A 1 360 ? -6.832 11.306 -2.226 1.00 92.62 360 PRO A CA 1
ATOM 2783 C C . PRO A 1 360 ? -7.829 10.492 -1.387 1.00 92.62 360 PRO A C 1
ATOM 2785 O O . PRO A 1 360 ? -7.576 10.212 -0.218 1.00 92.62 360 PRO A O 1
ATOM 2788 N N . ALA A 1 361 ? -8.939 10.057 -1.992 1.00 94.25 361 ALA A N 1
ATOM 2789 C CA . ALA A 1 361 ? -9.963 9.279 -1.294 1.00 94.25 361 ALA A CA 1
ATOM 2790 C C . ALA A 1 361 ? -9.454 7.883 -0.898 1.00 94.25 361 ALA A C 1
ATOM 2792 O O . ALA A 1 361 ? -9.772 7.386 0.183 1.00 94.25 361 ALA A O 1
ATOM 2793 N N . LEU A 1 362 ? -8.622 7.266 -1.744 1.00 96.88 362 LEU A N 1
ATOM 2794 C CA . LEU A 1 362 ? -7.955 6.006 -1.422 1.00 96.88 362 LEU A CA 1
ATOM 2795 C C . LEU A 1 362 ? -6.991 6.168 -0.242 1.00 96.88 362 LEU A C 1
ATOM 2797 O O . LEU A 1 362 ? -7.000 5.330 0.659 1.00 96.88 362 LEU A O 1
ATOM 2801 N N . LEU A 1 363 ? -6.197 7.244 -0.212 1.00 95.94 363 LEU A N 1
ATOM 2802 C CA . LEU A 1 363 ? -5.260 7.498 0.883 1.00 95.94 363 LEU A CA 1
ATOM 2803 C C . LEU A 1 363 ? -5.973 7.670 2.228 1.00 95.94 363 LEU A C 1
ATOM 2805 O O . LEU A 1 363 ? -5.479 7.151 3.223 1.00 95.94 363 LEU A O 1
ATOM 2809 N N . GLU A 1 364 ? -7.137 8.321 2.277 1.00 95.44 364 GLU A N 1
ATOM 2810 C CA . GLU A 1 364 ? -7.910 8.454 3.523 1.00 95.44 364 GLU A CA 1
ATOM 2811 C C . GLU A 1 364 ? -8.369 7.091 4.072 1.00 95.44 364 GLU A C 1
ATOM 2813 O O . GLU A 1 364 ? -8.195 6.810 5.260 1.00 95.44 364 GLU A O 1
ATOM 2818 N N . ILE A 1 365 ? -8.858 6.189 3.211 1.00 96.81 365 ILE A N 1
ATOM 2819 C CA . ILE A 1 365 ? -9.224 4.821 3.624 1.00 96.81 365 ILE A CA 1
ATOM 2820 C C . ILE A 1 365 ? -7.989 4.057 4.117 1.00 96.81 365 ILE A C 1
ATOM 2822 O O . ILE A 1 365 ? -8.030 3.388 5.155 1.00 96.81 365 ILE A O 1
ATOM 2826 N N . LEU A 1 366 ? -6.876 4.160 3.386 1.00 97.38 366 LEU A N 1
ATOM 2827 C CA . LEU A 1 366 ? -5.635 3.470 3.731 1.00 97.38 366 LEU A CA 1
ATOM 2828 C C . LEU A 1 366 ? -5.042 3.988 5.043 1.00 97.38 366 LEU A C 1
ATOM 2830 O O . LEU A 1 366 ? -4.580 3.196 5.864 1.00 97.38 366 LEU A O 1
ATOM 2834 N N . ARG A 1 367 ? -5.090 5.295 5.297 1.00 96.56 367 ARG A N 1
ATOM 2835 C CA . ARG A 1 367 ? -4.691 5.888 6.579 1.00 96.56 367 ARG A CA 1
ATOM 2836 C C . ARG A 1 367 ? -5.562 5.401 7.724 1.00 96.56 367 ARG A C 1
ATOM 2838 O O . ARG A 1 367 ? -5.029 5.017 8.764 1.00 96.56 367 ARG A O 1
ATOM 2845 N N . HIS A 1 368 ? -6.881 5.360 7.533 1.00 96.88 368 HIS A N 1
ATOM 2846 C CA . HIS A 1 368 ? -7.812 4.879 8.555 1.00 96.88 368 HIS A CA 1
ATOM 2847 C C . HIS A 1 368 ? -7.516 3.426 8.934 1.00 96.88 368 HIS A C 1
ATOM 2849 O O . HIS A 1 368 ? -7.351 3.110 10.113 1.00 96.88 368 HIS A O 1
ATOM 2855 N N . GLN A 1 369 ? -7.333 2.549 7.944 1.00 96.56 369 GLN A N 1
ATOM 2856 C CA . GLN A 1 369 ? -6.936 1.168 8.211 1.00 96.56 369 GLN A CA 1
ATOM 2857 C C . GLN A 1 369 ? -5.542 1.088 8.852 1.00 96.56 369 GLN A C 1
ATOM 2859 O O . GLN A 1 369 ? -5.304 0.229 9.700 1.00 96.56 369 GLN A O 1
ATOM 2864 N N . SER A 1 370 ? -4.618 1.980 8.488 1.00 95.44 370 SER A N 1
ATOM 2865 C CA . SER A 1 370 ? -3.270 2.005 9.065 1.00 95.44 370 SER A CA 1
ATOM 2866 C C . SER A 1 370 ? -3.296 2.368 10.548 1.00 95.44 370 SER A C 1
ATOM 2868 O O . SER A 1 370 ? -2.583 1.738 11.327 1.00 95.44 370 SER A O 1
ATOM 2870 N N . ALA A 1 371 ? -4.170 3.293 10.955 1.00 95.00 371 ALA A N 1
ATOM 2871 C CA . ALA A 1 371 ? -4.406 3.635 12.356 1.00 95.00 371 ALA A CA 1
ATOM 2872 C C . ALA A 1 371 ? -4.956 2.448 13.160 1.00 95.00 371 ALA A C 1
ATOM 2874 O O . ALA A 1 371 ? -4.426 2.125 14.225 1.00 95.00 371 ALA A O 1
ATOM 2875 N N . ILE A 1 372 ? -5.954 1.740 12.616 1.00 95.06 372 ILE A N 1
ATOM 2876 C CA . ILE A 1 372 ? -6.495 0.511 13.222 1.00 95.06 372 ILE A CA 1
ATOM 2877 C C . ILE A 1 372 ? -5.388 -0.540 13.372 1.00 95.06 372 ILE A C 1
ATOM 2879 O O . ILE A 1 372 ? -5.189 -1.096 14.453 1.00 95.06 372 ILE A O 1
ATOM 2883 N N . ASN A 1 373 ? -4.638 -0.787 12.297 1.00 93.56 373 ASN A N 1
ATOM 2884 C CA . ASN A 1 373 ? -3.571 -1.779 12.283 1.00 93.56 373 ASN A CA 1
ATOM 2885 C C . ASN A 1 373 ? -2.447 -1.425 13.265 1.00 93.56 373 ASN A C 1
ATOM 2887 O O . ASN A 1 373 ? -1.928 -2.322 13.918 1.00 93.56 373 ASN A O 1
ATOM 2891 N N . ALA A 1 374 ? -2.067 -0.149 13.379 1.00 91.69 374 ALA A N 1
ATOM 2892 C CA . ALA A 1 374 ? -1.030 0.307 14.304 1.00 91.69 374 ALA A CA 1
ATOM 2893 C C . ALA A 1 374 ? -1.431 0.058 15.766 1.00 91.69 374 ALA A C 1
ATOM 2895 O O . ALA A 1 374 ? -0.675 -0.566 16.512 1.00 91.69 374 ALA A O 1
ATOM 2896 N N . LEU A 1 375 ? -2.652 0.448 16.145 1.00 91.81 375 LEU A N 1
ATOM 2897 C CA . LEU A 1 375 ? -3.167 0.259 17.501 1.00 91.81 375 LEU A CA 1
ATOM 2898 C C . LEU A 1 375 ? -3.286 -1.223 17.875 1.00 91.81 375 LEU A C 1
ATOM 2900 O O . LEU A 1 375 ? -2.832 -1.624 18.947 1.00 91.81 375 LEU A O 1
ATOM 2904 N N . LEU A 1 376 ? -3.820 -2.061 16.983 1.00 91.06 376 LEU A N 1
ATOM 2905 C CA . LEU A 1 376 ? -3.910 -3.501 17.236 1.00 91.06 376 LEU A CA 1
ATOM 2906 C C . LEU A 1 376 ? -2.525 -4.155 17.280 1.00 91.06 376 LEU A C 1
ATOM 2908 O O . LEU A 1 376 ? -2.247 -4.925 18.197 1.00 91.06 376 LEU A O 1
ATOM 2912 N N . ARG A 1 377 ? -1.613 -3.806 16.362 1.00 87.56 377 ARG A N 1
ATOM 2913 C CA . ARG A 1 377 ? -0.228 -4.308 16.399 1.00 87.56 377 ARG A CA 1
ATOM 2914 C C . ARG A 1 377 ? 0.496 -3.915 17.677 1.00 87.56 377 ARG A C 1
ATOM 2916 O O . ARG A 1 377 ? 1.272 -4.725 18.164 1.00 87.56 377 ARG A O 1
ATOM 2923 N N . SER A 1 378 ? 0.220 -2.743 18.252 1.00 86.88 378 SER A N 1
ATOM 2924 C CA . SER A 1 378 ? 0.825 -2.342 19.530 1.00 86.88 378 SER A CA 1
ATOM 2925 C C . SER A 1 378 ? 0.501 -3.305 20.681 1.00 86.88 378 SER A C 1
ATOM 2927 O O . SER A 1 378 ? 1.295 -3.423 21.604 1.00 86.88 378 SER A O 1
ATOM 2929 N N . CYS A 1 379 ? -0.619 -4.033 20.603 1.00 84.69 379 CYS A N 1
ATOM 2930 C CA . CYS A 1 379 ? -1.020 -5.024 21.606 1.00 84.69 379 CYS A CA 1
ATOM 2931 C C . CYS A 1 379 ? -0.400 -6.410 21.352 1.00 84.69 379 CYS A C 1
ATOM 2933 O O . CYS A 1 379 ? -0.239 -7.204 22.276 1.00 84.69 379 CYS A O 1
ATOM 2935 N N . VAL A 1 380 ? -0.081 -6.725 20.091 1.00 76.69 380 VAL A N 1
ATOM 2936 C CA . VAL A 1 380 ? 0.308 -8.082 19.666 1.00 76.69 380 VAL A CA 1
ATOM 2937 C C . VAL A 1 380 ? 1.797 -8.209 19.328 1.00 76.69 380 VAL A C 1
ATOM 2939 O O . VAL A 1 380 ? 2.343 -9.310 19.292 1.00 76.69 380 VAL A O 1
ATOM 2942 N N . ALA A 1 381 ? 2.482 -7.093 19.084 1.00 68.69 381 ALA A N 1
ATOM 2943 C CA . ALA A 1 381 ? 3.925 -7.089 18.926 1.00 68.69 381 ALA A CA 1
ATOM 2944 C C . ALA A 1 381 ? 4.588 -7.551 20.231 1.00 68.69 381 ALA A C 1
ATOM 2946 O O . ALA A 1 381 ? 4.219 -7.094 21.313 1.00 68.69 381 ALA A O 1
ATOM 2947 N N . LYS A 1 382 ? 5.614 -8.406 20.118 1.00 57.91 382 LYS A N 1
ATOM 2948 C CA . LYS A 1 382 ? 6.574 -8.644 21.202 1.00 57.91 382 LYS A CA 1
ATOM 2949 C C . LYS A 1 382 ? 7.339 -7.344 21.438 1.00 57.91 382 LYS A C 1
ATOM 2951 O O . LYS A 1 382 ? 8.421 -7.150 20.886 1.00 57.91 382 LYS A O 1
ATOM 2956 N N . ALA A 1 383 ? 6.750 -6.414 22.182 1.00 46.38 383 ALA A N 1
ATOM 2957 C CA . ALA A 1 383 ? 7.492 -5.287 22.708 1.00 46.38 383 ALA A CA 1
ATOM 2958 C C . ALA A 1 383 ? 8.604 -5.875 23.579 1.00 46.38 383 ALA A C 1
ATOM 2960 O O . ALA A 1 383 ? 8.337 -6.699 24.454 1.00 46.38 383 ALA A O 1
ATOM 2961 N N . ALA A 1 384 ? 9.848 -5.532 23.247 1.00 38.72 384 ALA A N 1
ATOM 2962 C CA . ALA A 1 384 ? 11.033 -6.014 23.927 1.00 38.72 384 ALA A CA 1
ATOM 2963 C C . ALA A 1 384 ? 10.841 -5.946 25.448 1.00 38.72 384 ALA A C 1
ATOM 2965 O O . ALA A 1 384 ? 10.414 -4.926 25.981 1.00 38.72 384 ALA A O 1
ATOM 2966 N N . ALA A 1 385 ? 11.120 -7.076 26.088 1.00 42.28 385 ALA A N 1
ATOM 2967 C CA . ALA A 1 385 ? 11.284 -7.320 27.511 1.00 42.28 385 ALA A CA 1
ATOM 2968 C C . ALA A 1 385 ? 11.692 -6.099 28.370 1.00 42.28 385 ALA A C 1
ATOM 2970 O O . ALA A 1 385 ? 12.832 -6.016 28.805 1.00 42.28 385 ALA A O 1
ATOM 2971 N N . GLU A 1 386 ? 10.766 -5.186 28.666 1.00 45.53 386 GLU A N 1
ATOM 2972 C CA . GLU A 1 386 ? 10.939 -4.138 29.691 1.00 45.53 386 GLU A CA 1
ATOM 2973 C C . GLU A 1 386 ? 9.643 -3.802 30.447 1.00 45.53 386 GLU A C 1
ATOM 2975 O O . GLU A 1 386 ? 9.663 -3.009 31.389 1.00 45.53 386 GLU A O 1
ATOM 2980 N N . TYR A 1 387 ? 8.510 -4.421 30.103 1.00 52.69 387 TYR A N 1
ATOM 2981 C CA . TYR A 1 387 ? 7.240 -4.137 30.768 1.00 52.69 387 TYR A CA 1
ATOM 2982 C C . TYR A 1 387 ? 6.905 -5.231 31.789 1.00 52.69 387 TYR A C 1
ATOM 2984 O O . TYR A 1 387 ? 6.753 -6.391 31.407 1.00 52.69 387 TYR A O 1
ATOM 2992 N N . PRO A 1 388 ? 6.767 -4.907 33.091 1.00 48.25 388 PRO A N 1
ATOM 2993 C CA . PRO A 1 388 ? 6.317 -5.863 34.093 1.00 48.25 388 PRO A CA 1
ATOM 2994 C C . PRO A 1 388 ? 4.813 -6.081 33.906 1.00 48.25 388 PRO A C 1
ATOM 2996 O O . PRO A 1 388 ? 3.984 -5.480 34.595 1.00 48.25 388 PRO A O 1
ATOM 2999 N N . VAL A 1 389 ? 4.437 -6.904 32.928 1.00 52.53 389 VAL A N 1
ATOM 3000 C CA . VAL A 1 389 ? 3.036 -7.229 32.670 1.00 52.53 389 VAL A CA 1
ATOM 3001 C C . VAL A 1 389 ? 2.598 -8.315 33.655 1.00 52.53 389 VAL A C 1
ATOM 3003 O O . VAL A 1 389 ? 2.549 -9.494 33.333 1.00 52.53 389 VAL A O 1
ATOM 3006 N N . SER A 1 390 ? 2.337 -7.922 34.906 1.00 56.66 390 SER A N 1
ATOM 3007 C CA . SER A 1 390 ? 1.602 -8.773 35.859 1.00 56.66 390 SER A CA 1
ATOM 3008 C C . SER A 1 390 ? 0.094 -8.809 35.582 1.00 56.66 390 SER A C 1
ATOM 3010 O O . SER A 1 390 ? -0.591 -9.650 36.154 1.00 56.66 390 SER A O 1
ATOM 3012 N N . ASP A 1 391 ? -0.416 -7.943 34.698 1.00 68.69 391 ASP A N 1
ATOM 3013 C CA . ASP A 1 391 ? -1.851 -7.784 34.446 1.00 68.69 391 ASP A CA 1
ATOM 3014 C C . ASP A 1 391 ? -2.238 -8.346 33.070 1.00 68.69 391 ASP A C 1
ATOM 3016 O O . ASP A 1 391 ? -1.568 -8.086 32.072 1.00 68.69 391 ASP A O 1
ATOM 3020 N N . LEU A 1 392 ? -3.333 -9.107 33.017 1.00 81.38 392 LEU A N 1
ATOM 3021 C CA . LEU A 1 392 ? -3.926 -9.613 31.778 1.00 81.38 392 LEU A CA 1
ATOM 3022 C C . LEU A 1 392 ? -4.922 -8.592 31.213 1.00 81.38 392 LEU A C 1
ATOM 3024 O O . LEU A 1 392 ? -5.801 -8.111 31.930 1.00 81.38 392 LEU A O 1
ATOM 3028 N N . TYR A 1 393 ? -4.807 -8.313 29.916 1.00 87.62 393 TYR A N 1
ATOM 3029 C CA . TYR A 1 393 ? -5.669 -7.404 29.166 1.00 87.62 393 TYR A CA 1
ATOM 3030 C C . TYR A 1 393 ? -6.435 -8.182 28.095 1.00 87.62 393 TYR A C 1
ATOM 3032 O O . TYR A 1 393 ? -5.835 -8.855 27.257 1.00 87.62 393 TYR A O 1
ATOM 3040 N N . GLU A 1 394 ? -7.758 -8.073 28.082 1.00 90.88 394 GLU A N 1
ATOM 3041 C CA . GLU A 1 394 ? -8.609 -8.707 27.072 1.00 90.88 394 GLU A CA 1
ATOM 3042 C C . GLU A 1 394 ? -9.053 -7.680 26.023 1.00 90.88 394 GLU A C 1
ATOM 3044 O O . GLU A 1 394 ? -9.637 -6.653 26.368 1.00 90.88 394 GLU A O 1
ATOM 3049 N N . LEU A 1 395 ? -8.778 -7.954 24.743 1.00 92.19 395 LEU A N 1
ATOM 3050 C CA . LEU A 1 395 ? -9.171 -7.114 23.609 1.00 92.19 395 LEU A CA 1
ATOM 3051 C C . LEU A 1 395 ? -10.400 -7.679 22.899 1.00 92.19 395 LEU A C 1
ATOM 3053 O O . LEU A 1 395 ? -10.349 -8.785 22.351 1.00 92.19 395 LEU A O 1
ATOM 3057 N N . LEU A 1 396 ? -11.457 -6.872 22.803 1.00 92.81 396 LEU A N 1
ATOM 3058 C CA . LEU A 1 396 ? -12.709 -7.245 22.145 1.00 92.81 396 LEU A CA 1
ATOM 3059 C C . LEU A 1 396 ? -13.084 -6.239 21.047 1.00 92.81 396 LEU A C 1
ATOM 3061 O O . LEU A 1 396 ? -12.943 -5.031 21.244 1.00 92.81 396 LEU A O 1
ATOM 3065 N N . PRO A 1 397 ? -13.562 -6.694 19.878 1.00 94.12 397 PRO A N 1
ATOM 3066 C CA . PRO A 1 397 ? -14.083 -5.792 18.864 1.00 94.12 397 PRO A CA 1
ATOM 3067 C C . PRO A 1 397 ? -15.478 -5.294 19.262 1.00 94.12 397 PRO A C 1
ATOM 3069 O O . PRO A 1 397 ? -16.338 -6.081 19.643 1.00 94.12 397 PRO A O 1
ATOM 3072 N N . GLU A 1 398 ? -15.721 -3.992 19.111 1.00 94.31 398 GLU A N 1
ATOM 3073 C CA . GLU A 1 398 ? -17.003 -3.354 19.467 1.00 94.31 398 GLU A CA 1
ATOM 3074 C C . GLU A 1 398 ? -17.785 -2.916 18.221 1.00 94.31 398 GLU A C 1
ATOM 3076 O O . GLU A 1 398 ? -19.010 -2.981 18.162 1.00 94.31 398 GLU A O 1
ATOM 3081 N N . SER A 1 399 ? -17.069 -2.480 17.185 1.00 91.88 399 SER A N 1
ATOM 3082 C CA . SER A 1 399 ? -17.619 -2.168 15.862 1.00 91.88 399 SER A CA 1
ATOM 3083 C C . SER A 1 399 ? -16.589 -2.474 14.773 1.00 91.88 399 SER A C 1
ATOM 3085 O O . SER A 1 399 ? -15.576 -3.108 15.055 1.00 91.88 399 SER A O 1
ATOM 3087 N N . GLU A 1 400 ? -16.810 -2.013 13.540 1.00 90.44 400 GLU A N 1
ATOM 3088 C CA . GLU A 1 400 ? -15.836 -2.061 12.437 1.00 90.44 400 GLU A CA 1
ATOM 3089 C C . GLU A 1 400 ? -14.565 -1.237 12.735 1.00 90.44 400 GLU A C 1
ATOM 3091 O O . GLU A 1 400 ? -13.468 -1.622 12.332 1.00 90.44 400 GLU A O 1
ATOM 3096 N N . THR A 1 401 ? -14.685 -0.132 13.480 1.00 93.50 401 THR A N 1
ATOM 3097 C CA . THR A 1 401 ? -13.584 0.821 13.726 1.00 93.50 401 THR A CA 1
ATOM 3098 C C . THR A 1 401 ? -13.345 1.127 15.210 1.00 93.50 401 THR A C 1
ATOM 3100 O O . THR A 1 401 ? -12.553 2.004 15.549 1.00 93.50 401 THR A O 1
ATOM 3103 N N . SER A 1 402 ? -13.966 0.370 16.118 1.00 95.25 402 SER A N 1
ATOM 3104 C CA . SER A 1 402 ? -13.749 0.480 17.567 1.00 95.25 402 SER A CA 1
ATOM 3105 C C . SER A 1 402 ? -13.541 -0.876 18.237 1.00 95.25 402 SER A C 1
ATOM 3107 O O . SER A 1 402 ? -14.075 -1.901 17.798 1.00 95.25 402 SER A O 1
ATOM 3109 N N . PHE A 1 403 ? -12.746 -0.882 19.299 1.00 95.69 403 PHE A N 1
ATOM 3110 C CA . PHE A 1 403 ? -12.473 -2.053 20.126 1.00 95.69 403 PHE A CA 1
ATOM 3111 C C . PHE A 1 403 ? -12.318 -1.619 21.584 1.00 95.69 403 PHE A C 1
ATOM 3113 O O . PHE A 1 403 ? -12.049 -0.449 21.865 1.00 95.69 403 PHE A O 1
ATOM 3120 N N . SER A 1 404 ? -12.501 -2.547 22.510 1.00 95.44 404 SER A N 1
ATOM 3121 C CA . SER A 1 404 ? -12.351 -2.316 23.938 1.00 95.44 404 SER A CA 1
ATOM 3122 C C . SER A 1 404 ? -11.199 -3.131 24.508 1.00 95.44 404 SER A C 1
ATOM 3124 O O . SER A 1 404 ? -10.803 -4.162 23.960 1.00 95.44 404 SER A O 1
ATOM 3126 N N . VAL A 1 405 ? -10.633 -2.624 25.600 1.00 93.81 405 VAL A N 1
ATOM 3127 C CA . VAL A 1 405 ? -9.607 -3.299 26.390 1.00 93.81 405 VAL A CA 1
ATOM 3128 C C . VAL A 1 405 ? -10.119 -3.422 27.814 1.00 93.81 405 VAL A C 1
ATOM 3130 O O . VAL A 1 405 ? -10.289 -2.411 28.499 1.00 93.81 405 VAL A O 1
ATOM 3133 N N . THR A 1 406 ? -10.355 -4.650 28.255 1.00 92.06 406 THR A N 1
ATOM 3134 C CA . THR A 1 406 ? -10.801 -4.961 29.614 1.00 92.06 406 THR A CA 1
ATOM 3135 C C . THR A 1 406 ? -9.609 -5.382 30.461 1.00 92.06 406 THR A C 1
ATOM 3137 O O . THR A 1 406 ? -8.792 -6.192 30.025 1.00 92.06 406 THR A O 1
ATOM 3140 N N . PHE A 1 407 ? -9.495 -4.826 31.667 1.00 89.06 407 PHE A N 1
ATOM 3141 C CA . PHE A 1 407 ? -8.389 -5.107 32.582 1.00 89.06 407 PHE A CA 1
ATOM 3142 C C . PHE A 1 407 ? -8.797 -4.955 34.046 1.00 89.06 407 PHE A C 1
ATOM 3144 O O . PHE A 1 407 ? -9.737 -4.229 34.383 1.00 89.06 407 PHE A O 1
ATOM 3151 N N . GLN A 1 408 ? -8.070 -5.644 34.927 1.00 84.44 408 GLN A N 1
ATOM 3152 C CA . GLN A 1 408 ? -8.206 -5.465 36.368 1.00 84.44 408 GLN A CA 1
ATOM 3153 C C . GLN A 1 408 ? -7.456 -4.211 36.804 1.00 84.44 408 GLN A C 1
ATOM 3155 O O . GLN A 1 408 ? -6.317 -3.967 36.406 1.00 84.44 408 GLN A O 1
ATOM 3160 N N . ARG A 1 409 ? -8.100 -3.406 37.642 1.00 76.56 409 ARG A N 1
ATOM 3161 C CA . ARG A 1 409 ? -7.462 -2.236 38.230 1.00 76.56 409 ARG A CA 1
ATOM 3162 C C . ARG A 1 409 ? -6.618 -2.625 39.439 1.00 76.56 409 ARG A C 1
ATOM 3164 O O . ARG A 1 409 ? -7.027 -3.437 40.258 1.00 76.56 409 ARG A O 1
ATOM 3171 N N . ARG A 1 410 ? -5.447 -1.998 39.578 1.00 72.06 410 ARG A N 1
ATOM 3172 C CA . ARG A 1 410 ? -4.557 -2.212 40.735 1.00 72.06 410 ARG A CA 1
ATOM 3173 C C . ARG A 1 410 ? -5.041 -1.506 42.001 1.00 72.06 410 ARG A C 1
ATOM 3175 O O . ARG A 1 410 ? -4.727 -1.938 43.103 1.00 72.06 410 ARG A O 1
ATOM 3182 N N . ASP A 1 411 ? -5.775 -0.407 41.840 1.00 67.69 411 ASP A N 1
ATOM 3183 C CA . ASP A 1 411 ? -6.232 0.462 42.930 1.00 67.69 411 ASP A CA 1
ATOM 3184 C C . ASP A 1 411 ? -7.618 0.087 43.472 1.00 67.69 411 ASP A C 1
ATOM 3186 O O . ASP A 1 411 ? -7.990 0.480 44.576 1.00 67.69 411 ASP A O 1
ATOM 3190 N N . ALA A 1 412 ? -8.382 -0.682 42.705 1.00 64.25 412 ALA A N 1
ATOM 3191 C CA . ALA A 1 412 ? -9.690 -1.178 43.085 1.00 64.25 412 ALA A CA 1
ATOM 3192 C C . ALA A 1 412 ? -9.811 -2.610 42.580 1.00 64.25 412 ALA A C 1
ATOM 3194 O O . ALA A 1 412 ? -9.572 -2.833 41.398 1.00 64.25 412 ALA A O 1
ATOM 3195 N N . ASP A 1 413 ? -10.223 -3.545 43.439 1.00 74.44 413 ASP A N 1
ATOM 3196 C CA . ASP A 1 413 ? -10.490 -4.945 43.076 1.00 74.44 413 ASP A CA 1
ATOM 3197 C C . ASP A 1 413 ? -11.748 -5.043 42.185 1.00 74.44 413 ASP A C 1
ATOM 3199 O O . ASP A 1 413 ? -12.822 -5.492 42.576 1.00 74.44 413 ASP A O 1
ATOM 3203 N N . SER A 1 414 ? -11.648 -4.443 41.001 1.00 84.06 414 SER A N 1
ATOM 3204 C CA . SER A 1 414 ? -12.721 -4.157 40.060 1.00 84.06 414 SER A CA 1
ATOM 3205 C C . SER A 1 414 ? -12.156 -4.098 38.644 1.00 84.06 414 SER A C 1
ATOM 3207 O O . SER A 1 414 ? -10.990 -3.755 38.429 1.00 84.06 414 SER A O 1
ATOM 3209 N N . LEU A 1 415 ? -13.004 -4.411 37.669 1.00 87.38 415 LEU A N 1
ATOM 3210 C CA . LEU A 1 415 ? -12.659 -4.318 36.256 1.00 87.38 415 LEU A CA 1
ATOM 3211 C C . LEU A 1 415 ? -12.876 -2.896 35.732 1.00 87.38 415 LEU A C 1
ATOM 3213 O O . LEU A 1 415 ? -13.793 -2.184 36.156 1.00 87.38 415 LEU A O 1
ATOM 3217 N N . ALA A 1 416 ? -12.045 -2.511 34.770 1.00 89.50 416 ALA A N 1
ATOM 3218 C CA . ALA A 1 416 ? -12.248 -1.336 33.943 1.00 89.50 416 ALA A CA 1
ATOM 3219 C C . ALA A 1 416 ? -12.170 -1.696 32.462 1.00 89.50 416 ALA A C 1
ATOM 3221 O O . ALA A 1 416 ? -11.545 -2.683 32.073 1.00 89.50 416 ALA A O 1
ATOM 3222 N N . VAL A 1 417 ? -12.827 -0.873 31.648 1.00 92.88 417 VAL A N 1
ATOM 3223 C CA . VAL A 1 417 ? -12.885 -1.030 30.197 1.00 92.88 417 VAL A CA 1
ATOM 3224 C C . VAL A 1 417 ? -12.444 0.271 29.546 1.00 92.88 417 VAL A C 1
ATOM 3226 O O . VAL A 1 417 ? -13.061 1.318 29.750 1.00 92.88 417 VAL A O 1
ATOM 3229 N N . LEU A 1 418 ? -11.383 0.207 28.748 1.00 93.50 418 LEU A N 1
ATOM 3230 C CA . LEU A 1 418 ? -10.961 1.291 27.871 1.00 93.50 418 LEU A CA 1
ATOM 3231 C C . LEU A 1 418 ? -11.553 1.050 26.481 1.00 93.50 418 LEU A C 1
ATOM 3233 O O . LEU A 1 418 ? -11.099 0.172 25.754 1.00 93.50 418 LEU A O 1
ATOM 3237 N N . LEU A 1 419 ? -12.563 1.827 26.103 1.00 95.50 419 LEU A N 1
ATOM 3238 C CA . LEU A 1 419 ? -13.125 1.812 24.755 1.00 95.50 419 LEU A CA 1
ATOM 3239 C C . LEU A 1 419 ? -12.301 2.729 23.856 1.00 95.50 419 LEU A C 1
ATOM 3241 O O . LEU A 1 419 ? -12.232 3.927 24.122 1.00 95.50 419 LEU A O 1
ATOM 3245 N N . VAL A 1 420 ? -11.736 2.192 22.781 1.00 96.50 420 VAL A N 1
ATOM 3246 C CA . VAL A 1 420 ? -11.000 2.937 21.755 1.00 96.50 420 VAL A CA 1
ATOM 3247 C C . VAL A 1 420 ? -11.881 3.091 20.521 1.00 96.50 420 VAL A C 1
ATOM 3249 O O . VAL A 1 420 ? -12.378 2.106 19.975 1.00 96.50 420 VAL A O 1
ATOM 3252 N N . ASN A 1 421 ? -12.063 4.328 20.064 1.00 95.88 421 ASN A N 1
ATOM 3253 C CA . ASN A 1 421 ? -12.834 4.650 18.869 1.00 95.88 421 ASN A CA 1
ATOM 3254 C C . ASN A 1 421 ? -11.968 5.382 17.838 1.00 95.88 421 ASN A C 1
ATOM 3256 O O . ASN A 1 421 ? -11.327 6.383 18.165 1.00 95.88 421 ASN A O 1
ATOM 3260 N N . ILE A 1 422 ? -11.989 4.888 16.597 1.00 95.88 422 ILE A N 1
ATOM 3261 C CA . ILE A 1 422 ? -11.181 5.389 15.482 1.00 95.88 422 ILE A CA 1
ATOM 3262 C C . ILE A 1 422 ? -12.147 5.836 14.385 1.00 95.88 422 ILE A C 1
ATOM 3264 O O . ILE A 1 422 ? -12.602 5.028 13.571 1.00 95.88 422 ILE A O 1
ATOM 3268 N N . THR A 1 423 ? -12.503 7.119 14.384 1.00 92.31 423 THR A N 1
ATOM 3269 C CA . THR A 1 423 ? -13.432 7.674 13.387 1.00 92.31 423 THR A CA 1
ATOM 3270 C C . THR A 1 423 ? -12.744 7.829 12.032 1.00 9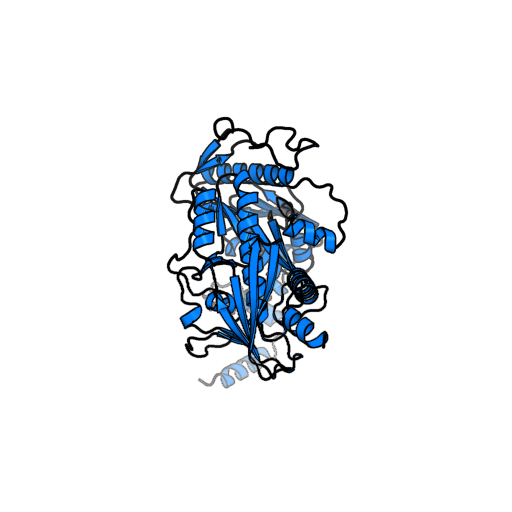2.31 423 THR A C 1
ATOM 3272 O O . THR A 1 423 ? -13.313 7.459 11.011 1.00 92.31 423 THR A O 1
ATOM 3275 N N . ASP A 1 424 ? -11.504 8.314 12.051 1.00 89.19 424 ASP A N 1
ATOM 3276 C CA . ASP A 1 424 ? -10.572 8.390 10.926 1.00 89.19 424 ASP A CA 1
ATOM 3277 C C . ASP A 1 424 ? -9.127 8.344 11.479 1.00 89.19 424 ASP A C 1
ATOM 3279 O O . ASP A 1 424 ? -8.924 8.141 12.680 1.00 89.19 424 ASP A O 1
ATOM 3283 N N . SER A 1 425 ? -8.104 8.497 10.633 1.00 87.12 425 SER A N 1
ATOM 3284 C CA . SER A 1 425 ? -6.698 8.443 11.075 1.00 87.12 425 SER A CA 1
ATOM 3285 C C . SER A 1 425 ? -6.244 9.615 11.953 1.00 87.12 425 SER A C 1
ATOM 3287 O O . SER A 1 425 ? -5.177 9.534 12.555 1.00 87.12 425 SER A O 1
ATOM 3289 N N . ARG A 1 426 ? -7.016 10.702 11.998 1.00 85.62 426 ARG A N 1
ATOM 3290 C CA . ARG A 1 426 ? -6.734 11.965 12.699 1.00 85.62 426 ARG A CA 1
ATOM 3291 C C . ARG A 1 426 ? -7.597 12.104 13.959 1.00 85.62 426 ARG A C 1
ATOM 3293 O O . ARG A 1 426 ? -7.225 12.803 14.897 1.00 85.62 426 ARG A O 1
ATOM 3300 N N . GLN A 1 427 ? -8.743 11.426 13.993 1.00 90.31 427 GLN A N 1
ATOM 3301 C CA . GLN A 1 427 ? -9.719 11.447 15.077 1.00 90.31 427 GLN A CA 1
ATOM 3302 C C . GLN A 1 427 ? -9.763 10.105 15.807 1.00 90.31 427 GLN A C 1
ATOM 3304 O O . GLN A 1 427 ? -10.612 9.241 15.553 1.00 90.31 427 GLN A O 1
ATOM 3309 N N . ILE A 1 428 ? -8.847 9.967 16.764 1.00 93.44 428 ILE A N 1
ATOM 3310 C CA . ILE A 1 428 ? -8.755 8.823 17.668 1.00 93.44 428 ILE A CA 1
ATOM 3311 C C . ILE A 1 428 ? -9.118 9.296 19.071 1.00 93.44 428 ILE A C 1
ATOM 3313 O O . ILE A 1 428 ? -8.651 10.330 19.546 1.00 93.44 428 ILE A O 1
ATOM 3317 N N . SER A 1 429 ? -9.990 8.545 19.733 1.00 92.38 429 SER A N 1
ATOM 3318 C CA . SER A 1 429 ? -10.460 8.869 21.078 1.00 92.38 429 SER A CA 1
ATOM 3319 C C . SER A 1 429 ? -10.578 7.612 21.918 1.00 92.38 429 SER A C 1
ATOM 3321 O O . SER A 1 429 ? -10.736 6.506 21.393 1.00 92.38 429 SER A O 1
ATOM 3323 N N . CYS A 1 430 ? -10.533 7.782 23.234 1.00 92.69 430 CYS A N 1
ATOM 3324 C CA . CYS A 1 430 ? -10.832 6.703 24.156 1.00 92.69 430 CYS A CA 1
ATOM 3325 C C . CYS A 1 430 ? -11.819 7.144 25.238 1.00 92.69 430 CYS A C 1
ATOM 3327 O O . CYS A 1 430 ? -11.984 8.333 25.504 1.00 92.69 430 CYS A O 1
ATOM 3329 N N . LYS A 1 431 ? -12.509 6.179 25.846 1.00 91.62 431 LYS A N 1
ATOM 3330 C CA . LYS A 1 431 ? -13.392 6.379 27.001 1.00 91.62 431 LYS A CA 1
ATOM 3331 C C . LYS A 1 431 ? -13.106 5.303 28.035 1.00 91.62 431 LYS A C 1
ATOM 3333 O O . LYS A 1 431 ? -12.990 4.134 27.677 1.00 91.62 431 LYS A O 1
ATOM 3338 N N . LEU A 1 432 ? -13.010 5.696 29.303 1.00 90.62 432 LEU A N 1
ATOM 3339 C CA . LEU A 1 432 ? -12.726 4.783 30.406 1.00 90.62 432 LEU A CA 1
ATOM 3340 C C . LEU A 1 432 ? -13.990 4.521 31.231 1.00 90.62 432 LEU A C 1
ATOM 3342 O O . LEU A 1 432 ? -14.556 5.433 31.836 1.00 90.62 432 LEU A O 1
ATOM 3346 N N . PHE A 1 433 ? -14.405 3.262 31.291 1.00 89.25 433 PHE A N 1
ATOM 3347 C CA . PHE A 1 433 ? -15.538 2.798 32.084 1.00 89.25 433 PHE A CA 1
ATOM 3348 C C . PHE A 1 433 ? -15.048 2.006 33.299 1.00 89.25 433 PHE A C 1
ATOM 3350 O O . PHE A 1 433 ? -14.121 1.205 33.193 1.00 89.25 433 PHE A O 1
ATOM 3357 N N . GLY A 1 434 ? -15.675 2.223 34.455 1.00 84.38 434 GLY A N 1
ATOM 3358 C CA . GLY A 1 434 ? -15.319 1.567 35.713 1.00 84.38 434 GLY A CA 1
ATOM 3359 C C . GLY A 1 434 ? -15.727 2.391 36.937 1.00 84.38 434 GLY A C 1
ATOM 3360 O O . GLY A 1 434 ? -16.144 3.547 36.837 1.00 84.38 434 GLY A O 1
ATOM 3361 N N . ALA A 1 435 ? -15.617 1.798 38.125 1.00 68.44 435 ALA A N 1
ATOM 3362 C CA . ALA A 1 435 ? -15.972 2.475 39.372 1.00 68.44 435 ALA A CA 1
ATOM 3363 C C . ALA A 1 435 ? -15.024 3.658 39.656 1.00 68.44 435 ALA A C 1
ATOM 3365 O O . ALA A 1 435 ? -13.835 3.464 39.884 1.00 68.44 435 ALA A O 1
ATOM 3366 N N . GLY A 1 436 ? -15.518 4.899 39.655 1.00 65.81 436 GLY A N 1
ATOM 3367 C CA . GLY A 1 436 ? -14.690 6.081 39.948 1.00 65.81 436 GLY A CA 1
ATOM 3368 C C . GLY A 1 436 ? -13.790 6.556 38.795 1.00 65.81 436 GLY A C 1
ATOM 3369 O O . GLY A 1 436 ? -12.761 7.179 39.046 1.00 65.81 436 GLY A O 1
ATOM 3370 N N . THR A 1 437 ? -14.149 6.268 37.537 1.00 65.50 437 THR A N 1
ATOM 3371 C CA . THR A 1 437 ? -13.388 6.679 36.334 1.00 65.50 437 THR A CA 1
ATOM 3372 C C . THR A 1 437 ? -14.029 7.829 35.544 1.00 65.50 437 THR A C 1
ATOM 3374 O O . THR A 1 437 ? -13.727 8.002 34.369 1.00 65.50 437 THR A O 1
ATOM 3377 N N . GLN A 1 438 ? -14.908 8.629 36.158 1.00 65.06 438 GLN A N 1
ATOM 3378 C CA . GLN A 1 438 ? -15.641 9.707 35.468 1.00 65.06 438 GLN A CA 1
ATOM 3379 C C . GLN A 1 438 ? -14.900 11.053 35.405 1.00 65.06 438 GLN A C 1
ATOM 3381 O O . GLN A 1 438 ? -15.537 12.092 35.261 1.00 65.06 438 GLN A O 1
ATOM 3386 N N . ASP A 1 439 ? -13.572 11.062 35.524 1.00 80.25 439 ASP A N 1
ATOM 3387 C CA . ASP A 1 439 ? -12.800 12.298 35.396 1.00 80.25 439 ASP A CA 1
ATOM 3388 C C . ASP A 1 439 ? -12.605 12.657 33.908 1.00 80.25 439 ASP A C 1
ATOM 3390 O O . ASP A 1 439 ? -11.886 11.940 33.202 1.00 80.25 439 ASP A O 1
ATOM 3394 N N . PRO A 1 440 ? -13.220 13.745 33.404 1.00 82.88 440 PRO A N 1
ATOM 3395 C CA . PRO A 1 440 ? -13.092 14.141 32.004 1.00 82.88 440 PRO A CA 1
ATOM 33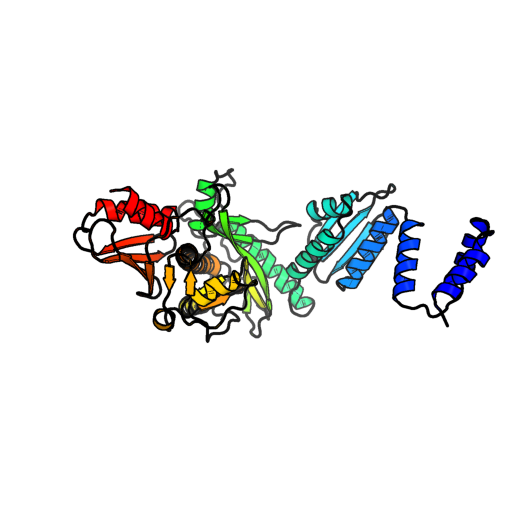96 C C . PRO A 1 440 ? -11.655 14.532 31.628 1.00 82.88 440 PRO A C 1
ATOM 3398 O O . PRO A 1 440 ? -11.235 14.268 30.503 1.00 82.88 440 PRO A O 1
ATOM 3401 N N . SER A 1 441 ? -10.874 15.085 32.563 1.00 84.94 441 SER A N 1
ATOM 3402 C CA . SER A 1 441 ? -9.494 15.517 32.298 1.00 84.94 441 SER A CA 1
ATOM 3403 C C . SER A 1 441 ? -8.559 14.333 32.033 1.00 84.94 441 SER A C 1
ATOM 3405 O O . SER A 1 441 ? -7.694 14.380 31.156 1.00 84.94 441 SER A O 1
ATOM 3407 N N . LEU A 1 442 ? -8.794 13.220 32.732 1.00 85.69 442 LEU A N 1
ATOM 3408 C CA . LEU A 1 442 ? -8.082 11.966 32.526 1.00 85.69 442 LEU A CA 1
ATOM 3409 C C . LEU A 1 442 ? -8.394 11.383 31.143 1.00 85.69 442 LEU A C 1
ATOM 3411 O O . LEU A 1 442 ? -7.483 10.933 30.455 1.00 85.69 442 LEU A O 1
ATOM 3415 N N . VAL A 1 443 ? -9.656 11.416 30.706 1.00 86.62 443 VAL A N 1
ATOM 3416 C CA . VAL A 1 443 ? -10.067 10.891 29.391 1.00 86.62 443 VAL A CA 1
ATOM 3417 C C . VAL A 1 443 ? -9.443 11.687 28.238 1.00 86.62 443 VAL A C 1
ATOM 3419 O O . VAL A 1 443 ? -8.988 11.094 27.254 1.00 86.62 443 VAL A O 1
ATOM 3422 N N . GLU A 1 444 ? -9.372 13.014 28.364 1.00 88.06 444 GLU A N 1
ATOM 3423 C CA . GLU A 1 444 ? -8.687 13.879 27.394 1.00 88.06 444 GLU A CA 1
ATOM 3424 C C . GLU A 1 444 ? -7.182 13.591 27.345 1.00 88.06 444 GLU A C 1
ATOM 3426 O O . GLU A 1 444 ? -6.615 13.430 26.261 1.00 88.06 444 GLU A O 1
ATOM 3431 N N . MET A 1 445 ? -6.544 13.439 28.510 1.00 89.50 445 MET A N 1
ATOM 3432 C CA . MET A 1 445 ? -5.132 13.066 28.607 1.00 89.50 445 MET A CA 1
ATOM 3433 C C . MET A 1 445 ? -4.860 11.705 27.955 1.00 89.50 445 MET A C 1
ATOM 3435 O O . MET A 1 445 ? -3.957 11.605 27.125 1.00 89.50 445 MET A O 1
ATOM 3439 N N . LEU A 1 446 ? -5.661 10.677 28.254 1.00 90.19 446 LEU A N 1
ATOM 3440 C CA . LEU A 1 446 ? -5.494 9.348 27.657 1.00 90.19 446 LEU A CA 1
ATOM 3441 C C . LEU A 1 446 ? -5.698 9.368 26.143 1.00 90.19 446 LEU A C 1
ATOM 3443 O O . LEU A 1 446 ? -4.933 8.729 25.424 1.00 90.19 446 LEU A O 1
ATOM 3447 N N . SER A 1 447 ? -6.691 10.117 25.655 1.00 90.75 447 SER A N 1
ATOM 3448 C CA . SER A 1 447 ? -6.926 10.268 24.216 1.00 90.75 447 SER A CA 1
ATOM 3449 C C . SER A 1 447 ? -5.746 10.969 23.540 1.00 90.75 447 SER A C 1
ATOM 3451 O O . SER A 1 447 ? -5.291 10.517 22.496 1.00 90.75 447 SER A O 1
ATOM 3453 N N . SER A 1 448 ? -5.175 11.999 24.171 1.00 90.12 448 SER A N 1
ATOM 3454 C CA . SER A 1 448 ? -3.963 12.674 23.688 1.00 90.12 448 SER A CA 1
ATOM 3455 C C . SER A 1 448 ? -2.748 11.736 23.648 1.00 90.12 448 SER A C 1
ATOM 3457 O O . SER A 1 448 ? -2.041 11.668 22.640 1.00 90.12 448 SER A O 1
ATOM 3459 N N . VAL A 1 449 ? -2.532 10.944 24.707 1.00 89.50 449 VAL A N 1
ATOM 3460 C CA . VAL A 1 449 ? -1.459 9.938 24.751 1.00 89.50 449 VAL A CA 1
ATOM 3461 C C . VAL A 1 449 ? -1.659 8.882 23.668 1.00 89.50 449 VAL A C 1
ATOM 3463 O O . VAL A 1 449 ? -0.702 8.556 22.967 1.00 89.50 449 VAL A O 1
ATOM 3466 N N . LEU A 1 450 ? -2.881 8.374 23.497 1.00 90.62 450 LEU A N 1
ATOM 3467 C CA . LEU A 1 450 ? -3.207 7.363 22.493 1.00 90.62 450 LEU A CA 1
ATOM 3468 C C . LEU A 1 450 ? -2.951 7.880 21.075 1.00 90.62 450 LEU A C 1
ATOM 3470 O O . LEU A 1 450 ? -2.260 7.216 20.311 1.00 90.62 450 LEU A O 1
ATOM 3474 N N . THR A 1 451 ? -3.433 9.081 20.750 1.00 88.75 451 THR A N 1
ATOM 3475 C CA . THR A 1 451 ? -3.257 9.697 19.427 1.00 88.75 451 THR A CA 1
ATOM 3476 C C . THR A 1 451 ? -1.790 9.989 19.121 1.00 88.75 451 THR A C 1
ATOM 3478 O O . THR A 1 451 ? -1.339 9.772 18.001 1.00 88.75 451 THR A O 1
ATOM 3481 N N . ARG A 1 452 ? -1.007 10.434 20.113 1.00 85.56 452 ARG A N 1
ATOM 3482 C CA . ARG A 1 452 ? 0.418 10.739 19.910 1.00 85.56 452 ARG A CA 1
ATOM 3483 C C . ARG A 1 452 ? 1.290 9.489 19.815 1.00 85.56 452 ARG A C 1
ATOM 3485 O O . ARG A 1 452 ? 2.267 9.476 19.076 1.00 85.56 452 ARG A O 1
ATOM 3492 N N . SER A 1 453 ? 0.979 8.468 20.610 1.00 86.19 453 SER A N 1
ATOM 3493 C CA . SER A 1 453 ? 1.809 7.265 20.721 1.00 86.19 453 SER A CA 1
ATOM 3494 C C . SER A 1 453 ? 1.397 6.143 19.775 1.00 86.19 453 SER A C 1
ATOM 3496 O O . SER A 1 453 ? 2.206 5.260 19.504 1.00 86.19 453 SER A O 1
ATOM 3498 N N . MET A 1 454 ? 0.144 6.150 19.308 1.00 90.56 454 MET A N 1
ATOM 3499 C CA . MET A 1 454 ? -0.477 5.060 18.552 1.00 90.56 454 MET A CA 1
ATOM 3500 C C . MET A 1 454 ? -0.271 3.687 19.208 1.00 90.56 454 MET A C 1
ATOM 3502 O O . MET A 1 454 ? -0.109 2.672 18.530 1.00 90.56 454 MET A O 1
ATOM 3506 N N . SER A 1 455 ? -0.289 3.665 20.546 1.00 89.12 455 SER A N 1
ATOM 3507 C CA . SER A 1 455 ? 0.023 2.491 21.353 1.00 89.12 455 SER A CA 1
ATOM 3508 C C . SER A 1 455 ? -0.910 2.361 22.552 1.00 89.12 455 SER A C 1
ATOM 3510 O O . SER A 1 455 ? -0.890 3.171 23.479 1.00 89.12 455 SER A O 1
ATOM 3512 N N . VAL A 1 456 ? -1.700 1.289 22.554 1.00 90.06 456 VAL A N 1
ATOM 3513 C CA . VAL A 1 456 ? -2.594 0.941 23.665 1.00 90.06 456 VAL A CA 1
ATOM 3514 C C . VAL A 1 456 ? -1.809 0.647 24.955 1.00 90.06 456 VAL A C 1
ATOM 3516 O O . VAL A 1 456 ? -2.184 1.200 25.993 1.00 90.06 456 VAL A O 1
ATOM 3519 N N . PRO A 1 457 ? -0.702 -0.131 24.940 1.00 87.50 457 PRO A N 1
ATOM 3520 C CA . PRO A 1 457 ? 0.110 -0.333 26.141 1.00 87.50 457 PRO A CA 1
ATOM 3521 C C . PRO A 1 457 ? 0.635 0.973 26.754 1.00 87.50 457 PRO A C 1
ATOM 3523 O O . PRO A 1 457 ? 0.570 1.146 27.971 1.00 87.50 457 PRO A O 1
ATOM 3526 N N . LEU A 1 458 ? 1.114 1.919 25.932 1.00 86.50 458 LEU A N 1
ATOM 3527 C CA . LEU A 1 458 ? 1.609 3.212 26.425 1.00 86.50 458 LEU A CA 1
ATOM 3528 C C . LEU A 1 458 ? 0.483 4.030 27.082 1.00 86.50 458 LEU A C 1
ATOM 3530 O O . LEU A 1 458 ? 0.701 4.646 28.126 1.00 86.50 458 LEU A O 1
ATOM 3534 N N . THR A 1 459 ? -0.730 3.995 26.525 1.00 89.25 459 THR A N 1
ATOM 3535 C CA . THR A 1 459 ? -1.908 4.644 27.122 1.00 89.25 459 THR A CA 1
ATOM 3536 C C . THR A 1 459 ? -2.296 4.025 28.466 1.00 89.25 459 THR A C 1
ATOM 3538 O O . THR A 1 459 ? -2.585 4.753 29.415 1.00 89.25 459 THR A O 1
ATOM 3541 N N . LEU A 1 460 ? -2.258 2.697 28.589 1.00 87.62 460 LEU A N 1
ATOM 3542 C CA . LEU A 1 460 ? -2.549 2.004 29.851 1.00 87.62 460 LEU A CA 1
ATOM 3543 C C . LEU A 1 460 ? -1.481 2.281 30.919 1.00 87.62 460 LEU A C 1
ATOM 3545 O O . LEU A 1 460 ? -1.803 2.454 32.092 1.00 87.62 460 LEU A O 1
ATOM 3549 N N . MET A 1 461 ? -0.215 2.423 30.524 1.00 84.00 461 MET A N 1
ATOM 3550 C CA . MET A 1 461 ? 0.830 2.870 31.446 1.00 84.00 461 MET A CA 1
ATOM 3551 C C . MET A 1 461 ? 0.624 4.308 31.914 1.00 84.00 461 MET A C 1
ATOM 3553 O O . MET A 1 461 ? 0.788 4.580 33.101 1.00 84.00 461 MET A O 1
ATOM 3557 N N . ALA A 1 462 ? 0.237 5.220 31.019 1.00 85.56 462 ALA A N 1
ATOM 3558 C CA . ALA A 1 462 ? -0.070 6.597 31.401 1.00 85.56 462 ALA A CA 1
ATOM 3559 C C . ALA A 1 462 ? -1.213 6.648 32.429 1.00 85.56 462 ALA A C 1
ATOM 3561 O O . ALA A 1 462 ? -1.120 7.390 33.408 1.00 85.56 462 ALA A O 1
ATOM 3562 N N . LEU A 1 463 ? -2.235 5.797 32.264 1.00 85.69 463 LEU A N 1
ATOM 3563 C CA . LEU A 1 463 ? -3.302 5.614 33.248 1.00 85.69 463 LEU A CA 1
ATOM 3564 C C . LEU A 1 463 ? -2.755 5.165 34.613 1.00 85.69 463 LEU A C 1
ATOM 3566 O O . LEU A 1 463 ? -3.169 5.702 35.637 1.00 85.69 463 LEU A O 1
ATOM 3570 N N . HIS A 1 464 ? -1.819 4.213 34.632 1.00 79.25 464 HIS A N 1
ATOM 3571 C CA . HIS A 1 464 ? -1.209 3.714 35.869 1.00 79.25 464 HIS A CA 1
ATOM 3572 C C . HIS A 1 464 ? -0.236 4.710 36.520 1.00 79.25 464 HIS A C 1
ATOM 3574 O O . HIS A 1 464 ? -0.112 4.706 37.736 1.00 79.25 464 HIS A O 1
ATOM 3580 N N . SER A 1 465 ? 0.439 5.569 35.747 1.00 76.75 465 SER A N 1
ATOM 3581 C CA . SER A 1 465 ? 1.409 6.546 36.276 1.00 76.75 465 SER A CA 1
ATOM 3582 C C . SER A 1 465 ? 0.786 7.794 36.904 1.00 76.75 465 SER A C 1
ATOM 3584 O O . SER A 1 465 ? 1.463 8.529 37.614 1.00 76.75 465 SER A O 1
ATOM 3586 N N . GLN A 1 466 ? -0.489 8.063 36.622 1.00 65.88 466 GLN A N 1
ATOM 3587 C CA . GLN A 1 466 ? -1.213 9.225 37.150 1.00 65.88 466 GLN A CA 1
ATOM 3588 C C . GLN A 1 466 ? -1.697 9.021 38.594 1.00 65.88 466 GLN A C 1
ATOM 3590 O O . GLN A 1 466 ? -2.444 9.860 39.101 1.00 65.88 466 GLN A O 1
ATOM 3595 N N . ARG A 1 467 ? -1.340 7.903 39.242 1.00 55.06 467 ARG A N 1
ATOM 3596 C CA . ARG A 1 467 ? -1.846 7.534 40.567 1.00 55.06 467 ARG A CA 1
ATOM 3597 C C . ARG A 1 467 ? -0.767 6.992 41.486 1.00 55.06 467 ARG A C 1
ATOM 3599 O O . ARG A 1 467 ? -0.083 6.025 41.087 1.00 55.06 467 ARG A O 1
#

Solvent-accessible surface area (backbone atoms only — not comparable to full-atom values): 26168 Å² total; per-residue (Å²): 133,64,68,66,63,54,50,51,52,47,51,64,73,52,69,84,60,53,71,67,58,54,51,52,49,53,52,60,57,69,74,48,96,64,94,67,57,72,71,57,51,55,52,49,51,55,51,50,57,75,72,67,56,55,55,48,54,47,52,51,50,53,52,47,51,50,24,58,75,71,75,30,49,68,47,79,54,100,50,38,41,35,41,37,53,98,51,34,35,39,38,36,33,46,41,97,88,27,50,67,73,45,31,32,41,25,43,66,97,53,70,74,35,71,24,64,68,60,36,50,28,61,64,67,68,36,59,68,62,41,52,50,53,51,50,54,51,51,60,73,59,58,54,57,76,55,76,68,53,30,52,52,55,49,53,27,51,53,38,49,53,51,48,54,52,62,64,51,72,62,83,90,61,90,63,54,78,65,56,46,41,46,33,15,57,70,35,73,55,21,42,72,44,74,60,52,77,87,41,72,35,29,32,30,38,32,59,45,73,33,90,80,54,65,98,81,47,67,45,64,42,31,25,37,62,46,61,41,71,38,101,53,74,31,64,34,48,72,47,65,53,58,41,87,73,49,61,53,99,91,39,103,57,69,45,64,53,56,82,89,73,40,52,60,45,76,37,62,33,36,37,25,41,35,34,40,70,64,38,68,39,41,52,70,57,53,51,53,50,22,70,70,43,77,37,78,54,96,61,67,85,78,47,42,33,41,71,60,58,66,44,59,81,74,49,87,80,63,98,68,77,98,55,72,47,59,78,28,100,37,29,40,34,53,34,79,66,40,66,38,83,69,35,21,16,35,73,40,49,50,44,49,36,53,56,77,84,45,50,44,64,50,48,54,55,52,28,29,43,47,46,54,50,43,35,54,42,47,49,55,51,85,60,71,96,76,73,88,66,85,58,64,32,41,46,42,68,74,54,76,53,27,34,33,39,37,32,72,43,93,92,43,102,46,63,33,35,41,39,39,40,44,81,41,64,87,47,51,43,46,47,60,46,49,91,89,46,85,52,66,69,58,36,54,51,44,18,51,44,28,62,74,57,47,22,55,60,61,29,54,47,53,63,56,69,76,106

Mean predicted aligned error: 13.6 Å

Radius of gyration: 29.73 Å; Cα contacts (8 Å, |Δi|>4): 741; chains: 1; bounding box: 77×80×72 Å

Secondary structure (DSSP, 8-state):
--HHHHHHHHHHHHTT--HHHHHHHHHHHHTS-----HHHHHHHHHHHHHHH--HHHHHHHHHHHHHHHTT-EEEE-SSEEEEE-SSEEEEEEE-TTS-EEEEEEEETTSPPEE-HHHHHHHHTT-HHHHHHHHHHHHHHT---S-HHHHHHHHHHHHHHHHHHHHHT--------HHHHHHHHHHSTT-EEE--BTTB--EEEEEEEEPTTS-TT-EEEEEEEEEEEEEEEEEEEESS--BPSSS-BTTB-S--BPPTTTS-EEEEEEEEEEEEEEEEEEEHHHHHHHHHHHSS--S--TT-EEHHHHHHHTT-TT------SSEE-SSEEE-HHHH-SGGGEEEEEEEEEESSTTHHHHHHHHHHHHHHHHHHHHHHHS---S-----S-EEEEE-SSSEEEEEEE-SSSSSEEEEEEEESSSS-EEEEEESTT---HHHHHHHHHHHHHH--HHHHHHHHHHT-

InterPro domains:
  IPR019680 Mediator complex, subunit Med1 [PF10744] (44-380)
  IPR051999 Mediator complex subunit 1 [PTHR12881] (4-463)

Organism: NCBI:txid433684

Nearest PDB structures (foldseek):
  7emf-assembly1_A  TM=7.414E-01  e=4.014E-29  Homo sapiens
  7enc-assembly1_a  TM=6.965E-01  e=1.660E-25  Homo sapiens
  8gxs-assembly1_a  TM=7.495E-01  e=4.134E-24  Homo sapiens
  8t1i-assembly1_A  TM=7.130E-01  e=1.408E-19  Mus musculus
  8chu-assembly1_B  TM=5.031E-01  e=2.639E+00  Homo sapiens